Protein AF-A0A2A3HH52-F1 (afdb_monomer_lite)

Structure (mmCIF, N/CA/C/O backbone):
data_AF-A0A2A3HH52-F1
#
_entry.id   AF-A0A2A3HH52-F1
#
loop_
_atom_site.group_PDB
_atom_site.id
_atom_site.type_symbol
_atom_site.label_atom_id
_atom_site.label_alt_id
_atom_site.label_comp_id
_atom_site.label_asym_id
_atom_site.label_entity_id
_atom_site.label_seq_id
_atom_site.pdbx_PDB_ins_code
_atom_site.Cartn_x
_atom_site.Cartn_y
_atom_site.Cartn_z
_atom_site.occupancy
_atom_site.B_iso_or_equiv
_atom_site.auth_seq_id
_atom_site.auth_comp_id
_atom_site.auth_asym_id
_atom_site.auth_atom_id
_atom_site.pdbx_PDB_model_num
ATOM 1 N N . MET A 1 1 ? -28.843 37.548 10.536 1.00 34.56 1 MET A N 1
ATOM 2 C CA . MET A 1 1 ? -29.289 36.196 10.149 1.00 34.56 1 MET A CA 1
ATOM 3 C C . MET A 1 1 ? -28.108 35.267 10.344 1.00 34.56 1 MET A C 1
ATOM 5 O O . MET A 1 1 ? -27.200 35.274 9.528 1.00 34.56 1 MET A O 1
ATOM 9 N N . ALA A 1 2 ? -28.061 34.600 11.498 1.00 35.56 2 ALA A N 1
ATOM 10 C CA . ALA A 1 2 ? -27.079 33.569 11.806 1.00 35.56 2 ALA A CA 1
ATOM 11 C C . ALA A 1 2 ? -27.577 32.271 11.171 1.00 35.56 2 ALA A C 1
ATOM 13 O O . ALA A 1 2 ? -28.460 31.600 11.694 1.00 35.56 2 ALA A O 1
ATOM 14 N N . GLY A 1 3 ? -27.098 32.009 9.972 1.00 54.88 3 GLY A N 1
ATOM 15 C CA . GLY A 1 3 ? -27.440 30.837 9.200 1.00 54.88 3 GLY A CA 1
ATOM 16 C C . GLY A 1 3 ? -26.646 30.925 7.922 1.00 54.88 3 GLY A C 1
ATOM 17 O O . GLY A 1 3 ? -26.731 31.932 7.230 1.00 54.88 3 GLY A O 1
ATOM 18 N N . ASN A 1 4 ? -25.809 29.930 7.692 1.00 64.69 4 ASN A N 1
ATOM 19 C CA . ASN A 1 4 ? -25.524 29.349 6.393 1.00 64.69 4 ASN A CA 1
ATOM 20 C C . ASN A 1 4 ? -24.646 28.146 6.710 1.00 64.69 4 ASN A C 1
ATOM 22 O O . ASN A 1 4 ? -23.739 28.247 7.526 1.00 64.69 4 ASN A O 1
ATOM 26 N N . ALA A 1 5 ? -25.014 26.985 6.193 1.00 71.38 5 ALA A N 1
ATOM 27 C CA . ALA A 1 5 ? -24.293 25.738 6.382 1.00 71.38 5 ALA A CA 1
ATOM 28 C C . ALA A 1 5 ? -22.773 25.898 6.157 1.00 71.38 5 ALA A C 1
ATOM 30 O O . ALA A 1 5 ? -22.351 26.810 5.444 1.00 71.38 5 ALA A O 1
ATOM 31 N N . MET A 1 6 ? -21.959 24.997 6.718 1.00 78.44 6 MET A N 1
ATOM 32 C CA . MET A 1 6 ? -20.559 24.888 6.300 1.00 78.44 6 MET A CA 1
ATOM 33 C C . MET A 1 6 ? -20.513 24.759 4.775 1.00 78.44 6 MET A C 1
ATOM 35 O O . MET A 1 6 ? -21.213 23.924 4.198 1.00 78.44 6 MET A O 1
ATOM 39 N N . GLU A 1 7 ? -19.751 25.632 4.123 1.00 78.38 7 GLU A N 1
ATOM 40 C CA . GLU A 1 7 ? -19.800 25.790 2.674 1.00 78.38 7 GLU A CA 1
ATOM 41 C C . GLU A 1 7 ? -18.806 24.847 2.006 1.00 78.38 7 GLU A C 1
ATOM 43 O O . GLU A 1 7 ? -17.594 24.978 2.193 1.00 78.38 7 GLU A O 1
ATOM 48 N N . TRP A 1 8 ? -19.320 23.934 1.187 1.00 81.12 8 TRP A N 1
ATOM 49 C CA . TRP A 1 8 ? -18.519 23.126 0.283 1.00 81.12 8 TRP A CA 1
ATOM 50 C C . TRP A 1 8 ? -17.945 24.000 -0.829 1.00 81.12 8 TRP A C 1
ATOM 52 O O . TRP A 1 8 ? -18.684 24.702 -1.529 1.00 81.12 8 TRP A O 1
ATOM 62 N N . VAL A 1 9 ? -16.623 23.948 -0.985 1.00 78.31 9 VAL A N 1
ATOM 63 C CA . VAL A 1 9 ? -15.897 24.598 -2.079 1.00 78.31 9 VAL A CA 1
ATOM 64 C C . VAL A 1 9 ? -15.252 23.541 -2.970 1.00 78.31 9 VAL A C 1
ATOM 66 O O . VAL A 1 9 ? -14.892 22.464 -2.502 1.00 78.31 9 VAL A O 1
ATOM 69 N N . ASN A 1 10 ? -15.094 23.854 -4.259 1.00 77.50 10 ASN A N 1
ATOM 70 C CA . ASN A 1 10 ? -14.527 22.916 -5.236 1.00 77.50 10 ASN A CA 1
ATOM 71 C C . ASN A 1 10 ? -13.015 22.683 -5.062 1.00 77.50 10 ASN A C 1
ATOM 73 O O . ASN A 1 10 ? -12.432 21.853 -5.755 1.00 77.50 10 ASN A O 1
ATOM 77 N N . ASP A 1 11 ? -12.392 23.397 -4.128 1.00 80.94 11 ASP A N 1
ATOM 78 C CA . ASP A 1 11 ? -10.986 23.275 -3.774 1.00 80.94 11 ASP A CA 1
ATOM 79 C C . ASP A 1 11 ? -10.691 21.871 -3.200 1.00 80.94 11 ASP A C 1
ATOM 81 O O . ASP A 1 11 ? -11.422 21.357 -2.339 1.00 80.94 11 ASP A O 1
ATOM 85 N N . PHE A 1 12 ? -9.582 21.264 -3.621 1.00 81.62 12 PHE A N 1
ATOM 86 C CA . PHE A 1 12 ? -9.005 20.128 -2.904 1.00 81.62 12 PHE A CA 1
ATOM 87 C C . PHE A 1 12 ? -8.248 20.596 -1.655 1.00 81.62 12 PHE A C 1
ATOM 89 O O . PHE A 1 12 ? -7.583 21.641 -1.665 1.00 81.62 12 PHE A O 1
ATOM 96 N N . LEU A 1 13 ? -8.366 19.828 -0.567 1.00 80.69 13 LEU A N 1
ATOM 97 C CA . LEU A 1 13 ? -7.632 20.081 0.672 1.00 80.69 13 LEU A CA 1
ATOM 98 C C . LEU A 1 13 ? -6.143 19.772 0.473 1.00 80.69 13 LEU A C 1
ATOM 100 O O . LEU A 1 13 ? -5.805 18.680 0.042 1.00 80.69 13 LEU A O 1
ATOM 104 N N . GLY A 1 14 ? -5.275 20.709 0.852 1.00 75.56 14 GLY A N 1
ATOM 105 C CA . GLY A 1 14 ? -3.825 20.512 0.919 1.00 75.56 14 GLY A CA 1
ATOM 106 C C . GLY A 1 14 ? -3.180 21.459 1.922 1.00 75.56 14 GLY A C 1
ATOM 107 O O . GLY A 1 14 ? -3.849 22.353 2.467 1.00 75.56 14 GLY A O 1
ATOM 108 N N . ALA A 1 15 ? -1.892 21.242 2.181 1.00 73.62 15 ALA A N 1
ATOM 109 C CA . ALA A 1 15 ? -1.134 22.013 3.153 1.00 73.62 15 ALA A CA 1
ATOM 110 C C . ALA A 1 15 ? -0.730 23.385 2.592 1.00 73.62 15 ALA A C 1
ATOM 112 O O . ALA A 1 15 ? -0.470 23.550 1.399 1.00 73.62 15 ALA A O 1
ATOM 113 N N . PHE A 1 16 ? -0.651 24.386 3.471 1.00 71.88 16 PHE A N 1
ATOM 114 C CA . PHE A 1 16 ? -0.142 25.713 3.127 1.00 71.88 16 PHE A CA 1
ATOM 115 C C . PHE A 1 16 ? 1.299 25.899 3.599 1.00 71.88 16 PHE A C 1
ATOM 117 O O . PHE A 1 16 ? 1.683 25.396 4.652 1.00 71.88 16 PHE A O 1
ATOM 124 N N . GLN A 1 17 ? 2.065 26.681 2.839 1.00 67.19 17 GLN A N 1
ATOM 125 C CA . GLN A 1 17 ? 3.342 27.245 3.271 1.00 67.19 17 GLN A CA 1
ATOM 126 C C . GLN A 1 17 ? 3.166 28.749 3.485 1.00 67.19 17 GLN A C 1
ATOM 128 O O . GLN A 1 17 ? 2.231 29.344 2.943 1.00 67.19 17 GLN A O 1
ATOM 133 N N . ASP A 1 18 ? 4.071 29.367 4.238 1.00 74.31 18 ASP A N 1
ATOM 134 C CA . ASP A 1 18 ? 4.090 30.820 4.417 1.00 74.31 18 ASP A CA 1
ATOM 135 C C . ASP A 1 18 ? 4.560 31.511 3.122 1.00 74.31 18 ASP A C 1
ATOM 137 O O . ASP A 1 18 ? 5.737 31.815 2.932 1.00 74.31 18 ASP A O 1
ATOM 141 N N . THR A 1 19 ? 3.641 31.654 2.165 1.00 74.06 19 THR A N 1
ATOM 142 C CA . THR A 1 19 ? 3.866 32.284 0.861 1.00 74.06 19 THR A CA 1
ATOM 143 C C . THR A 1 19 ? 2.592 32.948 0.337 1.00 74.06 19 THR A C 1
ATOM 145 O O . THR A 1 19 ? 1.495 32.743 0.857 1.00 74.06 19 THR A O 1
ATOM 148 N N . SER A 1 20 ? 2.725 33.725 -0.738 1.00 79.25 20 SER A N 1
ATOM 149 C CA . SER A 1 20 ? 1.598 34.321 -1.461 1.00 79.25 20 SER A CA 1
ATOM 150 C C . SER A 1 20 ? 1.340 33.585 -2.777 1.00 79.25 20 SER A C 1
ATOM 152 O O . SER A 1 20 ? 2.242 33.454 -3.599 1.00 79.25 20 SER A O 1
ATOM 154 N N . VAL A 1 21 ? 0.095 33.149 -2.994 1.00 73.12 21 VAL A N 1
ATOM 155 C CA . VAL A 1 21 ? -0.373 32.525 -4.245 1.00 73.12 21 VAL A CA 1
ATOM 156 C C . VAL A 1 21 ? -1.587 33.301 -4.757 1.00 73.12 21 VAL A C 1
ATOM 158 O O . VAL A 1 21 ? -2.525 33.561 -4.003 1.00 73.12 21 VAL A O 1
ATOM 161 N N . SER A 1 22 ? -1.582 33.686 -6.034 1.00 78.19 22 SER A N 1
ATOM 162 C CA . SER A 1 22 ? -2.727 34.309 -6.711 1.00 78.19 22 SER A CA 1
ATOM 163 C C . SER A 1 22 ? -3.600 33.260 -7.399 1.00 78.19 22 SER A C 1
ATOM 165 O O . SER A 1 22 ? -3.080 32.274 -7.920 1.00 78.19 22 SER A O 1
ATOM 167 N N . ASN A 1 23 ? -4.917 33.494 -7.443 1.00 73.69 23 ASN A N 1
ATOM 168 C CA . ASN A 1 23 ? -5.892 32.615 -8.106 1.00 73.69 23 ASN A CA 1
ATOM 169 C C . ASN A 1 23 ? -5.817 31.156 -7.617 1.00 73.69 23 ASN A C 1
ATOM 171 O O . ASN A 1 23 ? -5.894 30.219 -8.403 1.00 73.69 23 ASN A O 1
ATOM 175 N N . PHE A 1 24 ? -5.627 30.964 -6.310 1.00 76.62 24 PHE A N 1
ATOM 176 C CA . PHE A 1 24 ? -5.478 29.641 -5.714 1.00 76.62 24 PHE A CA 1
ATOM 177 C C . PHE A 1 24 ? -6.765 28.812 -5.827 1.00 76.62 24 PHE A C 1
ATOM 179 O O . PHE A 1 24 ? -7.821 29.256 -5.372 1.00 76.62 24 PHE A O 1
ATOM 186 N N . ILE A 1 25 ? -6.660 27.603 -6.384 1.00 76.06 25 ILE A N 1
ATOM 187 C CA . ILE A 1 25 ? -7.796 26.687 -6.607 1.00 76.06 25 ILE A CA 1
ATOM 188 C C . ILE A 1 25 ? -7.751 25.414 -5.742 1.00 76.06 25 ILE A C 1
ATOM 190 O O . ILE A 1 25 ? -8.508 24.477 -5.984 1.00 76.06 25 ILE A O 1
ATOM 194 N N . GLY A 1 26 ? -6.896 25.376 -4.714 1.00 78.00 26 GLY A N 1
ATOM 195 C CA . GLY A 1 26 ? -6.685 24.191 -3.872 1.00 78.00 26 GLY A CA 1
ATOM 196 C C . GLY A 1 26 ? -5.395 23.437 -4.205 1.00 78.00 26 GLY A C 1
ATOM 197 O O . GLY A 1 26 ? -4.580 23.897 -5.003 1.00 78.00 26 GLY A O 1
ATOM 198 N N . SER A 1 27 ? -5.200 22.284 -3.570 1.00 75.69 27 SER A N 1
ATOM 199 C CA . SER A 1 27 ? -4.139 21.341 -3.958 1.00 75.69 27 SER A CA 1
ATOM 200 C C . SER A 1 27 ? -4.420 20.744 -5.354 1.00 75.69 27 SER A C 1
ATOM 202 O O . SER A 1 27 ? -5.580 20.773 -5.782 1.00 75.69 27 SER A O 1
ATOM 204 N N . PRO A 1 28 ? -3.411 20.245 -6.103 1.00 69.19 28 PRO A N 1
ATOM 205 C CA . PRO A 1 28 ? -3.643 19.569 -7.385 1.00 69.19 28 PRO A CA 1
ATOM 206 C C . PRO A 1 28 ? -4.615 18.380 -7.284 1.00 69.19 28 PRO A C 1
ATOM 208 O O . PRO A 1 28 ? -5.394 18.140 -8.207 1.00 69.19 28 PRO A O 1
ATOM 211 N N . ASP A 1 29 ? -4.617 17.684 -6.145 1.00 68.62 29 ASP A N 1
ATOM 212 C CA . ASP A 1 29 ? -5.535 16.594 -5.822 1.00 68.62 29 ASP A CA 1
ATOM 213 C C . ASP A 1 29 ? -5.932 16.623 -4.333 1.00 68.62 29 ASP A C 1
ATOM 215 O O . ASP A 1 29 ? -5.379 17.374 -3.536 1.00 68.62 29 ASP A O 1
ATOM 219 N N . GLY A 1 30 ? -6.956 15.854 -3.952 1.00 66.44 30 GLY A N 1
ATOM 220 C CA . GLY A 1 30 ? -7.423 15.763 -2.560 1.00 66.44 30 GLY A CA 1
ATOM 221 C C . GLY A 1 30 ? -6.776 14.627 -1.765 1.00 66.44 30 GLY A C 1
ATOM 222 O O . GLY A 1 30 ? -7.370 14.151 -0.794 1.00 66.44 30 GLY A O 1
ATOM 223 N N . GLY A 1 31 ? -5.635 14.113 -2.213 1.00 65.56 31 GLY A N 1
ATOM 224 C CA . GLY A 1 31 ? -5.052 12.868 -1.733 1.00 65.56 31 GLY A CA 1
ATOM 225 C C . GLY A 1 31 ? -5.968 11.662 -1.945 1.00 65.56 31 GLY A C 1
ATOM 226 O O . GLY A 1 31 ? -6.953 11.700 -2.693 1.00 65.56 31 GLY A O 1
ATOM 227 N N . ALA A 1 32 ? -5.680 10.587 -1.213 1.00 60.09 32 ALA A N 1
ATOM 228 C CA . ALA A 1 32 ? -6.260 9.275 -1.472 1.00 60.09 32 ALA A CA 1
ATOM 229 C C . ALA A 1 32 ? -7.772 9.091 -1.298 1.00 60.09 32 ALA A C 1
ATOM 231 O O . ALA A 1 32 ? -8.305 8.042 -1.656 1.00 60.09 32 ALA A O 1
ATOM 232 N N . ILE A 1 33 ? -8.467 10.076 -0.738 1.00 63.22 33 ILE A N 1
ATOM 233 C CA . ILE A 1 33 ? -9.929 10.067 -0.563 1.00 63.22 33 ILE A CA 1
ATOM 234 C C . ILE A 1 33 ? -10.597 11.286 -1.200 1.00 63.22 33 ILE A C 1
ATOM 236 O O . ILE A 1 33 ? -11.777 11.545 -0.957 1.00 63.22 33 ILE A O 1
ATOM 240 N N . GLY A 1 34 ? -9.850 12.057 -2.000 1.00 72.12 34 GLY A N 1
ATOM 241 C CA . GLY A 1 34 ? -10.359 13.264 -2.641 1.00 72.12 34 GLY A CA 1
ATOM 242 C C . GLY A 1 34 ? -10.887 14.264 -1.614 1.00 72.12 34 GLY A C 1
ATOM 243 O O . GLY A 1 34 ? -12.034 14.709 -1.723 1.00 72.12 34 GLY A O 1
ATOM 244 N N . MET A 1 35 ? -10.076 14.559 -0.593 1.00 77.19 35 MET A N 1
ATOM 245 C CA . MET A 1 35 ? -10.399 15.483 0.483 1.00 77.19 35 MET A CA 1
ATOM 246 C C . MET A 1 35 ? -10.779 16.854 -0.067 1.00 77.19 35 MET A C 1
ATOM 248 O O . MET A 1 35 ? -10.106 17.431 -0.924 1.00 77.19 35 MET A O 1
ATOM 252 N N . ARG A 1 36 ? -11.879 17.380 0.458 1.00 83.69 36 ARG A N 1
ATOM 253 C CA . ARG A 1 36 ? -12.460 18.664 0.072 1.00 83.69 36 ARG A CA 1
ATOM 254 C C . ARG A 1 36 ? -12.417 19.626 1.236 1.00 83.69 36 ARG A C 1
ATOM 256 O O . ARG A 1 36 ? -12.307 19.235 2.395 1.00 83.69 36 ARG A O 1
ATOM 263 N N . ILE A 1 37 ? -12.534 20.902 0.916 1.00 84.56 37 ILE A N 1
ATOM 264 C CA . ILE A 1 37 ? -12.557 21.956 1.919 1.00 84.56 37 ILE A CA 1
ATOM 265 C C . ILE A 1 37 ? -14.009 22.330 2.227 1.00 84.56 37 ILE A C 1
ATOM 267 O O . ILE A 1 37 ? -14.812 22.574 1.325 1.00 84.56 37 ILE A O 1
ATOM 271 N N . LEU A 1 38 ? -14.323 22.425 3.521 1.00 82.44 38 LEU A N 1
ATOM 272 C CA . LEU A 1 38 ? -15.484 23.163 4.017 1.00 82.44 38 LEU A CA 1
ATOM 273 C C . LEU A 1 38 ? -15.014 24.472 4.641 1.00 82.44 38 LEU A C 1
ATOM 275 O O . LEU A 1 38 ? -14.063 24.465 5.422 1.00 82.44 38 LEU A O 1
ATOM 279 N N . LYS A 1 39 ? -15.674 25.586 4.314 1.00 79.25 39 LYS A N 1
ATOM 280 C CA . LYS A 1 39 ? -15.386 26.904 4.901 1.00 79.25 39 LYS A CA 1
ATOM 281 C C . LYS A 1 39 ? -16.531 27.388 5.788 1.00 79.25 39 LYS A C 1
ATOM 283 O O . LYS A 1 39 ? -17.693 27.036 5.587 1.00 79.25 39 LYS A O 1
ATOM 288 N N . GLY A 1 40 ? -16.200 28.243 6.754 1.00 73.94 40 GLY A N 1
ATOM 289 C CA . GLY A 1 40 ? -17.175 28.893 7.630 1.00 73.94 40 GLY A CA 1
ATOM 290 C C . GLY A 1 40 ? -17.561 28.051 8.847 1.00 73.94 40 GLY A C 1
ATOM 291 O O . GLY A 1 40 ? -16.712 27.427 9.480 1.00 73.94 40 GLY A O 1
ATOM 292 N N . GLY A 1 41 ? -18.841 28.076 9.217 1.00 69.94 41 GLY A N 1
ATOM 293 C CA . GLY A 1 41 ? -19.352 27.370 10.390 1.00 69.94 41 GLY A CA 1
ATOM 294 C C . GLY A 1 41 ? -20.847 27.085 10.286 1.00 69.94 41 GLY A C 1
ATOM 295 O O . GLY A 1 41 ? -21.552 27.731 9.519 1.00 69.94 41 GLY A O 1
ATOM 296 N N . SER A 1 42 ? -21.323 26.109 11.055 1.00 73.12 42 SER A N 1
ATOM 297 C CA . SER A 1 42 ? -22.725 25.680 11.068 1.00 73.12 42 SER A CA 1
ATOM 298 C C . SER A 1 42 ? -23.545 26.457 12.101 1.00 73.12 42 SER A C 1
ATOM 300 O O . SER A 1 42 ? -23.021 26.876 13.129 1.00 73.12 42 SER A O 1
ATOM 302 N N . PHE A 1 43 ? -24.862 26.568 11.895 1.00 70.44 43 PHE A N 1
ATOM 303 C CA . PHE A 1 43 ? -25.792 27.071 12.920 1.00 70.44 43 PHE A CA 1
ATOM 304 C C . PHE A 1 43 ? -25.828 26.197 14.187 1.00 70.44 43 PHE A C 1
ATOM 306 O O . PHE A 1 43 ? -26.322 26.637 15.222 1.00 70.44 43 PHE A O 1
ATOM 313 N N . ARG A 1 44 ? -25.338 24.953 14.097 1.00 66.38 44 ARG A N 1
ATOM 314 C CA . ARG A 1 44 ? -25.176 24.041 15.238 1.00 66.38 44 ARG A CA 1
ATOM 315 C C . ARG A 1 44 ? -23.903 24.329 16.043 1.00 66.38 44 ARG A C 1
ATOM 317 O O . ARG A 1 44 ? -23.778 23.850 17.164 1.00 66.38 44 ARG A O 1
ATOM 324 N N . SER A 1 45 ? -22.965 25.098 15.491 1.00 66.12 45 SER A N 1
ATOM 325 C CA . SER A 1 45 ? -21.707 25.456 16.147 1.00 66.12 45 SER A CA 1
ATOM 326 C C . SER A 1 45 ? -21.886 26.684 17.043 1.00 66.12 45 SER A C 1
ATOM 328 O O . SER A 1 45 ? -22.661 27.590 16.734 1.00 66.12 45 SER A O 1
ATOM 330 N N . SER A 1 46 ? -21.133 26.762 18.145 1.00 64.94 46 SER A N 1
ATOM 331 C CA . SER A 1 46 ? -21.046 28.005 18.916 1.00 64.94 46 SER A CA 1
ATOM 332 C C . SER A 1 46 ? -20.407 29.109 18.068 1.00 64.94 46 SER A C 1
ATOM 334 O O . SER A 1 46 ? -19.494 28.855 17.282 1.00 64.94 46 SER A O 1
ATOM 336 N N . ALA A 1 47 ? -20.836 30.358 18.265 1.00 68.94 47 ALA A N 1
ATOM 337 C CA . ALA A 1 47 ? -20.299 31.502 17.522 1.00 68.94 47 ALA A CA 1
ATOM 338 C C . ALA A 1 47 ? -18.772 31.654 17.668 1.00 68.94 47 ALA A C 1
ATOM 340 O O . ALA A 1 47 ? -18.111 32.107 16.739 1.00 68.94 47 ALA A O 1
ATOM 341 N N . SER A 1 48 ? -18.207 31.233 18.806 1.00 66.75 48 SER A N 1
ATOM 342 C CA . SER A 1 48 ? -16.759 31.225 19.054 1.00 66.75 48 SER A CA 1
ATOM 343 C C . SER A 1 48 ? -15.981 30.288 18.131 1.00 66.75 48 SER A C 1
ATOM 345 O O . SER A 1 48 ? -14.794 30.509 17.933 1.00 66.75 48 SER A O 1
ATOM 347 N N . ASN A 1 49 ? -16.635 29.257 17.590 1.00 63.91 49 ASN A N 1
ATOM 348 C CA . ASN A 1 49 ? -16.016 28.210 16.778 1.00 63.91 49 ASN A CA 1
ATOM 349 C C . ASN A 1 49 ? -16.279 28.417 15.274 1.00 63.91 49 ASN A C 1
ATOM 351 O O . ASN A 1 49 ? -15.860 27.607 14.448 1.00 63.91 49 ASN A O 1
ATOM 355 N N . MET A 1 50 ? -16.995 29.485 14.901 1.00 71.38 50 MET A N 1
ATOM 356 C CA . MET A 1 50 ? -17.297 29.824 13.512 1.00 71.38 50 MET A CA 1
ATOM 357 C C . MET A 1 50 ? -16.226 30.773 12.966 1.00 71.38 50 MET A C 1
ATOM 359 O O . MET A 1 50 ? -16.228 31.967 13.270 1.00 71.38 50 MET A O 1
ATOM 363 N N . HIS A 1 51 ? -15.332 30.263 12.118 1.00 68.00 51 HIS A N 1
ATOM 364 C CA . HIS A 1 51 ? -14.275 31.065 11.503 1.00 68.00 51 HIS A CA 1
ATOM 365 C C . HIS A 1 51 ? -14.308 30.977 9.977 1.00 68.00 51 HIS A C 1
ATOM 367 O O . HIS A 1 51 ? -14.438 29.904 9.395 1.00 68.00 51 HIS A O 1
ATOM 373 N N . ILE A 1 52 ? -14.117 32.117 9.308 1.00 66.69 52 ILE A N 1
ATOM 374 C CA . ILE A 1 52 ? -14.038 32.188 7.836 1.00 66.69 52 ILE A CA 1
ATOM 375 C C . ILE A 1 52 ? -12.823 31.445 7.262 1.00 66.69 52 ILE A C 1
ATOM 377 O O . ILE A 1 52 ? -12.817 31.091 6.087 1.00 66.69 52 ILE A O 1
ATOM 381 N N . TYR A 1 53 ? -11.802 31.221 8.090 1.00 68.69 53 TYR A N 1
ATOM 382 C CA . TYR A 1 53 ? -10.568 30.530 7.727 1.00 68.69 53 TYR A CA 1
ATOM 383 C C . TYR A 1 53 ? -10.575 29.041 8.101 1.00 68.69 53 TYR A C 1
ATOM 385 O O . TYR A 1 53 ? -9.593 28.356 7.820 1.00 68.69 53 TYR A O 1
ATOM 393 N N . SER A 1 54 ? -11.645 28.525 8.720 1.00 73.81 54 SER A N 1
ATOM 394 C CA . SER A 1 54 ? -11.811 27.081 8.914 1.00 73.81 54 SER A CA 1
ATOM 395 C C . SER A 1 54 ? -11.841 26.386 7.552 1.00 73.81 54 SER A C 1
ATOM 397 O O . SER A 1 54 ? -12.448 26.901 6.612 1.00 73.81 54 SER A O 1
ATOM 399 N N . ARG A 1 55 ? -11.152 25.248 7.430 1.00 77.56 55 ARG A N 1
ATOM 400 C CA . ARG A 1 55 ? -10.963 24.518 6.161 1.00 77.56 55 ARG A CA 1
ATOM 401 C C . ARG A 1 55 ? -11.294 23.027 6.276 1.00 77.56 55 ARG A C 1
ATOM 403 O O . ARG A 1 55 ? -10.670 22.204 5.618 1.00 77.56 55 ARG A O 1
ATOM 410 N N . GLY A 1 56 ? -12.251 22.670 7.123 1.00 76.94 56 GLY A N 1
ATOM 411 C CA . GLY A 1 56 ? -12.612 21.278 7.368 1.00 76.94 56 GLY A CA 1
ATOM 412 C C . GLY A 1 56 ? -13.726 21.131 8.394 1.00 76.94 56 GLY A C 1
ATOM 413 O O . GLY A 1 56 ? -14.379 22.107 8.763 1.00 76.94 56 GLY A O 1
ATOM 414 N N . ASP A 1 57 ? -13.909 19.896 8.843 1.00 72.25 57 ASP A N 1
ATOM 415 C CA . ASP A 1 57 ? -14.892 19.484 9.843 1.00 72.25 57 ASP A CA 1
ATOM 416 C C . ASP A 1 57 ? -14.211 18.595 10.905 1.00 72.25 57 ASP A C 1
ATOM 418 O O . ASP A 1 57 ? -13.010 18.332 10.827 1.00 72.25 57 ASP A O 1
ATOM 422 N N . VAL A 1 58 ? -14.963 18.125 11.904 1.00 64.75 58 VAL A N 1
ATOM 423 C CA . VAL A 1 58 ? -14.498 17.161 12.920 1.00 64.75 58 VAL A CA 1
ATOM 424 C C . VAL A 1 58 ? -14.011 15.859 12.274 1.00 64.75 58 VAL A C 1
ATOM 426 O O . VAL A 1 58 ? -13.083 15.224 12.774 1.00 64.75 58 VAL A O 1
ATOM 429 N N . TYR A 1 59 ? -14.631 15.473 11.157 1.00 66.75 59 TYR A N 1
ATOM 430 C CA . TYR A 1 59 ? -14.236 14.333 10.338 1.00 66.75 59 TYR A CA 1
ATOM 431 C C . TYR A 1 59 ? -13.728 14.791 8.976 1.00 66.75 59 TYR A C 1
ATOM 433 O O . TYR A 1 59 ? -14.026 15.890 8.507 1.00 66.75 59 TYR A O 1
ATOM 441 N N . THR A 1 60 ? -12.987 13.910 8.311 1.00 72.25 60 THR A N 1
ATOM 442 C CA . THR A 1 60 ? -12.507 14.169 6.960 1.00 72.25 60 THR A CA 1
ATOM 443 C C . THR A 1 60 ? -13.665 14.403 5.990 1.00 72.25 60 THR A C 1
ATOM 445 O O . THR A 1 60 ? -14.622 13.628 5.935 1.00 72.25 60 THR A O 1
ATOM 448 N N . VAL A 1 61 ? -13.560 15.468 5.197 1.00 73.75 61 VAL A N 1
ATOM 449 C CA . VAL A 1 61 ? -14.562 15.855 4.201 1.00 73.75 61 VAL A CA 1
ATOM 450 C C . VAL A 1 61 ? -14.114 15.352 2.837 1.00 73.75 61 VAL A C 1
ATOM 452 O O . VAL A 1 61 ? -12.996 15.625 2.416 1.00 73.75 61 VAL A O 1
ATOM 455 N N . THR A 1 62 ? -14.994 14.661 2.121 1.00 75.75 62 THR A N 1
ATOM 456 C CA . THR A 1 62 ? -14.775 14.179 0.750 1.00 75.75 62 THR A CA 1
ATOM 457 C C . THR A 1 62 ? -15.875 14.701 -0.176 1.00 75.75 62 THR A C 1
ATOM 459 O O . THR A 1 62 ? -16.839 15.335 0.264 1.00 75.75 62 THR A O 1
ATOM 462 N N . SER A 1 63 ? -15.770 14.415 -1.475 1.00 73.75 63 SER A N 1
ATOM 463 C CA . SER A 1 63 ? -16.815 14.778 -2.451 1.00 73.75 63 SER A CA 1
ATOM 464 C C . SER A 1 63 ? -18.155 14.062 -2.205 1.00 73.75 63 SER A C 1
ATOM 466 O O . SER A 1 63 ? -19.183 14.509 -2.706 1.00 73.75 63 SER A O 1
ATOM 468 N N . SER A 1 64 ? -18.166 12.966 -1.436 1.00 71.62 64 SER A N 1
ATOM 469 C CA . SER A 1 64 ? -19.377 12.216 -1.081 1.00 71.62 64 SER A CA 1
ATOM 470 C C . SER A 1 64 ? -19.925 12.554 0.308 1.00 71.62 64 SER A C 1
ATOM 472 O O . SER A 1 64 ? -20.966 12.012 0.687 1.00 71.62 64 SER A O 1
ATOM 474 N N . THR A 1 65 ? -19.258 13.424 1.076 1.00 72.94 65 THR A N 1
ATOM 475 C CA . THR A 1 65 ? -19.717 13.825 2.411 1.00 72.94 65 THR A CA 1
ATOM 476 C C . THR A 1 65 ? -21.078 14.513 2.320 1.00 72.94 65 THR A C 1
ATOM 478 O O . THR A 1 65 ? -21.246 15.511 1.621 1.00 72.94 65 THR A O 1
ATOM 481 N N . LYS A 1 66 ? -22.054 13.987 3.065 1.00 73.31 66 LYS A N 1
ATOM 482 C CA . LYS A 1 66 ? -23.392 14.563 3.222 1.00 73.31 66 LYS A CA 1
ATOM 483 C C . LYS A 1 66 ? -23.644 14.799 4.701 1.00 73.31 66 LYS A C 1
ATOM 485 O O . LYS A 1 66 ? -23.519 13.869 5.492 1.00 73.31 66 LYS A O 1
ATOM 490 N N . ALA A 1 67 ? -24.030 16.014 5.063 1.00 72.44 67 ALA A N 1
ATOM 491 C CA . ALA A 1 67 ? -24.503 16.315 6.404 1.00 72.44 67 ALA A CA 1
ATOM 492 C C . ALA A 1 67 ? -25.543 17.435 6.353 1.00 72.44 67 ALA A C 1
ATOM 494 O O . ALA A 1 67 ? -25.445 18.332 5.518 1.00 72.44 67 ALA A O 1
ATOM 495 N N . ASP A 1 68 ? -26.502 17.416 7.280 1.00 70.94 68 ASP A N 1
ATOM 496 C CA . ASP A 1 68 ? -27.586 18.410 7.365 1.00 70.94 68 ASP A CA 1
ATOM 497 C C . ASP A 1 68 ? -27.083 19.855 7.525 1.00 70.94 68 ASP A C 1
ATOM 499 O O . ASP A 1 68 ? -27.834 20.814 7.350 1.00 70.94 68 ASP A O 1
ATOM 503 N N . TYR A 1 69 ? -25.823 20.009 7.935 1.00 74.75 69 TYR A N 1
ATOM 504 C CA . TYR A 1 69 ? -25.160 21.282 8.177 1.00 74.75 69 TYR A CA 1
ATOM 505 C C . TYR A 1 69 ? -24.118 21.648 7.115 1.00 74.75 69 TYR A C 1
ATOM 507 O O . TYR A 1 69 ? -23.425 22.651 7.292 1.00 74.75 69 TYR A O 1
ATOM 515 N N . VAL A 1 70 ? -24.006 20.869 6.034 1.00 79.12 70 VAL A N 1
ATOM 516 C CA . VAL A 1 70 ? -23.145 21.158 4.881 1.00 79.12 70 VAL A CA 1
ATOM 517 C C . VAL A 1 70 ? -24.010 21.638 3.720 1.00 79.12 70 VAL A C 1
ATOM 519 O O . VAL A 1 70 ? -24.979 20.991 3.334 1.00 79.12 70 VAL A O 1
ATOM 522 N N . GLY A 1 71 ? -23.660 22.794 3.166 1.00 74.94 71 GLY A N 1
ATOM 523 C CA . GLY A 1 71 ? -24.298 23.387 1.996 1.00 74.94 71 GLY A CA 1
ATOM 524 C C . GLY A 1 71 ? -23.278 23.606 0.887 1.00 74.94 71 GLY A C 1
ATOM 525 O O . GLY A 1 71 ? -22.084 23.401 1.080 1.00 74.94 71 GLY A O 1
ATOM 526 N N . PHE A 1 72 ? -23.729 24.043 -0.284 1.00 66.00 72 PHE A N 1
ATOM 527 C CA . PHE A 1 72 ? -22.855 24.350 -1.416 1.00 66.00 72 PHE A CA 1
ATOM 528 C C . PHE A 1 72 ? -23.060 25.794 -1.868 1.00 66.00 72 PHE A C 1
ATOM 530 O O . PHE A 1 72 ? -24.175 26.319 -1.839 1.00 66.00 72 PHE A O 1
ATOM 537 N N . ARG A 1 73 ? -21.982 26.431 -2.330 1.00 63.44 73 ARG A N 1
ATOM 538 C CA . ARG A 1 73 ? -22.055 27.695 -3.063 1.00 63.44 73 ARG A CA 1
ATOM 539 C C . ARG A 1 73 ? -21.860 27.396 -4.548 1.00 63.44 73 ARG A C 1
ATOM 541 O O . ARG A 1 73 ? -20.841 26.836 -4.936 1.00 63.44 73 ARG A O 1
ATOM 548 N N . LEU A 1 74 ? -22.825 27.772 -5.386 1.00 56.22 74 LEU A N 1
ATOM 549 C CA . LEU A 1 74 ? -22.646 27.742 -6.840 1.00 56.22 74 LEU A CA 1
ATOM 550 C C . LEU A 1 74 ? -21.661 28.853 -7.231 1.00 56.22 74 LEU A C 1
ATOM 552 O O . LEU A 1 74 ? -22.002 30.033 -7.158 1.00 56.22 74 LEU A O 1
ATOM 556 N N . ALA A 1 75 ? -20.440 28.491 -7.626 1.00 56.62 75 ALA A N 1
ATOM 557 C CA . ALA A 1 75 ? -19.517 29.419 -8.269 1.00 56.62 75 ALA A CA 1
ATOM 558 C C . ALA A 1 75 ? -19.790 29.439 -9.783 1.00 56.62 75 ALA A C 1
ATOM 560 O O . ALA A 1 75 ? -19.727 28.410 -10.454 1.00 56.62 75 ALA A O 1
ATOM 561 N N . LEU A 1 76 ? -20.134 30.615 -10.312 1.00 42.28 76 LEU A N 1
ATOM 562 C CA . LEU A 1 76 ? -20.381 30.864 -11.733 1.00 42.28 76 LEU A CA 1
ATOM 563 C C . LEU A 1 76 ? -19.048 31.131 -12.457 1.00 42.28 76 LEU A C 1
ATOM 565 O O . LEU A 1 76 ? -18.600 32.272 -12.512 1.00 42.28 76 LEU A O 1
ATOM 569 N N . GLY A 1 77 ? -18.446 30.089 -13.037 1.00 60.16 77 GLY A N 1
ATOM 570 C CA . GLY A 1 77 ? -17.418 30.215 -14.082 1.00 60.16 77 GLY A CA 1
ATOM 571 C C . GLY A 1 77 ? -15.981 29.817 -13.698 1.00 60.16 77 GLY A C 1
ATOM 572 O O . GLY A 1 77 ? -15.683 29.620 -12.520 1.00 60.16 77 GLY A O 1
ATOM 573 N N . PRO A 1 78 ? -15.093 29.656 -14.701 1.00 64.88 78 PRO A N 1
ATOM 574 C CA . PRO A 1 78 ? -13.681 29.325 -14.498 1.00 64.88 78 PRO A CA 1
ATOM 575 C C . PRO A 1 78 ? -12.933 30.466 -13.797 1.00 64.88 78 PRO A C 1
ATOM 577 O O . PRO A 1 78 ? -13.222 31.637 -14.039 1.00 64.88 78 PRO A O 1
ATOM 580 N N . ILE A 1 79 ? -11.947 30.125 -12.963 1.00 70.38 79 ILE A N 1
ATOM 581 C CA . ILE A 1 79 ? -10.992 31.084 -12.388 1.00 70.38 79 ILE A CA 1
ATOM 582 C C . ILE A 1 79 ? -9.858 31.259 -13.412 1.00 70.38 79 ILE A C 1
ATOM 584 O O . ILE A 1 79 ? -9.140 30.286 -13.657 1.00 70.38 79 ILE A O 1
ATOM 588 N N . PRO A 1 80 ? -9.697 32.439 -14.046 1.00 70.62 80 PRO A N 1
ATOM 589 C CA . PRO A 1 80 ? -8.592 32.682 -14.971 1.00 70.62 80 PRO A CA 1
ATOM 590 C C . PRO A 1 80 ? -7.248 32.509 -14.260 1.00 70.62 80 PRO A C 1
ATOM 592 O O . PRO A 1 80 ? -7.102 32.949 -13.119 1.00 70.62 80 PRO A O 1
ATOM 595 N N . ASP A 1 81 ? -6.286 31.867 -14.923 1.00 74.19 81 ASP A N 1
ATOM 596 C CA . ASP A 1 81 ? -4.938 31.614 -14.393 1.00 74.19 81 ASP A CA 1
ATOM 597 C C . ASP A 1 81 ? -4.947 30.939 -13.008 1.00 74.19 81 ASP A C 1
ATOM 599 O O . ASP A 1 81 ? -4.204 31.328 -12.105 1.00 74.19 81 ASP A O 1
ATOM 603 N N . GLY A 1 82 ? -5.854 29.974 -12.817 1.00 72.44 82 GLY A N 1
ATOM 604 C CA . GLY A 1 82 ? -5.979 29.214 -11.578 1.00 72.44 82 GLY A CA 1
ATOM 605 C C . GLY A 1 82 ? -4.707 28.426 -11.261 1.00 72.44 82 GLY A C 1
ATOM 606 O O . GLY A 1 82 ? -4.230 27.665 -12.097 1.00 72.44 82 GLY A O 1
ATOM 607 N N . ASN A 1 83 ? -4.186 28.581 -10.043 1.00 68.88 83 ASN A N 1
ATOM 608 C CA . ASN A 1 83 ? -2.975 27.901 -9.587 1.00 68.88 83 ASN A CA 1
ATOM 609 C C . ASN A 1 83 ? -3.309 26.905 -8.478 1.00 68.88 83 ASN A C 1
ATOM 611 O O . ASN A 1 83 ? -3.850 27.280 -7.433 1.00 68.88 83 ASN A O 1
ATOM 615 N N . SER A 1 84 ? -2.969 25.639 -8.695 1.00 72.38 84 SER A N 1
ATOM 616 C CA . SER A 1 84 ? -2.968 24.630 -7.641 1.00 72.38 84 SER A CA 1
ATOM 617 C C . SER A 1 84 ? -1.648 24.673 -6.876 1.00 72.38 84 SER A C 1
ATOM 619 O O . SER A 1 84 ? -0.586 24.856 -7.468 1.00 72.38 84 SER A O 1
ATOM 621 N N . PHE A 1 85 ? -1.705 24.519 -5.559 1.00 69.50 85 PHE A N 1
ATOM 622 C CA . PHE A 1 85 ? -0.523 24.580 -4.703 1.00 69.50 85 PHE A CA 1
ATOM 623 C C . PHE A 1 85 ? -0.687 23.653 -3.494 1.00 69.50 85 PHE A C 1
ATOM 625 O O . PHE A 1 85 ? -1.707 23.706 -2.808 1.00 69.50 85 PHE A O 1
ATOM 632 N N . ASP A 1 86 ? 0.333 22.843 -3.218 1.00 65.25 86 ASP A N 1
ATOM 633 C CA . ASP A 1 86 ? 0.435 22.043 -1.999 1.00 65.25 86 ASP A CA 1
ATOM 634 C C . ASP A 1 86 ? 1.837 22.197 -1.407 1.00 65.25 86 ASP A C 1
ATOM 636 O O . ASP A 1 86 ? 2.842 21.983 -2.088 1.00 65.25 86 ASP A O 1
ATOM 640 N N . ALA A 1 87 ? 1.901 22.591 -0.137 1.00 56.41 87 ALA A N 1
ATOM 641 C CA . ALA A 1 87 ? 3.153 22.764 0.586 1.00 56.41 87 ALA A CA 1
ATOM 642 C C . ALA A 1 87 ? 3.890 21.446 0.851 1.00 56.41 87 ALA A C 1
ATOM 644 O O . ALA A 1 87 ? 5.103 21.470 1.051 1.00 56.41 87 ALA A O 1
ATOM 645 N N . GLU A 1 88 ? 3.182 20.314 0.863 1.00 53.22 88 GLU A N 1
ATOM 646 C CA . GLU A 1 88 ? 3.793 19.003 1.103 1.00 53.22 88 GLU A CA 1
ATOM 647 C C . GLU A 1 88 ? 4.232 18.308 -0.193 1.00 53.22 88 GLU A C 1
ATOM 649 O O . GLU A 1 88 ? 5.161 17.499 -0.165 1.00 53.22 88 GLU A O 1
ATOM 654 N N . LYS A 1 89 ? 3.599 18.628 -1.331 1.00 54.03 89 LYS A N 1
ATOM 655 C CA . LYS A 1 89 ? 3.865 18.001 -2.636 1.00 54.03 89 LYS A CA 1
ATOM 656 C C . LYS A 1 89 ? 3.639 18.992 -3.785 1.00 54.03 89 LYS A C 1
ATOM 658 O O . LYS A 1 89 ? 2.570 18.977 -4.396 1.00 54.03 89 LYS A O 1
ATOM 663 N N . PRO A 1 90 ? 4.617 19.841 -4.140 1.00 54.47 90 PRO A N 1
ATOM 664 C CA . PRO A 1 90 ? 4.548 20.604 -5.379 1.00 54.47 90 PRO A CA 1
ATOM 665 C C . PRO A 1 90 ? 4.736 19.647 -6.570 1.00 54.47 90 PRO A C 1
ATOM 667 O O . PRO A 1 90 ? 5.808 19.594 -7.162 1.00 54.47 90 PRO A O 1
ATOM 670 N N . ASN A 1 91 ? 3.708 18.855 -6.887 1.00 60.69 91 ASN A N 1
ATOM 671 C CA . ASN A 1 91 ? 3.640 18.068 -8.111 1.00 60.69 91 ASN A CA 1
ATOM 672 C C . ASN A 1 91 ? 3.267 19.026 -9.253 1.00 60.69 91 ASN A C 1
ATOM 674 O O . ASN A 1 91 ? 2.149 19.533 -9.328 1.00 60.69 91 ASN A O 1
ATOM 678 N N . SER A 1 92 ? 4.246 19.310 -10.099 1.00 69.38 92 SER A N 1
ATOM 679 C CA . SER A 1 92 ? 4.147 20.042 -11.362 1.00 69.38 92 SER A CA 1
ATOM 680 C C . SER A 1 92 ? 3.790 19.155 -12.563 1.00 69.38 92 SER A C 1
ATOM 682 O O . SER A 1 92 ? 3.345 19.683 -13.579 1.00 69.38 92 SER A O 1
ATOM 684 N N . SER A 1 93 ? 3.973 17.835 -12.460 1.00 73.25 93 SER A N 1
ATOM 685 C CA . SER A 1 93 ? 3.624 16.877 -13.514 1.00 73.25 93 SER A CA 1
ATOM 686 C C . SER A 1 93 ? 2.114 16.821 -13.756 1.00 73.25 93 SER A C 1
ATOM 688 O O . SER A 1 93 ? 1.314 16.808 -12.818 1.00 73.25 93 SER A O 1
ATOM 690 N N . THR A 1 94 ? 1.721 16.752 -15.029 1.00 79.50 94 THR A N 1
ATOM 691 C CA . THR A 1 94 ? 0.318 16.602 -15.455 1.00 79.50 94 THR A CA 1
ATOM 692 C C . THR A 1 94 ? -0.089 15.145 -15.677 1.00 79.50 94 THR A C 1
ATOM 694 O O . THR A 1 94 ? -1.248 14.869 -16.008 1.00 79.50 94 THR A O 1
ATOM 697 N N . ALA A 1 95 ? 0.854 14.215 -15.507 1.00 84.75 95 ALA A N 1
ATOM 698 C CA . ALA A 1 95 ? 0.643 12.808 -15.777 1.00 84.75 95 ALA A CA 1
ATOM 699 C C . ALA A 1 95 ? -0.291 12.143 -14.753 1.00 84.75 95 ALA A C 1
ATOM 701 O O . ALA A 1 95 ? -0.414 12.568 -13.604 1.00 84.75 95 ALA A O 1
ATOM 702 N N . LYS A 1 96 ? -0.991 11.096 -15.196 1.00 85.25 96 LYS A N 1
ATOM 703 C CA . LYS A 1 96 ? -2.034 10.411 -14.421 1.00 85.25 96 LYS A CA 1
ATOM 704 C C . LYS A 1 96 ? -1.900 8.907 -14.541 1.00 85.25 96 LYS A C 1
ATOM 706 O O . LYS A 1 96 ? -1.707 8.385 -15.637 1.00 85.25 96 LYS A O 1
ATOM 711 N N . ALA A 1 97 ? -2.054 8.206 -13.422 1.00 87.19 97 ALA A N 1
ATOM 712 C CA . ALA A 1 97 ? -2.176 6.755 -13.428 1.00 87.19 97 ALA A CA 1
ATOM 713 C C . ALA A 1 97 ? -3.497 6.335 -14.098 1.00 87.19 97 ALA A C 1
ATOM 715 O O . ALA A 1 97 ? -4.556 6.880 -13.789 1.00 87.19 97 ALA A O 1
ATOM 716 N N . LEU A 1 98 ? -3.417 5.367 -15.010 1.00 88.88 98 LEU A N 1
ATOM 717 C CA . LEU A 1 98 ? -4.555 4.786 -15.726 1.00 88.88 98 LEU A CA 1
ATOM 718 C C . LEU A 1 98 ? -4.931 3.406 -15.188 1.00 88.88 98 LEU A C 1
ATOM 720 O O . LEU A 1 98 ? -6.115 3.101 -15.086 1.00 88.88 98 LEU A O 1
ATOM 724 N N . ALA A 1 99 ? -3.937 2.581 -14.851 1.00 89.19 99 ALA A N 1
ATOM 725 C CA . ALA A 1 99 ? -4.175 1.255 -14.297 1.00 89.19 99 ALA A CA 1
ATOM 726 C C . ALA A 1 99 ? -4.509 1.341 -12.807 1.00 89.19 99 ALA A C 1
ATOM 728 O O . ALA A 1 99 ? -3.771 1.947 -12.026 1.00 89.19 99 ALA A O 1
ATOM 729 N N . SER A 1 100 ? -5.568 0.653 -12.399 1.00 83.69 100 SER A N 1
ATOM 730 C CA . SER A 1 100 ? -5.816 0.374 -10.988 1.00 83.69 100 SER A CA 1
ATOM 731 C C . SER A 1 100 ? -4.802 -0.637 -10.433 1.00 83.69 100 SER A C 1
ATOM 733 O O . SER A 1 100 ? -4.272 -1.508 -11.132 1.00 83.69 100 SER A O 1
ATOM 735 N N . SER A 1 101 ? -4.575 -0.563 -9.128 1.00 83.50 101 SER A N 1
ATOM 736 C CA . SER A 1 101 ? -3.863 -1.547 -8.310 1.00 83.50 101 SER A CA 1
ATOM 737 C C . SER A 1 101 ? -4.354 -2.981 -8.547 1.00 83.50 101 SER A C 1
ATOM 739 O O . SER A 1 101 ? -3.548 -3.913 -8.601 1.00 83.50 101 SER A O 1
ATOM 741 N N . GLN A 1 102 ? -5.663 -3.166 -8.752 1.00 80.12 102 GLN A N 1
ATOM 742 C CA . GLN A 1 102 ? -6.271 -4.469 -9.013 1.00 80.12 102 GLN A CA 1
ATOM 743 C C . GLN A 1 102 ? -5.963 -4.983 -10.425 1.00 80.12 102 GLN A C 1
ATOM 745 O O . GLN A 1 102 ? -5.595 -6.148 -10.577 1.00 80.12 102 GLN A O 1
ATOM 750 N N . GLU A 1 103 ? -6.068 -4.140 -11.457 1.00 86.19 103 GLU A N 1
ATOM 751 C CA . GLU A 1 103 ? -5.681 -4.517 -12.826 1.00 86.19 103 GLU A CA 1
ATOM 752 C C . GLU A 1 103 ? -4.205 -4.908 -12.893 1.00 86.19 103 GLU A C 1
ATOM 754 O O . GLU A 1 103 ? -3.848 -5.915 -13.513 1.00 86.19 103 GLU A O 1
ATOM 759 N N . LEU A 1 104 ? -3.347 -4.163 -12.190 1.00 87.75 104 LEU A N 1
ATOM 760 C CA . LEU A 1 104 ? -1.933 -4.491 -12.106 1.00 87.75 104 LEU A CA 1
ATOM 761 C C . LEU A 1 104 ? -1.706 -5.803 -11.346 1.00 87.75 104 LEU A C 1
ATOM 763 O O . LEU A 1 104 ? -0.970 -6.660 -11.839 1.00 87.75 104 LEU A O 1
ATOM 767 N N . LYS A 1 105 ? -2.385 -6.023 -10.210 1.00 84.69 105 LYS A N 1
ATOM 768 C CA . LYS A 1 105 ? -2.327 -7.286 -9.451 1.00 84.69 105 LYS A CA 1
ATOM 769 C C . LYS A 1 105 ? -2.715 -8.486 -10.312 1.00 84.69 105 LYS A C 1
ATOM 771 O O . LYS A 1 105 ? -2.052 -9.515 -10.221 1.00 84.69 105 LYS A 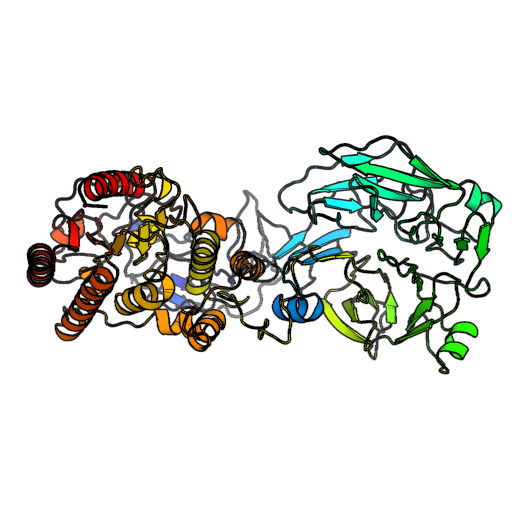O 1
ATOM 776 N N . LEU A 1 106 ? -3.723 -8.366 -11.176 1.00 83.38 106 LEU A N 1
ATOM 777 C CA . LEU A 1 106 ? -4.109 -9.439 -12.101 1.00 83.38 106 LEU A CA 1
ATOM 778 C C . LEU A 1 106 ? -2.999 -9.777 -13.109 1.00 83.38 106 LEU A C 1
ATOM 780 O O . LEU A 1 106 ? -2.859 -10.937 -13.496 1.00 83.38 106 LEU A O 1
ATOM 784 N N . LYS A 1 107 ? -2.187 -8.793 -13.514 1.00 86.00 107 LYS A N 1
ATOM 785 C CA . LYS A 1 107 ? -1.064 -8.993 -14.443 1.00 86.00 107 LYS A CA 1
ATOM 786 C C . LYS A 1 107 ? 0.208 -9.488 -13.757 1.00 86.00 107 LYS A C 1
ATOM 788 O O . LYS A 1 107 ? 0.861 -10.405 -14.258 1.00 86.00 107 LYS A O 1
ATOM 793 N N . VAL A 1 108 ? 0.573 -8.906 -12.615 1.00 87.00 108 VAL A N 1
ATOM 794 C CA . VAL A 1 108 ? 1.877 -9.159 -11.978 1.00 87.00 108 VAL A CA 1
ATOM 795 C C . VAL A 1 108 ? 1.790 -10.107 -10.779 1.00 87.00 108 VAL A C 1
ATOM 797 O O . VAL A 1 108 ? 2.745 -10.836 -10.512 1.00 87.00 108 VAL A O 1
ATOM 800 N N . GLY A 1 109 ? 0.626 -10.211 -10.136 1.00 80.19 109 GLY A N 1
ATOM 801 C CA . GLY A 1 109 ? 0.339 -11.096 -9.001 1.00 80.19 109 GLY A CA 1
ATOM 802 C C . GLY A 1 109 ? 0.295 -10.404 -7.633 1.00 80.19 109 GLY A C 1
ATOM 803 O O . GLY A 1 109 ? -0.027 -11.055 -6.645 1.00 80.19 109 GLY A O 1
ATOM 804 N N . THR A 1 110 ? 0.605 -9.108 -7.554 1.00 83.62 110 THR A N 1
ATOM 805 C CA . THR A 1 110 ? 0.631 -8.316 -6.309 1.00 83.62 110 THR A CA 1
ATOM 806 C C . THR A 1 110 ? 0.320 -6.844 -6.598 1.00 83.62 110 THR A C 1
ATOM 808 O O . THR A 1 110 ? 0.538 -6.390 -7.721 1.00 83.62 110 THR A O 1
ATOM 811 N N . THR A 1 111 ? -0.171 -6.095 -5.603 1.00 83.69 111 THR A N 1
ATOM 812 C CA . THR A 1 111 ? -0.287 -4.623 -5.695 1.00 83.69 111 THR A CA 1
ATOM 813 C C . THR A 1 111 ? 1.028 -3.909 -5.377 1.00 83.69 111 THR A C 1
ATOM 815 O O . THR A 1 111 ? 1.169 -2.723 -5.670 1.00 83.69 111 THR A O 1
ATOM 818 N N . LEU A 1 112 ? 2.014 -4.626 -4.813 1.00 87.44 112 LEU A N 1
ATOM 819 C CA . LEU A 1 112 ? 3.335 -4.103 -4.463 1.00 87.44 112 LEU A CA 1
ATOM 820 C C . LEU A 1 112 ? 4.190 -3.877 -5.714 1.00 87.44 112 LEU A C 1
ATOM 822 O O . LEU A 1 112 ? 5.158 -4.593 -5.976 1.00 87.44 112 LEU A O 1
ATOM 826 N N . ALA A 1 113 ? 3.814 -2.869 -6.484 1.00 90.94 113 ALA A N 1
ATOM 827 C CA . ALA A 1 113 ? 4.488 -2.450 -7.691 1.00 90.94 113 ALA A CA 1
ATOM 828 C C . ALA A 1 113 ? 4.722 -0.939 -7.677 1.00 90.94 113 ALA A C 1
ATOM 830 O O . ALA A 1 113 ? 3.941 -0.160 -7.123 1.00 90.94 113 ALA A O 1
ATOM 831 N N . ARG A 1 114 ? 5.835 -0.540 -8.285 1.00 93.31 114 ARG A N 1
ATOM 832 C CA . ARG A 1 114 ? 6.307 0.839 -8.355 1.00 93.31 114 ARG A CA 1
ATOM 833 C C . ARG A 1 114 ? 6.773 1.133 -9.764 1.00 93.31 114 ARG A C 1
ATOM 835 O O . ARG A 1 114 ? 7.572 0.380 -10.314 1.00 93.31 114 ARG A O 1
ATOM 842 N N . LEU A 1 115 ? 6.289 2.230 -10.324 1.00 96.06 115 LEU A N 1
ATOM 843 C CA . LEU A 1 115 ? 6.734 2.747 -11.610 1.00 96.06 115 LEU A CA 1
ATOM 844 C C . LEU A 1 115 ? 7.495 4.048 -11.368 1.00 96.06 115 LEU A C 1
ATOM 846 O O . LEU A 1 115 ? 6.999 4.915 -10.656 1.00 96.06 115 LEU A O 1
ATOM 850 N N . ALA A 1 116 ? 8.671 4.182 -11.969 1.00 96.81 116 ALA A N 1
ATOM 851 C CA . ALA A 1 116 ? 9.406 5.436 -12.054 1.00 96.81 116 ALA A CA 1
ATOM 852 C C . ALA A 1 116 ? 9.640 5.783 -13.523 1.00 96.81 116 ALA A C 1
ATOM 854 O O . ALA A 1 116 ? 9.941 4.900 -14.321 1.00 96.81 116 ALA A O 1
ATOM 855 N N . PHE A 1 117 ? 9.508 7.052 -13.881 1.00 97.31 117 PHE A N 1
ATOM 856 C CA . PHE A 1 117 ? 9.761 7.551 -15.231 1.00 97.31 117 PHE A CA 1
ATOM 857 C C . PHE A 1 117 ? 10.203 9.010 -15.165 1.00 97.31 117 PHE A C 1
ATOM 859 O O . PHE A 1 117 ? 10.064 9.659 -14.131 1.00 97.31 117 PHE A O 1
ATOM 866 N N . ARG A 1 118 ? 10.762 9.531 -16.252 1.00 95.88 118 ARG A N 1
ATOM 867 C CA . ARG A 1 118 ? 11.041 10.958 -16.407 1.00 95.88 118 ARG A CA 1
ATOM 868 C C . ARG A 1 118 ? 9.836 11.623 -17.070 1.00 95.88 118 ARG A C 1
ATOM 870 O O . ARG A 1 118 ? 9.430 11.193 -18.143 1.00 95.88 118 ARG A O 1
ATOM 877 N N . ASP A 1 119 ? 9.297 12.662 -16.450 1.00 94.44 119 ASP A N 1
ATOM 878 C CA . ASP A 1 119 ? 8.438 13.626 -17.139 1.00 94.44 119 ASP A CA 1
ATOM 879 C C . ASP A 1 119 ? 9.358 14.679 -17.765 1.00 94.44 119 ASP A C 1
ATOM 881 O O . ASP A 1 119 ? 10.032 15.432 -17.049 1.00 94.44 119 ASP A O 1
ATOM 885 N N . ASP A 1 120 ? 9.485 14.640 -19.092 1.00 93.12 120 ASP A N 1
ATOM 886 C CA . ASP A 1 120 ? 10.475 15.443 -19.812 1.00 93.12 120 ASP A CA 1
ATOM 887 C C . ASP A 1 120 ? 10.070 16.917 -19.919 1.00 93.12 120 ASP A C 1
ATOM 889 O O . ASP A 1 120 ? 10.948 17.778 -19.936 1.00 93.12 120 ASP A O 1
ATOM 893 N N . GLU A 1 121 ? 8.768 17.237 -19.869 1.00 88.50 121 GLU A N 1
ATOM 894 C CA . GLU A 1 121 ? 8.303 18.634 -19.886 1.00 88.50 121 GLU A CA 1
ATOM 895 C C . GLU A 1 121 ? 8.823 19.416 -18.675 1.00 88.50 121 GLU A C 1
ATOM 897 O O . GLU A 1 121 ? 9.159 20.598 -18.782 1.00 88.50 121 GLU A O 1
ATOM 902 N N . ILE A 1 122 ? 8.900 18.751 -17.519 1.00 86.69 122 ILE A N 1
ATOM 903 C CA . ILE A 1 122 ? 9.357 19.355 -16.260 1.00 86.69 122 ILE A CA 1
ATOM 904 C C . ILE A 1 122 ? 10.786 18.950 -15.873 1.00 86.69 122 ILE A C 1
ATOM 906 O O . ILE A 1 122 ? 11.335 19.503 -14.917 1.00 86.69 122 ILE A O 1
ATOM 910 N N . GLY A 1 123 ? 11.389 17.985 -16.574 1.00 90.12 123 GLY A N 1
ATOM 911 C CA . GLY A 1 123 ? 12.743 17.492 -16.314 1.00 90.12 123 GLY A CA 1
ATOM 912 C C . GLY A 1 123 ? 12.912 16.819 -14.948 1.00 90.12 123 GLY A C 1
ATOM 913 O O . GLY A 1 123 ? 13.931 17.019 -14.284 1.00 90.12 123 GLY A O 1
ATOM 914 N N . LYS A 1 124 ? 11.920 16.044 -14.486 1.00 91.12 124 LYS A N 1
ATOM 915 C CA . LYS A 1 124 ? 11.952 15.368 -13.171 1.00 91.12 124 LYS A CA 1
ATOM 916 C C . LYS A 1 124 ? 11.599 13.890 -13.260 1.00 91.12 124 LYS A C 1
ATOM 918 O O . LYS A 1 124 ? 10.909 13.458 -14.177 1.00 91.12 124 LYS A O 1
ATOM 923 N N . ILE A 1 125 ? 12.041 13.120 -12.261 1.00 93.75 125 ILE A N 1
ATOM 924 C CA . ILE A 1 125 ? 11.549 11.753 -12.055 1.00 93.75 125 ILE A CA 1
ATOM 925 C C . ILE A 1 125 ? 10.205 11.816 -11.336 1.00 93.75 125 ILE A C 1
ATOM 927 O O . ILE A 1 125 ? 10.081 12.421 -10.269 1.00 93.75 125 ILE A O 1
ATOM 931 N N . VAL A 1 126 ? 9.234 11.125 -11.911 1.00 92.44 126 VAL A N 1
ATOM 932 C CA . VAL A 1 126 ? 7.886 10.950 -11.398 1.00 92.44 126 VAL A CA 1
ATOM 933 C C . VAL A 1 126 ? 7.666 9.482 -11.060 1.00 92.44 126 VAL A C 1
ATOM 935 O O . VAL A 1 126 ? 8.194 8.580 -11.718 1.00 92.44 126 VAL A O 1
ATOM 938 N N . VAL A 1 127 ? 6.910 9.250 -9.994 1.00 91.50 127 VAL A N 1
ATOM 939 C CA . VAL A 1 127 ? 6.695 7.939 -9.398 1.00 91.50 127 VAL A CA 1
ATOM 940 C C . VAL A 1 127 ? 5.211 7.647 -9.219 1.00 91.50 127 VAL A C 1
ATOM 942 O O . VAL A 1 127 ? 4.450 8.515 -8.794 1.00 91.50 127 VAL A O 1
ATOM 945 N N . VAL A 1 128 ? 4.838 6.385 -9.457 1.00 90.50 128 VAL A N 1
ATOM 946 C CA . VAL A 1 128 ? 3.535 5.802 -9.103 1.00 90.50 128 VAL A CA 1
ATOM 947 C C . VAL A 1 128 ? 3.740 4.623 -8.151 1.00 90.50 128 VAL A C 1
ATOM 949 O O . VAL A 1 128 ? 4.441 3.667 -8.499 1.00 90.50 128 VAL A O 1
ATOM 952 N N . GLU A 1 129 ? 3.106 4.652 -6.974 1.00 88.19 129 GLU A N 1
ATOM 953 C CA . GLU A 1 129 ? 3.011 3.488 -6.078 1.00 88.19 129 GLU A CA 1
ATOM 954 C C . GLU A 1 129 ? 1.601 2.889 -6.099 1.00 88.19 129 GLU A C 1
ATOM 956 O O . GLU A 1 129 ? 0.653 3.476 -5.578 1.00 88.19 129 GLU A O 1
ATOM 961 N N . TYR A 1 130 ? 1.475 1.683 -6.656 1.00 87.44 130 TYR A N 1
ATOM 962 C CA . TYR A 1 130 ? 0.179 1.023 -6.867 1.00 87.44 130 TYR A CA 1
ATOM 963 C C . TYR A 1 130 ? -0.389 0.349 -5.611 1.00 87.44 130 TYR A C 1
ATOM 965 O O . TYR A 1 130 ? -1.553 -0.031 -5.577 1.00 87.44 130 TYR A O 1
ATOM 973 N N . ALA A 1 131 ? 0.413 0.184 -4.559 1.00 83.31 131 ALA A N 1
ATOM 974 C CA . ALA A 1 131 ? -0.044 -0.432 -3.313 1.00 83.31 131 ALA A CA 1
ATOM 975 C C . ALA A 1 131 ? -0.825 0.535 -2.408 1.00 83.31 131 ALA A C 1
ATOM 977 O O . ALA A 1 131 ? -1.446 0.105 -1.436 1.00 83.31 131 ALA A O 1
ATOM 978 N N . ILE A 1 132 ? -0.772 1.838 -2.693 1.00 79.12 132 ILE A N 1
ATOM 979 C CA . ILE A 1 132 ? -1.367 2.883 -1.861 1.00 79.12 132 ILE A CA 1
ATOM 980 C C . ILE A 1 132 ? -2.713 3.294 -2.464 1.00 79.12 132 ILE A C 1
ATOM 982 O O . ILE A 1 132 ? -2.818 3.504 -3.671 1.00 79.12 132 ILE A O 1
ATOM 986 N N . GLY A 1 133 ? -3.742 3.423 -1.619 1.00 63.38 133 GLY A N 1
ATOM 987 C CA . GLY A 1 133 ? -5.064 3.925 -1.994 1.00 63.38 133 GLY A CA 1
ATOM 988 C C . GLY A 1 133 ? -4.954 5.181 -2.850 1.00 63.38 133 GLY A C 1
ATOM 989 O O . GLY A 1 133 ? -4.290 6.112 -2.417 1.00 63.38 133 GLY A O 1
ATOM 990 N N . SER A 1 134 ? -5.600 5.173 -4.023 1.00 61.78 134 SER A N 1
ATOM 991 C CA . SER A 1 134 ? -5.533 6.180 -5.101 1.00 61.78 134 SER A CA 1
ATOM 992 C C . SER A 1 134 ? -4.264 6.227 -5.966 1.00 61.78 134 SER A C 1
ATOM 994 O O . SER A 1 134 ? -4.082 7.225 -6.660 1.00 61.78 134 SER A O 1
ATOM 996 N N . ASN A 1 135 ? -3.408 5.196 -5.952 1.00 64.56 135 ASN A N 1
ATOM 997 C CA . ASN A 1 135 ? -2.131 5.152 -6.681 1.00 64.56 135 ASN A CA 1
ATOM 998 C C . ASN A 1 135 ? -1.283 6.398 -6.405 1.00 64.56 135 ASN A C 1
ATOM 1000 O O . ASN A 1 135 ? -1.260 7.336 -7.205 1.00 64.56 135 ASN A O 1
ATOM 1004 N N . SER A 1 136 ? -0.603 6.440 -5.256 1.00 72.75 136 SER A N 1
ATOM 1005 C CA . SER A 1 136 ? 0.099 7.659 -4.849 1.00 72.75 136 SER A CA 1
ATOM 1006 C C . SER A 1 136 ? 1.100 8.093 -5.920 1.00 72.75 136 SER A C 1
ATOM 1008 O O . SER A 1 136 ? 1.985 7.319 -6.301 1.00 72.75 136 SER A O 1
ATOM 1010 N N . PHE A 1 137 ? 0.947 9.335 -6.366 1.00 77.38 137 PHE A N 1
ATOM 1011 C CA . PHE A 1 137 ? 1.716 9.942 -7.438 1.00 77.38 137 PHE A CA 1
ATOM 1012 C C . PHE A 1 137 ? 2.590 11.056 -6.860 1.00 77.38 137 PHE A C 1
ATOM 1014 O O . PHE A 1 137 ? 2.086 11.938 -6.156 1.00 77.38 137 PHE A O 1
ATOM 1021 N N . PHE A 1 138 ? 3.902 11.020 -7.089 1.00 79.88 138 PHE A N 1
ATOM 1022 C CA . PHE A 1 138 ? 4.794 12.057 -6.567 1.00 79.88 138 PHE A CA 1
ATOM 1023 C C . PHE A 1 138 ? 6.053 12.266 -7.401 1.00 79.88 138 PHE A C 1
ATOM 1025 O O . PHE A 1 138 ? 6.538 11.366 -8.085 1.00 79.88 138 PHE A O 1
ATOM 1032 N N . GLU A 1 139 ? 6.607 13.468 -7.291 1.00 85.81 139 GLU A N 1
ATOM 1033 C CA . GLU A 1 139 ? 7.895 13.833 -7.870 1.00 85.81 139 GLU A CA 1
ATOM 1034 C C . GLU A 1 139 ? 9.050 13.575 -6.903 1.00 85.81 139 GLU A C 1
ATOM 1036 O O . GLU A 1 139 ? 8.980 13.891 -5.712 1.00 85.81 139 GLU A O 1
ATOM 1041 N N . ILE A 1 140 ? 10.161 13.072 -7.436 1.00 84.75 140 ILE A N 1
ATOM 1042 C CA . ILE A 1 140 ? 11.421 13.009 -6.701 1.00 84.75 140 ILE A CA 1
ATOM 1043 C C . ILE A 1 140 ? 12.176 14.322 -6.876 1.00 84.75 140 ILE A C 1
ATOM 1045 O O . ILE A 1 140 ? 12.413 14.792 -7.990 1.00 84.75 140 ILE A O 1
ATOM 1049 N N . GLN A 1 141 ? 12.606 14.897 -5.755 1.00 83.44 141 GLN A N 1
ATOM 1050 C CA . GLN A 1 141 ? 13.415 16.112 -5.738 1.00 83.44 141 GLN A CA 1
ATOM 1051 C C . GLN A 1 141 ? 14.872 15.785 -6.098 1.00 83.44 141 GLN A C 1
ATOM 1053 O O . GLN A 1 141 ? 15.704 15.468 -5.242 1.00 83.44 141 GLN A O 1
ATOM 1058 N N . THR A 1 142 ? 15.198 15.858 -7.387 1.00 82.69 142 THR A N 1
ATOM 1059 C CA . THR A 1 142 ? 16.554 15.605 -7.884 1.00 82.69 142 THR A CA 1
ATOM 1060 C C . THR A 1 142 ? 17.444 16.847 -7.785 1.00 82.69 142 THR A C 1
ATOM 1062 O O . THR A 1 142 ? 16.992 17.987 -7.853 1.00 82.69 142 THR A O 1
ATOM 1065 N N . LYS A 1 143 ? 18.759 16.640 -7.619 1.00 79.62 143 LYS A N 1
ATOM 1066 C CA . LYS A 1 143 ? 19.766 17.730 -7.607 1.00 79.62 143 LYS A CA 1
ATOM 1067 C C . LYS A 1 143 ? 20.328 18.064 -8.996 1.00 79.62 143 LYS A C 1
ATOM 1069 O O . LYS A 1 143 ? 21.212 18.908 -9.118 1.00 79.62 143 LYS A O 1
ATOM 1074 N N . SER A 1 144 ? 19.869 17.360 -10.022 1.00 84.19 144 SER A N 1
ATOM 1075 C CA . SER A 1 144 ? 20.321 17.454 -11.409 1.00 84.19 144 SER A CA 1
ATOM 1076 C C . SER A 1 144 ? 19.189 17.030 -12.339 1.00 84.19 144 SER A C 1
ATOM 1078 O O . SER A 1 144 ? 18.215 16.440 -11.873 1.00 84.19 144 SER A O 1
ATOM 1080 N N . ASP A 1 145 ? 19.359 17.280 -13.636 1.00 90.69 145 ASP A N 1
ATOM 1081 C CA . ASP A 1 145 ? 18.445 16.835 -14.691 1.00 90.69 145 ASP A CA 1
ATOM 1082 C C . ASP A 1 145 ? 18.527 15.299 -14.843 1.00 90.69 145 ASP A C 1
ATOM 1084 O O . ASP A 1 145 ? 19.586 14.807 -15.238 1.00 90.69 145 ASP A O 1
ATOM 1088 N N . PRO A 1 146 ? 17.510 14.514 -14.432 1.00 94.50 146 PRO A N 1
ATOM 1089 C CA . PRO A 1 146 ? 17.644 13.072 -14.243 1.00 94.50 146 PRO A CA 1
ATOM 1090 C C . PRO A 1 146 ? 17.141 12.251 -15.443 1.00 94.50 146 PRO A C 1
ATOM 1092 O O . PRO A 1 146 ? 16.011 12.405 -15.893 1.00 94.50 146 PRO A O 1
ATOM 1095 N N . TYR A 1 147 ? 17.940 11.299 -15.909 1.00 95.38 147 TYR A N 1
ATOM 1096 C CA . TYR A 1 147 ? 17.622 10.357 -16.984 1.00 95.38 147 TYR A CA 1
ATOM 1097 C C . TYR A 1 147 ? 17.875 8.914 -16.544 1.00 95.38 147 TYR A C 1
ATOM 1099 O O . TYR A 1 147 ? 18.671 8.655 -15.636 1.00 95.38 147 TYR A O 1
ATOM 1107 N N . HIS A 1 148 ? 17.225 7.972 -17.231 1.00 94.94 148 HIS A N 1
ATOM 1108 C CA . HIS A 1 148 ? 17.376 6.530 -17.013 1.00 94.94 148 HIS A CA 1
ATOM 1109 C C . HIS A 1 148 ? 17.148 6.102 -15.550 1.00 94.94 148 HIS A C 1
ATOM 1111 O O . HIS A 1 148 ? 18.047 5.509 -14.947 1.00 94.94 148 HIS A O 1
ATOM 1117 N N . PRO A 1 149 ? 15.986 6.424 -14.943 1.00 96.75 149 PRO A N 1
ATOM 1118 C CA . PRO A 1 149 ? 15.672 5.929 -13.612 1.00 96.75 149 PRO A CA 1
ATOM 1119 C C . PRO A 1 149 ? 15.624 4.396 -13.620 1.00 96.75 149 PRO A C 1
ATOM 1121 O O . PRO A 1 149 ? 15.023 3.782 -14.498 1.00 96.75 149 PRO A O 1
ATOM 1124 N N . ASN A 1 150 ? 16.237 3.770 -12.619 1.00 96.00 150 ASN A N 1
ATOM 1125 C CA . ASN A 1 150 ? 16.168 2.331 -12.405 1.00 96.00 150 ASN A CA 1
ATOM 1126 C C . ASN A 1 150 ? 15.962 2.028 -10.919 1.00 96.00 150 ASN A C 1
ATOM 1128 O O . ASN A 1 150 ? 16.691 2.534 -10.059 1.00 96.00 150 ASN A O 1
ATOM 1132 N N . ILE A 1 151 ? 14.954 1.215 -10.615 1.00 95.56 151 ILE A N 1
ATOM 1133 C CA . ILE A 1 151 ? 14.526 0.926 -9.243 1.00 95.56 151 ILE A CA 1
ATOM 1134 C C . ILE A 1 151 ? 15.317 -0.260 -8.680 1.00 95.56 151 ILE A C 1
ATOM 1136 O O . ILE A 1 151 ? 15.521 -1.265 -9.360 1.00 95.56 151 ILE A O 1
ATOM 1140 N N . SER A 1 152 ? 15.760 -0.156 -7.426 1.00 92.31 152 SER A N 1
ATOM 1141 C CA . SER A 1 152 ? 16.523 -1.213 -6.760 1.00 92.31 152 SER A CA 1
ATOM 1142 C C . SER A 1 152 ? 15.709 -2.488 -6.535 1.00 92.31 152 SER A C 1
ATOM 1144 O O . SER A 1 152 ? 14.484 -2.435 -6.436 1.00 92.31 152 SER A O 1
ATOM 1146 N N . PRO A 1 153 ? 16.353 -3.656 -6.348 1.00 87.12 153 PRO A N 1
ATOM 1147 C CA . PRO A 1 153 ? 15.641 -4.932 -6.258 1.00 87.12 153 PRO A CA 1
ATOM 1148 C C . PRO A 1 153 ? 14.719 -5.038 -5.036 1.00 87.12 153 PRO A C 1
ATOM 1150 O O . PRO A 1 153 ? 13.743 -5.784 -5.055 1.00 87.12 153 PRO A O 1
ATOM 1153 N N . ASN A 1 154 ? 15.002 -4.267 -3.984 1.00 82.62 154 ASN A N 1
ATOM 1154 C CA . ASN A 1 154 ? 14.160 -4.142 -2.795 1.00 82.62 154 ASN A CA 1
ATOM 1155 C C . ASN A 1 154 ? 13.123 -3.000 -2.883 1.00 82.62 154 ASN A C 1
ATOM 1157 O O . ASN A 1 154 ? 12.427 -2.749 -1.903 1.00 82.62 154 ASN A O 1
ATOM 1161 N N . GLY A 1 155 ? 13.059 -2.279 -4.005 1.00 87.69 155 GLY A N 1
ATOM 1162 C CA . GLY A 1 155 ? 12.121 -1.185 -4.253 1.00 87.69 155 GLY A CA 1
ATOM 1163 C C . GLY A 1 155 ? 12.420 0.122 -3.516 1.00 87.69 155 GLY A C 1
ATOM 1164 O O . GLY A 1 155 ? 11.642 1.060 -3.641 1.00 87.69 155 GLY A O 1
ATOM 1165 N N . GLN A 1 156 ? 13.497 0.211 -2.729 1.00 87.31 156 GLN A N 1
ATOM 1166 C CA . GLN A 1 156 ? 13.746 1.338 -1.813 1.00 87.31 156 GLN A CA 1
ATOM 1167 C C . GLN A 1 156 ? 14.601 2.471 -2.390 1.00 87.31 156 GLN A C 1
ATOM 1169 O O . GLN A 1 156 ? 14.680 3.532 -1.773 1.00 87.31 156 GLN A O 1
ATOM 1174 N N . TRP A 1 157 ? 15.254 2.261 -3.531 1.00 91.88 157 TRP A N 1
ATOM 1175 C CA . TRP A 1 157 ? 16.203 3.206 -4.113 1.00 91.88 157 TRP A CA 1
ATOM 1176 C C . TRP A 1 157 ? 15.950 3.389 -5.606 1.00 91.88 157 TRP A C 1
ATOM 1178 O O . TRP A 1 157 ? 15.543 2.451 -6.289 1.00 91.88 157 TRP A O 1
ATOM 1188 N N . ILE A 1 158 ? 16.258 4.578 -6.117 1.00 94.94 158 ILE A N 1
ATOM 1189 C CA . ILE A 1 158 ? 16.339 4.862 -7.550 1.00 94.94 158 ILE A CA 1
ATOM 1190 C C . ILE A 1 158 ? 17.769 5.242 -7.890 1.00 94.94 158 ILE A C 1
ATOM 1192 O O . ILE A 1 158 ? 18.340 6.135 -7.264 1.00 94.94 158 ILE A O 1
ATOM 1196 N N . ALA A 1 159 ? 18.330 4.566 -8.888 1.00 96.06 159 ALA A N 1
ATOM 1197 C CA . ALA A 1 159 ? 19.554 4.975 -9.556 1.00 96.06 159 ALA A CA 1
ATOM 1198 C C . ALA A 1 159 ? 19.205 5.777 -10.816 1.00 96.06 159 ALA A C 1
ATOM 1200 O O . ALA A 1 159 ? 18.250 5.427 -11.503 1.00 96.06 159 ALA A O 1
ATOM 1201 N N . TYR A 1 160 ? 19.956 6.834 -11.125 1.00 96.38 160 TYR A N 1
ATOM 1202 C CA . TYR A 1 160 ? 19.761 7.624 -12.345 1.00 96.38 160 TYR A CA 1
ATOM 1203 C C . TYR A 1 160 ? 21.061 8.308 -12.802 1.00 96.38 160 TYR A C 1
ATOM 1205 O O . TYR A 1 160 ? 22.047 8.390 -12.062 1.00 96.38 160 TYR A O 1
ATOM 1213 N N . THR A 1 161 ? 21.061 8.808 -14.038 1.00 95.19 161 THR A N 1
ATOM 1214 C CA . THR A 1 161 ? 22.158 9.578 -14.664 1.00 95.19 161 THR A CA 1
ATOM 1215 C C . THR A 1 161 ? 21.629 10.900 -15.219 1.00 95.19 161 THR A C 1
ATOM 1217 O O . THR A 1 161 ? 20.503 11.267 -14.914 1.00 95.19 161 THR A O 1
ATOM 1220 N N . THR A 1 162 ? 22.424 11.678 -15.959 1.00 91.44 162 THR A N 1
ATOM 1221 C CA . THR A 1 162 ? 22.064 13.072 -16.295 1.00 91.44 162 THR A CA 1
ATOM 1222 C C . THR A 1 162 ? 22.103 13.414 -17.777 1.00 91.44 162 THR A C 1
ATOM 1224 O O . THR A 1 162 ? 22.202 14.586 -18.126 1.00 91.44 162 THR A O 1
ATOM 1227 N N . LEU A 1 163 ? 22.103 12.409 -18.646 1.00 91.19 163 LEU A N 1
ATOM 1228 C CA . LEU A 1 163 ? 22.119 12.582 -20.095 1.00 91.19 163 LEU A CA 1
ATOM 1229 C C . LEU A 1 163 ? 21.140 11.588 -20.734 1.00 91.19 163 LEU A C 1
ATOM 1231 O O . LEU A 1 163 ? 20.985 10.506 -20.170 1.00 91.19 163 LEU A O 1
ATOM 1235 N N . PRO A 1 164 ? 20.501 11.942 -21.865 1.00 88.62 164 PRO A N 1
ATOM 1236 C CA . PRO A 1 164 ? 19.621 11.042 -22.612 1.00 88.62 164 PRO A CA 1
ATOM 1237 C C . PRO A 1 164 ? 20.361 9.867 -23.276 1.00 88.62 164 PRO A C 1
ATOM 1239 O O . PRO A 1 164 ? 21.592 9.835 -23.343 1.00 88.62 164 PRO A O 1
ATOM 1242 N N . GLU A 1 165 ? 19.584 8.922 -23.815 1.00 85.38 165 GLU A N 1
ATOM 1243 C CA . GLU A 1 165 ? 20.080 7.767 -24.577 1.00 85.38 165 GLU A CA 1
ATOM 1244 C C . GLU A 1 165 ? 20.884 8.213 -25.812 1.00 85.38 165 GLU A C 1
ATOM 1246 O O . GLU A 1 165 ? 20.542 9.192 -26.481 1.00 85.38 165 GLU A O 1
ATOM 1251 N N . GLY A 1 166 ? 21.939 7.471 -26.155 1.00 84.38 166 GLY A N 1
ATOM 1252 C CA . GLY A 1 166 ? 22.643 7.632 -27.430 1.00 84.38 166 GLY A CA 1
ATOM 1253 C C . GLY A 1 166 ? 23.649 8.786 -27.503 1.00 84.38 166 GLY A C 1
ATOM 1254 O O . GLY A 1 166 ? 24.152 9.072 -28.594 1.00 84.38 166 GLY A O 1
ATOM 1255 N N . ILE A 1 167 ? 23.979 9.447 -26.386 1.00 87.50 167 ILE A N 1
ATOM 1256 C CA . ILE A 1 167 ? 24.988 10.520 -26.353 1.00 87.50 167 ILE A CA 1
ATOM 1257 C C . ILE A 1 167 ? 26.198 10.180 -25.478 1.00 87.50 167 ILE A C 1
ATOM 1259 O O . ILE A 1 167 ? 26.110 9.416 -24.525 1.00 87.50 167 ILE A O 1
ATOM 1263 N N . SER A 1 168 ? 27.356 10.763 -25.791 1.00 88.94 168 SER A N 1
ATOM 1264 C CA . SER A 1 168 ? 28.562 10.621 -24.966 1.00 88.94 168 SER A CA 1
ATOM 1265 C C . SER A 1 168 ? 28.673 11.721 -23.905 1.00 88.94 168 SER A C 1
ATOM 1267 O O . SER A 1 168 ? 28.033 12.768 -23.996 1.00 88.94 168 SER A O 1
ATOM 1269 N N . GLY A 1 169 ? 29.567 11.526 -22.929 1.00 88.75 169 GLY A N 1
ATOM 1270 C CA . GLY A 1 169 ? 29.938 12.571 -21.960 1.00 88.75 169 GLY A CA 1
ATOM 1271 C C . GLY A 1 169 ? 29.291 12.447 -20.580 1.00 88.75 169 GLY A C 1
ATOM 1272 O O . GLY A 1 169 ? 29.275 13.419 -19.819 1.00 88.75 169 GLY A O 1
ATOM 1273 N N . PHE A 1 170 ? 28.787 11.259 -20.242 1.00 90.69 170 PHE A N 1
ATOM 1274 C CA . PHE A 1 170 ? 28.315 10.929 -18.900 1.00 90.69 170 PHE A CA 1
ATOM 1275 C C . PHE A 1 170 ? 29.408 11.171 -17.851 1.00 90.69 170 PHE A C 1
ATOM 1277 O O . PHE A 1 170 ? 30.595 10.977 -18.110 1.00 90.69 170 PHE A O 1
ATOM 1284 N N . LYS A 1 171 ? 29.012 11.593 -16.646 1.00 89.69 171 LYS A N 1
ATOM 1285 C CA . LYS A 1 171 ? 29.960 11.931 -15.567 1.00 89.69 171 LYS A CA 1
ATOM 1286 C C . LYS A 1 171 ? 29.725 11.159 -14.284 1.00 89.69 171 LYS A C 1
ATOM 1288 O O . LYS A 1 171 ? 30.688 10.754 -13.647 1.00 89.69 171 LYS A O 1
ATOM 1293 N N . SER A 1 172 ? 28.463 11.002 -13.911 1.00 92.56 172 SER A N 1
ATOM 1294 C CA . SER A 1 172 ? 28.091 10.658 -12.549 1.00 92.56 172 SER A CA 1
ATOM 1295 C C . SER A 1 172 ? 26.872 9.754 -12.519 1.00 92.56 172 SER A C 1
ATOM 1297 O O . SER A 1 172 ? 25.938 9.938 -13.299 1.00 92.56 172 SER A O 1
ATOM 1299 N N . LEU A 1 173 ? 26.874 8.845 -11.551 1.00 95.25 173 LEU A N 1
ATOM 1300 C CA . LEU A 1 173 ? 25.741 8.021 -11.157 1.00 95.25 173 LEU A CA 1
ATOM 1301 C C . LEU A 1 173 ? 25.186 8.546 -9.834 1.00 95.25 173 LEU A C 1
ATOM 1303 O O . LEU A 1 173 ? 25.932 8.790 -8.884 1.00 95.25 173 LEU A O 1
ATOM 1307 N N . TYR A 1 174 ? 23.870 8.688 -9.766 1.00 96.19 174 TYR A N 1
ATOM 1308 C CA . TYR A 1 174 ? 23.164 9.127 -8.573 1.00 96.19 174 TYR A CA 1
ATOM 1309 C C . TYR A 1 174 ? 22.307 7.992 -8.035 1.00 96.19 174 TYR A C 1
ATOM 1311 O O . TYR A 1 174 ? 21.700 7.258 -8.808 1.00 96.19 174 TYR A O 1
ATOM 1319 N N . VAL A 1 175 ? 22.235 7.876 -6.711 1.00 95.25 175 VAL A N 1
ATOM 1320 C CA . VAL A 1 175 ? 21.261 7.035 -6.012 1.00 95.25 175 VAL A CA 1
ATOM 1321 C C . VAL A 1 175 ? 20.500 7.892 -5.011 1.00 95.25 175 VAL A C 1
ATOM 1323 O O . VAL A 1 175 ? 21.100 8.664 -4.259 1.00 95.25 175 VAL A O 1
ATOM 1326 N N . GLN A 1 176 ? 19.179 7.751 -4.993 1.00 92.81 176 GLN A N 1
ATOM 1327 C CA . GLN A 1 176 ? 18.286 8.431 -4.060 1.00 92.81 176 GLN A CA 1
ATOM 1328 C C . GLN A 1 176 ? 17.263 7.455 -3.467 1.00 92.81 176 GLN A C 1
ATOM 1330 O O . GLN A 1 176 ? 16.949 6.441 -4.096 1.00 92.81 176 GLN A O 1
ATOM 1335 N N . PRO A 1 177 ? 16.750 7.720 -2.256 1.00 88.44 177 PRO A N 1
ATOM 1336 C CA . PRO A 1 177 ? 15.614 6.994 -1.703 1.00 88.44 177 PRO A CA 1
ATOM 1337 C C . PRO A 1 177 ? 14.378 7.096 -2.603 1.00 88.44 177 PRO A C 1
ATOM 1339 O O . PRO A 1 177 ? 14.072 8.149 -3.155 1.00 88.44 177 PRO A O 1
ATOM 1342 N N . PHE A 1 178 ? 13.622 6.006 -2.689 1.00 83.19 178 PHE A N 1
ATOM 1343 C CA . PHE A 1 178 ? 12.301 5.966 -3.313 1.00 83.19 178 PHE A CA 1
ATOM 1344 C C . PHE A 1 178 ? 11.255 6.533 -2.333 1.00 83.19 178 PHE A C 1
ATOM 1346 O O . PHE A 1 178 ? 10.467 5.789 -1.750 1.00 83.19 178 PHE A O 1
ATOM 1353 N N . ASN A 1 179 ? 11.342 7.832 -2.032 1.00 78.00 179 ASN A N 1
ATOM 1354 C CA . ASN A 1 179 ? 10.478 8.522 -1.070 1.00 78.00 179 ASN A CA 1
ATOM 1355 C C . ASN A 1 179 ? 10.465 10.034 -1.351 1.00 78.00 179 ASN A C 1
ATOM 1357 O O . ASN A 1 179 ? 11.518 10.664 -1.307 1.00 78.00 179 ASN A O 1
ATOM 1361 N N . ALA A 1 180 ? 9.282 10.623 -1.560 1.00 72.06 180 ALA A N 1
ATOM 1362 C CA . ALA A 1 180 ? 9.117 12.060 -1.810 1.00 72.06 180 ALA A CA 1
ATOM 1363 C C . ALA A 1 180 ? 9.723 12.964 -0.716 1.00 72.06 180 ALA A C 1
ATOM 1365 O O . ALA A 1 180 ? 10.201 14.058 -1.007 1.00 72.06 180 ALA A O 1
ATOM 1366 N N . ALA A 1 181 ? 9.699 12.518 0.544 1.00 70.81 181 ALA A N 1
ATOM 1367 C CA . ALA A 1 181 ? 10.137 13.310 1.690 1.00 70.81 181 ALA A CA 1
ATOM 1368 C C . ALA A 1 181 ? 11.652 13.232 1.954 1.00 70.81 181 ALA A C 1
ATOM 1370 O O . ALA A 1 181 ? 12.203 14.118 2.610 1.00 70.81 181 ALA A O 1
ATOM 1371 N N . ASP A 1 182 ? 12.340 12.186 1.479 1.00 77.94 182 ASP A N 1
ATOM 1372 C CA . ASP A 1 182 ? 13.778 12.016 1.710 1.00 77.94 182 ASP A CA 1
ATOM 1373 C C . ASP A 1 182 ? 14.586 12.549 0.521 1.00 77.94 182 ASP A C 1
ATOM 1375 O O . ASP A 1 182 ? 14.713 11.914 -0.521 1.00 77.94 182 ASP A O 1
ATOM 1379 N N . THR A 1 183 ? 15.179 13.726 0.711 1.00 82.12 183 THR A N 1
ATOM 1380 C CA . THR A 1 183 ? 15.977 14.434 -0.305 1.00 82.12 183 THR A CA 1
ATOM 1381 C C . THR A 1 183 ? 17.459 14.034 -0.306 1.00 82.12 183 THR A C 1
ATOM 1383 O O . THR A 1 183 ? 18.302 14.707 -0.915 1.00 82.12 183 THR A O 1
ATOM 1386 N N . SER A 1 184 ? 17.819 12.955 0.399 1.00 88.56 184 SER A N 1
ATOM 1387 C CA . SER A 1 184 ? 19.188 12.438 0.437 1.00 88.56 184 SER A CA 1
ATOM 1388 C C . SER A 1 184 ? 19.655 12.001 -0.950 1.00 88.56 184 SER A C 1
ATOM 1390 O O . SER A 1 184 ? 18.953 11.290 -1.661 1.00 88.56 184 SER A O 1
ATOM 1392 N N . VAL A 1 185 ? 20.885 12.370 -1.319 1.00 91.88 185 VAL A N 1
ATOM 1393 C CA . VAL A 1 185 ? 21.474 12.026 -2.621 1.00 91.88 185 VAL A CA 1
ATOM 1394 C C . VAL A 1 185 ? 22.863 11.452 -2.430 1.00 91.88 185 VAL A C 1
ATOM 1396 O O . VAL A 1 185 ? 23.712 12.089 -1.805 1.00 91.88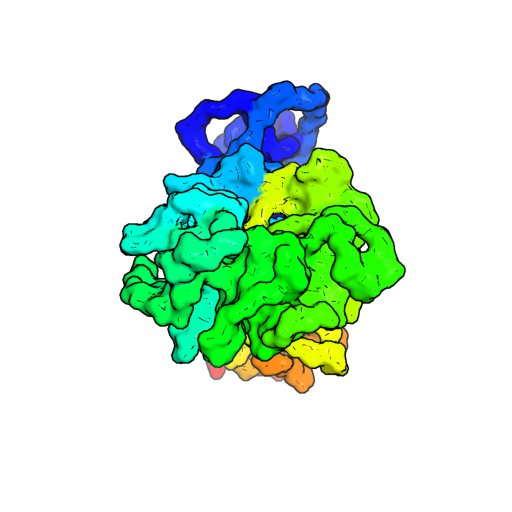 185 VAL A O 1
ATOM 1399 N N . PHE A 1 186 ? 23.099 10.283 -3.015 1.00 94.06 186 PHE A N 1
ATOM 1400 C CA . PHE A 1 186 ? 24.386 9.601 -3.020 1.00 94.06 186 PHE A CA 1
ATOM 1401 C C . PHE A 1 186 ? 24.975 9.673 -4.423 1.00 94.06 186 PHE A C 1
ATOM 1403 O O . PHE A 1 186 ? 24.320 9.308 -5.395 1.00 94.06 186 PHE A O 1
ATOM 1410 N N . LEU A 1 187 ? 26.207 10.164 -4.524 1.00 95.00 187 LEU A N 1
ATOM 1411 C CA . LEU A 1 187 ? 26.891 10.414 -5.788 1.00 95.00 187 LEU A CA 1
ATOM 1412 C C . LEU A 1 187 ? 28.071 9.457 -5.952 1.00 95.00 187 LEU A C 1
ATOM 1414 O O . LEU A 1 187 ? 28.955 9.410 -5.098 1.00 95.00 187 LEU A O 1
ATOM 1418 N N . TYR A 1 188 ? 28.110 8.760 -7.081 1.00 95.06 188 TYR A N 1
ATOM 1419 C CA . TYR A 1 188 ? 29.292 8.082 -7.586 1.00 95.06 188 TYR A CA 1
ATOM 1420 C C . TYR A 1 188 ? 29.855 8.873 -8.769 1.00 95.06 188 TYR A C 1
ATOM 1422 O O . TYR A 1 188 ? 29.173 9.080 -9.771 1.00 95.06 188 TYR A O 1
ATOM 1430 N N . SER A 1 189 ? 31.100 9.331 -8.639 1.00 93.19 189 SER A N 1
ATOM 1431 C CA . SER A 1 189 ? 31.776 10.173 -9.637 1.00 93.19 189 SER A CA 1
ATOM 1432 C C . SER A 1 189 ? 33.248 9.792 -9.834 1.00 93.19 189 SER A C 1
ATOM 1434 O O . SER A 1 189 ? 34.062 10.642 -10.191 1.00 93.19 189 SER A O 1
ATOM 1436 N N . GLN A 1 190 ? 33.624 8.546 -9.517 1.00 91.62 190 GLN A N 1
ATOM 1437 C CA . GLN A 1 190 ? 35.003 8.077 -9.712 1.00 91.62 190 GLN A CA 1
ATOM 1438 C C . GLN A 1 190 ? 35.309 7.852 -11.198 1.00 91.62 190 GLN A C 1
ATOM 1440 O O . GLN A 1 190 ? 36.421 8.115 -11.651 1.00 91.62 190 GLN A O 1
ATOM 1445 N N . THR A 1 191 ? 34.310 7.402 -11.956 1.00 91.50 191 THR A N 1
ATOM 1446 C CA . THR A 1 191 ? 34.356 7.203 -13.405 1.00 91.50 191 THR A CA 1
ATOM 1447 C C . THR A 1 191 ? 33.024 7.614 -14.025 1.00 91.50 191 THR A C 1
ATOM 1449 O O . THR A 1 191 ? 32.029 7.799 -13.319 1.00 91.50 191 THR A O 1
ATOM 1452 N N . SER A 1 192 ? 33.010 7.800 -15.346 1.00 93.38 192 SER A N 1
ATOM 1453 C CA . SER A 1 192 ? 31.770 8.055 -16.073 1.00 93.38 192 SER A CA 1
ATOM 1454 C C . SER A 1 192 ? 30.823 6.861 -15.954 1.00 93.38 192 SER A C 1
ATOM 1456 O O . SER A 1 192 ? 31.253 5.709 -15.986 1.00 93.38 192 SER A O 1
ATOM 1458 N N . ALA A 1 193 ? 29.529 7.145 -15.829 1.00 94.31 193 ALA A N 1
ATOM 1459 C CA . ALA A 1 193 ? 28.498 6.131 -15.670 1.00 94.31 193 ALA A CA 1
ATOM 1460 C C . ALA A 1 193 ? 27.266 6.487 -16.503 1.00 94.31 193 ALA A C 1
ATOM 1462 O O . ALA A 1 193 ? 26.662 7.540 -16.304 1.00 94.31 193 ALA A O 1
ATOM 1463 N N . ALA A 1 194 ? 26.925 5.604 -17.433 1.00 93.94 194 ALA A N 1
ATOM 1464 C CA . ALA A 1 194 ? 25.790 5.680 -18.337 1.00 93.94 194 ALA A CA 1
ATOM 1465 C C . ALA A 1 194 ? 24.810 4.541 -18.036 1.00 93.94 194 ALA A C 1
ATOM 1467 O O . ALA A 1 194 ? 25.234 3.404 -17.811 1.00 93.94 194 ALA A O 1
ATOM 1468 N N . GLU A 1 195 ? 23.517 4.877 -18.055 1.00 92.94 195 GLU A N 1
ATOM 1469 C CA . GLU A 1 195 ? 22.377 3.947 -18.019 1.00 92.94 195 GLU A CA 1
ATOM 1470 C C . GLU A 1 195 ? 22.471 2.844 -16.942 1.00 92.94 195 GLU A C 1
ATOM 1472 O O . GLU A 1 195 ? 22.679 1.662 -17.247 1.00 92.94 195 GLU A O 1
ATOM 1477 N N . PRO A 1 196 ? 22.331 3.215 -15.659 1.00 95.62 196 PRO A N 1
ATOM 1478 C CA . PRO A 1 196 ? 22.541 2.303 -14.550 1.00 95.62 196 PRO A CA 1
ATOM 1479 C C . PRO A 1 196 ? 21.448 1.239 -14.473 1.00 95.62 196 PRO A C 1
ATOM 1481 O O . PRO A 1 196 ? 20.269 1.521 -14.681 1.00 95.62 196 PRO A O 1
ATOM 1484 N N . ARG A 1 197 ? 21.835 0.017 -14.100 1.00 94.00 197 ARG A N 1
ATOM 1485 C CA . ARG A 1 197 ? 20.909 -1.095 -13.854 1.00 94.00 197 ARG A CA 1
ATOM 1486 C C . ARG A 1 197 ? 21.240 -1.810 -12.562 1.00 94.00 197 ARG A C 1
ATOM 1488 O O . ARG A 1 197 ? 22.373 -2.237 -12.351 1.00 94.00 197 ARG A O 1
ATOM 1495 N N . TRP A 1 198 ? 20.241 -1.970 -11.711 1.00 92.25 198 TRP A N 1
ATOM 1496 C CA . TRP A 1 198 ? 20.373 -2.758 -10.502 1.00 92.25 198 TRP A CA 1
ATOM 1497 C C . TRP A 1 198 ? 20.423 -4.252 -10.808 1.00 92.25 198 TRP A C 1
ATOM 1499 O O . TRP A 1 198 ? 19.660 -4.768 -11.625 1.00 92.25 198 TRP A O 1
ATOM 1509 N N . LYS A 1 199 ? 21.299 -4.961 -10.098 1.00 85.81 199 LYS A N 1
ATOM 1510 C CA . LYS A 1 199 ? 21.443 -6.414 -10.164 1.00 85.81 199 LYS A CA 1
ATOM 1511 C C . LYS A 1 199 ? 21.683 -6.999 -8.777 1.00 85.81 199 LYS A C 1
ATOM 1513 O O . LYS A 1 199 ? 22.281 -6.357 -7.914 1.00 85.81 199 LYS A O 1
ATOM 1518 N N . ILE A 1 200 ? 21.219 -8.231 -8.580 1.00 81.00 200 ILE A N 1
ATOM 1519 C CA . ILE A 1 200 ? 21.597 -9.053 -7.429 1.00 81.00 200 ILE A CA 1
ATOM 1520 C C . ILE A 1 200 ? 22.628 -10.065 -7.916 1.00 81.00 200 ILE A C 1
ATOM 1522 O O . ILE A 1 200 ? 22.345 -10.828 -8.835 1.00 81.00 200 ILE A O 1
ATOM 1526 N N . GLN A 1 201 ? 23.798 -10.103 -7.286 1.00 71.00 201 GLN A N 1
ATOM 1527 C CA . GLN A 1 201 ? 24.833 -11.091 -7.587 1.00 71.00 201 GLN A CA 1
ATOM 1528 C C . GLN A 1 201 ? 25.378 -11.666 -6.283 1.00 71.00 201 GLN A C 1
ATOM 1530 O O . GLN A 1 201 ? 25.858 -10.930 -5.430 1.00 71.00 201 GLN A O 1
ATOM 1535 N N . GLY A 1 202 ? 25.263 -12.984 -6.091 1.00 62.53 202 GLY A N 1
ATOM 1536 C CA . GLY A 1 202 ? 25.755 -13.649 -4.875 1.00 62.53 202 GLY A CA 1
ATOM 1537 C C . GLY A 1 202 ? 25.088 -13.194 -3.565 1.00 62.53 202 GLY A C 1
ATOM 1538 O O . GLY A 1 202 ? 25.630 -13.449 -2.497 1.00 62.53 202 GLY A O 1
ATOM 1539 N N . GLY A 1 203 ? 23.928 -12.529 -3.637 1.00 63.56 203 GLY A N 1
ATOM 1540 C CA . GLY A 1 203 ? 23.245 -11.913 -2.491 1.00 63.56 203 GLY A CA 1
ATOM 1541 C C . GLY A 1 203 ? 23.568 -10.428 -2.287 1.00 63.56 203 GLY A C 1
ATOM 1542 O O . GLY A 1 203 ? 22.845 -9.755 -1.553 1.00 63.56 203 GLY A O 1
ATOM 1543 N N . ASP A 1 204 ? 24.576 -9.895 -2.981 1.00 68.06 204 ASP A N 1
ATOM 1544 C CA . ASP A 1 204 ? 24.919 -8.475 -2.954 1.00 68.06 204 ASP A CA 1
ATOM 1545 C C . ASP A 1 204 ? 24.108 -7.677 -3.977 1.00 68.06 204 ASP A C 1
ATOM 1547 O O . ASP A 1 204 ? 23.754 -8.164 -5.052 1.00 68.06 204 ASP A O 1
ATOM 1551 N N . THR A 1 205 ? 23.821 -6.419 -3.637 1.00 83.44 205 THR A N 1
ATOM 1552 C CA . THR A 1 205 ? 23.141 -5.473 -4.527 1.00 83.44 205 THR A CA 1
ATOM 1553 C C . THR A 1 205 ? 24.173 -4.608 -5.250 1.00 83.44 205 THR A C 1
ATOM 1555 O O . THR A 1 205 ? 24.893 -3.821 -4.627 1.00 83.44 205 THR A O 1
ATOM 1558 N N . LEU A 1 206 ? 24.228 -4.749 -6.572 1.00 90.25 206 LEU A N 1
ATOM 1559 C CA . LEU A 1 206 ? 25.161 -4.061 -7.458 1.00 90.25 206 LEU A CA 1
ATOM 1560 C C . LEU A 1 206 ? 24.416 -3.129 -8.418 1.00 90.25 206 LEU A C 1
ATOM 1562 O O . LEU A 1 206 ? 23.257 -3.367 -8.759 1.00 90.25 206 LEU A O 1
ATOM 1566 N N . ILE A 1 207 ? 25.106 -2.092 -8.883 1.00 95.12 207 ILE A N 1
ATOM 1567 C CA . ILE A 1 207 ? 24.662 -1.218 -9.969 1.00 95.12 207 ILE A CA 1
ATOM 1568 C C . ILE A 1 207 ? 25.646 -1.376 -11.114 1.00 95.12 207 ILE A C 1
ATOM 1570 O O . ILE A 1 207 ? 26.827 -1.061 -10.965 1.00 95.12 207 ILE A O 1
ATOM 1574 N N . TYR A 1 208 ? 25.159 -1.881 -12.239 1.00 95.50 208 TYR A N 1
ATOM 1575 C CA . TYR A 1 208 ? 25.926 -2.062 -13.461 1.00 95.50 208 TYR A CA 1
ATOM 1576 C C . TYR A 1 208 ? 25.759 -0.818 -14.329 1.00 95.50 208 TYR A C 1
ATOM 1578 O O . TYR A 1 208 ? 24.657 -0.279 -14.424 1.00 95.50 208 TYR A O 1
ATOM 1586 N N . PHE A 1 209 ? 26.837 -0.360 -14.955 1.00 96.38 209 PHE A N 1
ATOM 1587 C CA . PHE A 1 209 ? 26.838 0.810 -15.830 1.00 96.38 209 PHE A CA 1
ATOM 1588 C C . PHE A 1 209 ? 27.946 0.701 -16.880 1.00 96.38 209 PHE A C 1
ATOM 1590 O O . PHE A 1 209 ? 28.940 -0.007 -16.694 1.00 96.38 209 PHE A O 1
ATOM 1597 N N . ALA A 1 210 ? 27.795 1.428 -17.985 1.00 96.00 210 ALA A N 1
ATOM 1598 C CA . ALA A 1 210 ? 28.874 1.622 -18.949 1.00 96.00 210 ALA A CA 1
ATOM 1599 C C . ALA A 1 210 ? 29.540 2.986 -18.756 1.00 96.00 210 ALA A C 1
ATOM 1601 O O . ALA A 1 210 ? 28.929 3.911 -18.233 1.00 96.00 210 ALA A O 1
ATOM 1602 N N . THR A 1 211 ? 30.773 3.157 -19.225 1.00 94.50 211 THR A N 1
ATOM 1603 C CA . THR A 1 211 ? 31.438 4.473 -19.182 1.00 94.50 211 THR A CA 1
ATOM 1604 C C . THR A 1 211 ? 30.988 5.443 -20.268 1.00 94.50 211 THR A C 1
ATOM 1606 O O . THR A 1 211 ? 31.327 6.623 -20.195 1.00 94.50 211 THR A O 1
ATOM 1609 N N . ASP A 1 212 ? 30.273 4.966 -21.287 1.00 92.81 212 ASP A N 1
ATOM 1610 C CA . ASP A 1 212 ? 29.754 5.797 -22.373 1.00 92.81 212 ASP A CA 1
ATOM 1611 C C . ASP A 1 212 ? 28.440 5.222 -22.920 1.00 92.81 212 ASP A C 1
ATOM 1613 O O . ASP A 1 212 ? 28.305 4.002 -23.003 1.00 92.81 212 ASP A O 1
ATOM 1617 N N . GLY A 1 213 ? 27.502 6.091 -23.300 1.00 88.81 213 GLY A N 1
ATOM 1618 C CA . GLY A 1 213 ? 26.220 5.725 -23.924 1.00 88.81 213 GLY A CA 1
ATOM 1619 C C . GLY A 1 213 ? 26.088 6.212 -25.373 1.00 88.81 213 GLY A C 1
ATOM 1620 O O . GLY A 1 213 ? 24.992 6.228 -25.918 1.00 88.81 213 GLY A O 1
ATOM 1621 N N . GLY A 1 214 ? 27.185 6.670 -25.986 1.00 87.81 214 GLY A N 1
ATOM 1622 C CA . GLY A 1 214 ? 27.176 7.295 -27.307 1.00 87.81 214 GLY A CA 1
ATOM 1623 C C . GLY A 1 214 ? 27.290 6.329 -28.488 1.00 87.81 214 GLY A C 1
ATOM 1624 O O . GLY A 1 214 ? 26.989 5.137 -28.410 1.00 87.81 214 GLY A O 1
ATOM 1625 N N . ASP A 1 215 ? 27.751 6.867 -29.621 1.00 88.81 215 ASP A N 1
ATOM 1626 C CA . ASP A 1 215 ? 27.910 6.118 -30.871 1.00 88.81 215 ASP A CA 1
ATOM 1627 C C . ASP A 1 215 ? 28.939 4.979 -30.735 1.00 88.81 215 ASP A C 1
ATOM 1629 O O . ASP A 1 215 ? 30.104 5.187 -30.394 1.00 88.81 215 ASP A O 1
ATOM 1633 N N . ASN A 1 216 ? 28.514 3.763 -31.074 1.00 93.44 216 ASN A N 1
ATOM 1634 C CA . ASN A 1 216 ? 29.317 2.545 -31.027 1.00 93.44 216 ASN A CA 1
ATOM 1635 C C . ASN A 1 216 ? 29.646 1.969 -32.421 1.00 93.44 216 ASN A C 1
ATOM 1637 O O . ASN A 1 216 ? 30.050 0.805 -32.532 1.00 93.44 216 ASN A O 1
ATOM 1641 N N . THR A 1 217 ? 29.478 2.743 -33.498 1.00 92.12 217 THR A N 1
ATOM 1642 C CA . THR A 1 217 ? 29.793 2.293 -34.864 1.00 92.12 217 THR A CA 1
ATOM 1643 C C . THR A 1 217 ? 31.271 1.963 -35.052 1.00 92.12 217 THR A C 1
ATOM 1645 O O . THR A 1 217 ? 31.597 0.960 -35.686 1.00 92.12 217 THR A O 1
ATOM 1648 N N . ASN A 1 218 ? 32.175 2.755 -34.472 1.00 91.56 218 ASN A N 1
ATOM 1649 C CA . ASN A 1 218 ? 33.613 2.512 -34.547 1.00 91.56 218 ASN A CA 1
ATOM 1650 C C . ASN A 1 218 ? 34.089 1.633 -33.378 1.00 91.56 218 ASN A C 1
ATOM 1652 O O . ASN A 1 218 ? 33.861 1.955 -32.213 1.00 91.56 218 ASN A O 1
ATOM 1656 N N . GLU A 1 219 ? 34.786 0.540 -33.691 1.00 91.62 219 GLU A N 1
ATOM 1657 C CA . GLU A 1 219 ? 35.288 -0.416 -32.696 1.00 91.62 219 GLU A CA 1
ATOM 1658 C C . GLU A 1 219 ? 36.318 0.198 -31.745 1.00 91.62 219 GLU A C 1
ATOM 1660 O O . GLU A 1 219 ? 36.262 -0.034 -30.540 1.00 91.62 219 GLU A O 1
ATOM 1665 N N . ASN A 1 220 ? 37.234 1.024 -32.255 1.00 90.69 220 ASN A N 1
ATOM 1666 C CA . ASN A 1 220 ? 38.336 1.545 -31.447 1.00 90.69 220 ASN A CA 1
ATOM 1667 C C . ASN A 1 220 ? 37.855 2.461 -30.302 1.00 90.69 220 ASN A C 1
ATOM 1669 O O . ASN A 1 220 ? 38.310 2.275 -29.176 1.00 90.69 220 ASN A O 1
ATOM 1673 N N . PRO A 1 221 ? 36.963 3.450 -30.525 1.00 89.19 221 PRO A N 1
ATOM 1674 C CA . PRO A 1 221 ? 36.340 4.208 -29.441 1.00 89.19 221 PRO A CA 1
ATOM 1675 C C . PRO A 1 221 ? 35.478 3.341 -28.523 1.00 89.19 221 PRO A C 1
ATOM 1677 O O . PRO A 1 221 ? 35.552 3.513 -27.311 1.00 89.19 221 PRO A O 1
ATOM 1680 N N . PHE A 1 222 ? 34.723 2.386 -29.077 1.00 93.94 222 PHE A N 1
ATOM 1681 C CA . PHE A 1 222 ? 33.857 1.509 -28.289 1.00 93.94 222 PHE A CA 1
ATOM 1682 C C . PHE A 1 222 ? 34.648 0.710 -27.243 1.00 93.94 222 PHE A C 1
ATOM 1684 O O . PHE A 1 222 ? 34.325 0.765 -26.058 1.00 93.94 222 PHE A O 1
ATOM 1691 N N . PHE A 1 223 ? 35.732 0.042 -27.650 1.00 94.31 223 PHE A N 1
ATOM 1692 C CA . PHE A 1 223 ? 36.561 -0.777 -26.756 1.00 94.31 223 PHE A CA 1
ATOM 1693 C C . PHE A 1 223 ? 37.486 0.024 -25.826 1.00 94.31 223 PHE A C 1
ATOM 1695 O O . PHE A 1 223 ? 38.120 -0.563 -24.952 1.00 94.31 223 PHE A O 1
ATOM 1702 N N . LYS A 1 224 ? 37.566 1.356 -25.973 1.00 92.25 224 LYS A N 1
ATOM 1703 C CA . LYS A 1 224 ? 38.165 2.230 -24.946 1.00 92.25 224 LYS A CA 1
ATOM 1704 C C . LYS A 1 224 ? 37.231 2.455 -23.760 1.00 92.25 224 LYS A C 1
ATOM 1706 O O . LYS A 1 224 ? 37.708 2.809 -22.683 1.00 92.25 224 LYS A O 1
ATOM 1711 N N . GLY A 1 225 ? 35.925 2.297 -23.967 1.00 94.12 225 GLY A N 1
ATOM 1712 C CA . GLY A 1 225 ? 34.954 2.249 -22.887 1.00 94.12 225 GLY A CA 1
ATOM 1713 C C . GLY A 1 225 ? 35.031 0.931 -22.119 1.00 94.12 225 GLY A C 1
ATOM 1714 O O . GLY A 1 225 ? 35.720 -0.011 -22.514 1.00 94.12 225 GLY A O 1
ATOM 1715 N N . LYS A 1 226 ? 34.296 0.858 -21.017 1.00 95.69 226 LYS A N 1
ATOM 1716 C CA . LYS A 1 226 ? 34.156 -0.339 -20.191 1.00 95.69 226 LYS A CA 1
ATOM 1717 C C . LYS A 1 226 ? 32.738 -0.466 -19.656 1.00 95.69 226 LYS A C 1
ATOM 1719 O O . LYS A 1 226 ? 32.000 0.515 -19.553 1.00 95.69 226 LYS A O 1
ATOM 1724 N N . THR A 1 227 ? 32.408 -1.685 -19.265 1.00 96.75 227 THR A N 1
ATOM 1725 C CA . THR A 1 227 ? 31.225 -2.022 -18.480 1.00 96.75 227 THR A CA 1
ATOM 1726 C C . THR A 1 227 ? 31.697 -2.406 -17.091 1.00 96.75 227 THR A C 1
ATOM 1728 O O . THR A 1 227 ? 32.582 -3.253 -16.950 1.00 96.75 227 THR A O 1
ATOM 1731 N N . ALA A 1 228 ? 31.140 -1.763 -16.074 1.00 96.31 228 ALA A N 1
ATOM 1732 C CA . ALA A 1 228 ? 31.566 -1.907 -14.693 1.00 96.31 228 ALA A CA 1
ATOM 1733 C C . ALA A 1 228 ? 30.368 -2.061 -13.753 1.00 96.31 228 ALA A C 1
ATOM 1735 O O . ALA A 1 228 ? 29.223 -1.794 -14.121 1.00 96.31 228 ALA A O 1
ATOM 1736 N N . ALA A 1 229 ? 30.652 -2.497 -12.532 1.00 95.31 229 ALA A N 1
ATOM 1737 C CA . ALA A 1 229 ? 29.694 -2.586 -11.447 1.00 95.31 229 ALA A CA 1
ATOM 1738 C C . ALA A 1 229 ? 30.237 -1.920 -10.183 1.00 95.31 229 ALA A C 1
ATOM 1740 O O . ALA A 1 229 ? 31.436 -1.944 -9.919 1.00 95.31 229 ALA A O 1
ATOM 1741 N N . VAL A 1 230 ? 29.341 -1.369 -9.370 1.00 95.44 230 VAL A N 1
ATOM 1742 C CA . VAL A 1 230 ? 29.639 -0.909 -8.007 1.00 95.44 230 VAL A CA 1
ATOM 1743 C C . VAL A 1 230 ? 28.593 -1.460 -7.053 1.00 95.44 230 VAL A C 1
ATOM 1745 O O . VAL A 1 230 ? 27.405 -1.478 -7.373 1.00 95.44 230 VAL A O 1
ATOM 1748 N N . SER A 1 231 ? 29.002 -1.898 -5.864 1.00 91.31 231 SER A N 1
ATOM 1749 C CA . SER A 1 231 ? 28.034 -2.234 -4.818 1.00 91.31 231 SER A CA 1
ATOM 1750 C C . SER A 1 231 ? 27.430 -0.967 -4.231 1.00 91.31 231 SER A C 1
ATOM 1752 O O . SER A 1 231 ? 28.150 0.013 -4.033 1.00 91.31 231 SER A O 1
ATOM 1754 N N . PHE A 1 232 ? 26.155 -1.009 -3.855 1.00 88.56 232 PHE A N 1
ATOM 1755 C CA . PHE A 1 232 ? 25.547 0.048 -3.052 1.00 88.56 232 PHE A CA 1
ATOM 1756 C C . PHE A 1 232 ? 24.894 -0.555 -1.815 1.00 88.56 232 PHE A C 1
ATOM 1758 O O . PHE A 1 232 ? 23.913 -1.292 -1.896 1.00 88.56 232 PHE A O 1
ATOM 1765 N N . SER A 1 233 ? 25.450 -0.252 -0.646 1.00 83.56 233 SER A N 1
ATOM 1766 C CA . SER A 1 233 ? 24.928 -0.739 0.628 1.00 83.56 233 SER A CA 1
ATOM 1767 C C . SER A 1 233 ? 25.191 0.277 1.728 1.00 83.56 233 SER A C 1
ATOM 1769 O O . SER A 1 233 ? 26.121 1.076 1.644 1.00 83.56 233 SER A O 1
ATOM 1771 N N . LYS A 1 234 ? 24.340 0.288 2.763 1.00 82.00 234 LYS A N 1
ATOM 1772 C CA . LYS A 1 234 ? 24.468 1.217 3.903 1.00 82.00 234 LYS A CA 1
ATOM 1773 C C . LYS A 1 234 ? 24.690 2.671 3.455 1.00 82.00 234 LYS A C 1
ATOM 1775 O O . LYS A 1 234 ? 25.495 3.385 4.050 1.00 82.00 234 LYS A O 1
ATOM 1780 N N . LYS A 1 235 ? 23.979 3.088 2.398 1.00 87.25 235 LYS A N 1
ATOM 1781 C CA . LYS A 1 235 ? 24.040 4.441 1.827 1.00 87.25 235 LYS A CA 1
ATOM 1782 C C . LYS A 1 235 ? 25.424 4.843 1.275 1.00 87.25 235 LYS A C 1
ATOM 1784 O O . LYS A 1 235 ? 25.745 6.024 1.252 1.00 87.25 235 LYS A O 1
ATOM 1789 N N . ASN A 1 236 ? 26.251 3.884 0.853 1.00 89.88 236 ASN A N 1
ATOM 1790 C CA . ASN A 1 236 ? 27.582 4.132 0.295 1.00 89.88 236 ASN A CA 1
ATOM 1791 C C . ASN A 1 236 ? 27.857 3.252 -0.931 1.00 89.88 236 ASN A C 1
ATOM 1793 O O . ASN A 1 236 ? 27.389 2.113 -1.006 1.00 89.88 236 ASN A O 1
ATOM 1797 N N . PHE A 1 237 ? 28.653 3.784 -1.862 1.00 93.94 237 PHE A N 1
ATOM 1798 C CA . PHE A 1 237 ? 29.204 3.024 -2.984 1.00 93.94 237 PHE A CA 1
ATOM 1799 C C . PHE A 1 237 ? 30.457 2.258 -2.551 1.00 93.94 237 PHE A C 1
ATOM 1801 O O . PHE A 1 237 ? 31.259 2.767 -1.768 1.00 93.94 237 PHE A O 1
ATOM 1808 N N . GLY A 1 238 ? 30.610 1.041 -3.067 1.00 91.94 238 GLY A N 1
ATOM 1809 C CA . GLY A 1 238 ? 31.825 0.244 -2.918 1.00 91.94 238 GLY A CA 1
ATOM 1810 C C . GLY A 1 238 ? 32.869 0.550 -3.989 1.00 91.94 238 GLY A C 1
ATOM 1811 O O . GLY A 1 238 ? 32.797 1.560 -4.692 1.00 91.94 238 GLY A O 1
ATOM 1812 N N . GLU A 1 239 ? 33.838 -0.352 -4.108 1.00 94.38 239 GLU A N 1
ATOM 1813 C CA . GLU A 1 239 ? 34.851 -0.295 -5.161 1.00 94.38 239 GLU A CA 1
ATOM 1814 C C . GLU A 1 239 ? 34.265 -0.682 -6.523 1.00 94.38 239 GLU A C 1
ATOM 1816 O O . GLU A 1 239 ? 33.301 -1.446 -6.621 1.00 94.38 239 GLU A O 1
ATOM 1821 N N . GLU A 1 240 ? 34.848 -0.118 -7.578 1.00 95.94 240 GLU A N 1
ATOM 1822 C CA . GLU A 1 240 ? 34.466 -0.421 -8.951 1.00 95.94 240 GLU A CA 1
ATOM 1823 C C . GLU A 1 240 ? 35.023 -1.784 -9.379 1.00 95.94 240 GLU A C 1
ATOM 1825 O O . GLU A 1 240 ? 36.207 -2.074 -9.208 1.00 95.94 240 GLU A O 1
ATOM 1830 N N . ILE A 1 241 ? 34.164 -2.601 -9.984 1.00 94.62 241 ILE A N 1
ATOM 1831 C CA . ILE A 1 241 ? 34.489 -3.916 -10.525 1.00 94.62 241 ILE A CA 1
ATOM 1832 C C . ILE A 1 241 ? 34.354 -3.844 -12.044 1.00 94.62 241 ILE A C 1
ATOM 1834 O O . ILE A 1 241 ? 33.262 -3.622 -12.567 1.00 94.62 241 ILE A O 1
ATOM 1838 N N . LEU A 1 242 ? 35.455 -4.047 -12.766 1.00 95.62 242 LEU A N 1
ATOM 1839 C CA . LEU A 1 242 ? 35.429 -4.175 -14.222 1.00 95.62 242 LEU A CA 1
ATOM 1840 C C . LEU A 1 242 ? 34.761 -5.500 -14.616 1.00 95.62 242 LEU A C 1
ATOM 1842 O O . LEU A 1 242 ? 35.198 -6.559 -14.170 1.00 95.62 242 LEU A O 1
ATOM 1846 N N . LEU A 1 243 ? 33.750 -5.437 -15.485 1.00 94.00 243 LEU A N 1
ATOM 1847 C CA . LEU A 1 243 ? 33.089 -6.618 -16.047 1.00 94.00 243 LEU A CA 1
ATOM 1848 C C . LEU A 1 243 ? 33.621 -6.932 -17.449 1.00 94.00 243 LEU A C 1
ATOM 1850 O O . LEU A 1 243 ? 34.066 -8.048 -17.704 1.00 94.00 243 LEU A O 1
ATOM 1854 N N . PHE A 1 244 ? 33.626 -5.936 -18.342 1.00 91.50 244 PHE A N 1
ATOM 1855 C CA . PHE A 1 244 ? 34.053 -6.093 -19.738 1.00 91.50 244 PHE A CA 1
ATOM 1856 C C . PHE A 1 244 ? 34.726 -4.823 -20.263 1.00 91.50 244 PHE A C 1
ATOM 1858 O O . PHE A 1 244 ? 34.384 -3.711 -19.851 1.00 91.50 244 PHE A O 1
ATOM 1865 N N . ASN A 1 245 ? 35.623 -4.981 -21.237 1.00 94.38 245 ASN A N 1
ATOM 1866 C CA . ASN A 1 245 ? 35.992 -3.878 -22.126 1.00 94.38 245 ASN A CA 1
ATOM 1867 C C . ASN A 1 245 ? 34.859 -3.658 -23.135 1.00 94.38 245 ASN A C 1
ATOM 1869 O O . ASN A 1 245 ? 34.267 -4.622 -23.611 1.00 94.38 245 ASN A O 1
ATOM 1873 N N . GLY A 1 246 ? 34.573 -2.405 -23.478 1.00 95.00 246 GLY A N 1
ATOM 1874 C CA . GLY A 1 246 ? 33.393 -2.032 -24.256 1.00 95.00 246 GLY A CA 1
ATOM 1875 C C . GLY A 1 246 ? 32.238 -1.543 -23.381 1.00 95.00 246 GLY A C 1
ATOM 1876 O O . GLY A 1 246 ? 32.042 -2.000 -22.254 1.00 95.00 246 GLY A O 1
ATOM 1877 N N . SER A 1 247 ? 31.472 -0.588 -23.905 1.00 95.06 247 SER A N 1
ATOM 1878 C CA . SER A 1 247 ? 30.350 0.051 -23.209 1.00 95.06 247 SER A CA 1
ATOM 1879 C C . SER A 1 247 ? 29.023 -0.691 -23.439 1.00 95.06 247 SER A C 1
ATOM 1881 O O . SER A 1 247 ? 28.190 -0.241 -24.224 1.00 95.06 247 SER A O 1
ATOM 1883 N N . TYR A 1 248 ? 28.802 -1.821 -22.765 1.00 96.19 248 TYR A N 1
ATOM 1884 C CA . TYR A 1 248 ? 27.593 -2.654 -22.858 1.00 96.19 248 TYR A CA 1
ATOM 1885 C C . TYR A 1 248 ? 26.467 -2.161 -21.934 1.00 96.19 248 TYR A C 1
ATOM 1887 O O . TYR A 1 248 ? 26.137 -2.771 -20.920 1.00 96.19 248 TYR A O 1
ATOM 1895 N N . HIS A 1 249 ? 25.860 -1.032 -22.299 1.00 92.69 249 HIS A N 1
ATOM 1896 C CA . HIS A 1 249 ? 24.775 -0.382 -21.552 1.00 92.69 249 HIS A CA 1
ATOM 1897 C C . HIS A 1 249 ? 23.368 -0.899 -21.900 1.00 92.69 249 HIS A C 1
ATOM 1899 O O . HIS A 1 249 ? 22.396 -0.310 -21.463 1.00 92.69 249 HIS A O 1
ATOM 1905 N N . GLY A 1 250 ? 23.213 -1.982 -22.667 1.00 93.56 250 GLY A N 1
ATOM 1906 C CA . GLY A 1 250 ? 21.917 -2.653 -22.877 1.00 93.56 250 GLY A CA 1
ATOM 1907 C C . GLY A 1 250 ? 21.628 -3.761 -21.853 1.00 93.56 250 GLY A C 1
ATOM 1908 O O . GLY A 1 250 ? 20.528 -4.307 -21.819 1.00 93.56 250 GLY A O 1
ATOM 1909 N N . GLY A 1 251 ? 22.605 -4.085 -21.000 1.00 94.31 251 GLY A N 1
ATOM 1910 C CA . GLY A 1 251 ? 22.480 -5.041 -19.900 1.00 94.31 251 GLY A CA 1
ATOM 1911 C C . GLY A 1 251 ? 23.494 -6.184 -19.961 1.00 94.31 251 GLY A C 1
ATOM 1912 O O . GLY A 1 251 ? 24.117 -6.435 -20.993 1.00 94.31 251 GLY A O 1
ATOM 1913 N N . VAL A 1 252 ? 23.642 -6.872 -18.826 1.00 94.94 252 VAL A N 1
ATOM 1914 C CA . VAL A 1 252 ? 24.533 -8.026 -18.612 1.00 94.94 252 VAL A CA 1
ATOM 1915 C C . VAL A 1 252 ? 23.731 -9.164 -17.968 1.00 94.94 252 VAL A C 1
ATOM 1917 O O . VAL A 1 252 ? 22.912 -8.911 -17.076 1.00 94.94 252 VAL A O 1
ATOM 1920 N N . SER A 1 253 ? 23.935 -10.402 -18.424 1.00 93.06 253 SER A N 1
ATOM 1921 C CA . SER A 1 253 ? 23.281 -11.593 -17.875 1.00 93.06 253 SER A CA 1
ATOM 1922 C C . SER A 1 253 ? 23.827 -11.938 -16.492 1.00 93.06 253 SER A C 1
ATOM 1924 O O . SER A 1 253 ? 24.965 -11.613 -16.165 1.00 93.06 253 SER A O 1
ATOM 1926 N N . ASP A 1 254 ? 23.040 -12.646 -15.684 1.00 85.94 254 ASP A N 1
ATOM 1927 C CA . ASP A 1 254 ? 23.400 -12.932 -14.284 1.00 85.94 254 ASP A CA 1
ATOM 1928 C C . ASP A 1 254 ? 24.686 -13.762 -14.133 1.00 85.94 254 ASP A C 1
ATOM 1930 O O . ASP A 1 254 ? 25.401 -13.649 -13.139 1.00 85.94 254 ASP A O 1
ATOM 1934 N N . ASP A 1 255 ? 25.004 -14.580 -15.136 1.00 88.19 255 ASP A N 1
ATOM 1935 C CA . ASP A 1 255 ? 26.240 -15.363 -15.208 1.00 88.19 255 ASP A CA 1
ATOM 1936 C C . ASP A 1 255 ? 27.391 -14.643 -15.932 1.00 88.19 255 ASP A C 1
ATOM 1938 O O . ASP A 1 255 ? 28.442 -15.240 -16.160 1.00 88.19 255 ASP A O 1
ATOM 1942 N N . GLY A 1 256 ? 27.193 -13.386 -16.342 1.00 89.69 256 GLY A N 1
ATOM 1943 C CA . GLY A 1 256 ? 28.174 -12.581 -17.072 1.00 89.69 256 GLY A CA 1
ATOM 1944 C C . GLY A 1 256 ? 28.525 -13.103 -18.470 1.00 89.69 256 GLY A C 1
ATOM 1945 O O . GLY A 1 256 ? 29.454 -12.603 -19.093 1.00 89.69 256 GLY A O 1
ATOM 1946 N N . SER A 1 257 ? 27.819 -14.115 -18.978 1.00 92.88 257 SER A N 1
ATOM 1947 C CA . SER A 1 257 ? 28.143 -14.731 -20.271 1.00 92.88 257 SER A CA 1
ATOM 1948 C C . SER A 1 257 ? 27.600 -13.970 -21.481 1.00 92.88 257 SER A C 1
ATOM 1950 O O . SER A 1 257 ? 28.061 -14.233 -22.592 1.00 92.88 257 SER A O 1
ATOM 1952 N N . LEU A 1 258 ? 26.634 -13.066 -21.278 1.00 96.38 258 LEU A N 1
ATOM 1953 C CA . LEU A 1 258 ? 26.051 -12.211 -22.306 1.00 96.38 258 LEU A CA 1
ATOM 1954 C C . LEU A 1 258 ? 26.010 -10.754 -21.832 1.00 96.38 258 LEU A C 1
ATOM 1956 O O . LEU A 1 258 ? 25.489 -10.472 -20.756 1.00 96.38 258 LEU A O 1
ATOM 1960 N N . ALA A 1 259 ? 26.482 -9.827 -22.660 1.00 96.94 259 ALA A N 1
ATOM 1961 C CA . ALA A 1 259 ? 26.240 -8.394 -22.501 1.00 96.94 259 ALA A CA 1
ATOM 1962 C C . ALA A 1 259 ? 25.873 -7.766 -23.849 1.00 96.94 259 ALA A C 1
ATOM 1964 O O . ALA A 1 259 ? 26.366 -8.221 -24.877 1.00 96.94 259 ALA A O 1
ATOM 1965 N N . VAL A 1 260 ? 25.018 -6.741 -23.869 1.00 97.38 260 VAL A N 1
ATOM 1966 C CA . VAL A 1 260 ? 24.570 -6.086 -25.115 1.00 97.38 260 VAL A CA 1
ATOM 1967 C C . VAL A 1 260 ? 24.622 -4.564 -25.024 1.00 97.38 260 VAL A C 1
ATOM 1969 O O . VAL A 1 260 ? 24.649 -3.996 -23.934 1.00 97.38 260 VAL A O 1
ATOM 1972 N N . THR A 1 261 ? 24.681 -3.882 -26.166 1.00 95.56 261 THR A N 1
ATOM 1973 C CA . THR A 1 261 ? 24.696 -2.410 -26.242 1.00 95.56 261 THR A CA 1
ATOM 1974 C C . THR A 1 261 ? 23.334 -1.838 -26.611 1.00 95.56 261 THR A C 1
ATOM 1976 O O . THR A 1 261 ? 22.649 -2.408 -27.456 1.00 95.56 261 THR A O 1
ATOM 1979 N N . ARG A 1 262 ? 23.007 -0.661 -26.070 1.00 89.62 262 ARG A N 1
ATOM 1980 C CA . ARG A 1 262 ? 21.804 0.133 -26.366 1.00 89.62 262 ARG A CA 1
ATOM 1981 C C . ARG A 1 262 ? 22.175 1.412 -27.141 1.00 89.62 262 ARG A C 1
ATOM 1983 O O . ARG A 1 262 ? 21.858 2.534 -26.791 1.00 89.62 262 ARG A O 1
ATOM 1990 N N . ALA A 1 263 ? 22.898 1.213 -28.235 1.00 86.56 263 ALA A N 1
ATOM 1991 C CA . ALA A 1 263 ? 23.352 2.282 -29.117 1.00 86.56 263 ALA A CA 1
ATOM 1992 C C . ALA A 1 263 ? 23.117 1.877 -30.574 1.00 86.56 263 ALA A C 1
ATOM 1994 O O . ALA A 1 263 ? 22.451 0.887 -30.860 1.00 86.56 263 ALA A O 1
ATOM 1995 N N . LYS A 1 264 ? 23.689 2.624 -31.519 1.00 89.62 264 LYS A N 1
ATOM 1996 C CA . LYS A 1 264 ? 23.411 2.463 -32.948 1.00 89.62 264 LYS A CA 1
ATOM 1997 C C . LYS A 1 264 ? 23.610 1.041 -33.484 1.00 89.62 264 LYS A C 1
ATOM 1999 O O . LYS A 1 264 ? 22.835 0.626 -34.329 1.00 89.62 264 LYS A O 1
ATOM 2004 N N . LEU A 1 265 ? 24.623 0.297 -33.054 1.00 94.81 265 LEU A N 1
ATOM 2005 C CA . LEU A 1 265 ? 24.786 -1.123 -33.387 1.00 94.81 265 LEU A CA 1
ATOM 2006 C C . LEU A 1 265 ? 24.375 -1.995 -32.202 1.00 94.81 265 LEU A C 1
ATOM 2008 O O . LEU A 1 265 ? 24.764 -1.703 -31.075 1.00 94.81 265 LEU A O 1
ATOM 2012 N N . LEU A 1 266 ? 23.701 -3.119 -32.457 1.00 96.50 266 LEU A N 1
ATOM 2013 C CA . LEU A 1 266 ? 23.481 -4.162 -31.450 1.00 96.50 266 LEU A CA 1
ATOM 2014 C C . LEU A 1 266 ? 24.745 -5.020 -31.306 1.00 96.50 266 LEU A C 1
ATOM 2016 O O . LEU A 1 266 ? 24.853 -6.093 -31.901 1.00 96.50 266 LEU A O 1
ATOM 2020 N N . ARG A 1 267 ? 25.739 -4.526 -30.565 1.00 97.12 267 ARG A N 1
ATOM 2021 C CA . ARG A 1 267 ? 26.917 -5.318 -30.195 1.00 97.12 267 ARG A CA 1
ATOM 2022 C C . ARG A 1 267 ? 26.553 -6.259 -29.055 1.00 97.12 267 ARG A C 1
ATOM 2024 O O . ARG A 1 267 ? 25.817 -5.870 -28.149 1.00 97.12 267 ARG A O 1
ATOM 2031 N N . ALA A 1 268 ? 27.098 -7.467 -29.096 1.00 97.25 268 ALA A N 1
ATOM 2032 C CA . ALA A 1 268 ? 26.934 -8.471 -28.059 1.00 97.25 268 ALA A CA 1
ATOM 2033 C C . ALA A 1 268 ? 28.292 -9.057 -27.666 1.00 97.25 268 ALA A C 1
ATOM 2035 O O . ALA A 1 268 ? 29.083 -9.420 -28.535 1.00 97.25 268 ALA A O 1
ATOM 2036 N N . HIS A 1 269 ? 28.537 -9.173 -26.367 1.00 96.69 269 HIS A N 1
ATOM 2037 C CA . HIS A 1 269 ? 29.629 -9.946 -25.793 1.00 96.69 269 HIS A CA 1
ATOM 2038 C C . HIS A 1 269 ? 29.084 -11.314 -25.392 1.00 96.69 269 HIS A C 1
ATOM 2040 O O . HIS A 1 269 ? 28.199 -11.371 -24.546 1.00 96.69 269 HIS A O 1
ATOM 2046 N N . ILE A 1 270 ? 29.571 -12.403 -25.989 1.00 94.94 270 ILE A N 1
ATOM 2047 C CA . ILE A 1 270 ? 29.057 -13.762 -25.773 1.00 94.94 270 ILE A CA 1
ATOM 2048 C C . ILE A 1 270 ? 30.215 -14.701 -25.467 1.00 94.94 270 ILE A C 1
ATOM 2050 O O . ILE A 1 270 ? 31.049 -14.976 -26.334 1.00 94.94 270 ILE A O 1
ATOM 2054 N N . GLY A 1 271 ? 30.258 -15.227 -24.242 1.00 85.44 271 GLY A N 1
ATOM 2055 C CA . GLY A 1 271 ? 31.247 -16.232 -23.843 1.00 85.44 271 GLY A CA 1
ATOM 2056 C C . GLY A 1 271 ? 32.696 -15.814 -24.128 1.00 85.44 271 GLY A C 1
ATOM 2057 O O . GLY A 1 271 ? 33.491 -16.643 -24.565 1.00 85.44 271 GLY A O 1
ATOM 2058 N N . GLY A 1 272 ? 33.020 -14.529 -23.941 1.00 87.19 272 GLY A N 1
ATOM 2059 C CA . GLY A 1 272 ? 34.350 -13.968 -24.186 1.00 87.19 272 GLY A CA 1
ATOM 2060 C C . GLY A 1 272 ? 34.588 -13.398 -25.588 1.00 87.19 272 GLY A C 1
ATOM 2061 O O . GLY A 1 272 ? 35.667 -12.861 -25.820 1.00 87.19 272 GLY A O 1
ATOM 2062 N N . ASN A 1 273 ? 33.625 -13.488 -26.513 1.00 92.44 273 ASN A N 1
ATOM 2063 C CA . ASN A 1 273 ? 33.762 -12.973 -27.881 1.00 92.44 273 ASN A CA 1
ATOM 2064 C C . ASN A 1 273 ? 32.784 -11.832 -28.161 1.00 92.44 273 ASN A C 1
ATOM 2066 O O . ASN A 1 273 ? 31.597 -11.944 -27.862 1.00 92.44 273 ASN A O 1
ATOM 2070 N N . ASP A 1 274 ? 33.260 -10.776 -28.815 1.00 95.06 274 ASP A N 1
ATOM 2071 C CA . ASP A 1 274 ? 32.426 -9.653 -29.238 1.00 95.06 274 ASP A CA 1
ATOM 2072 C C . ASP A 1 274 ? 31.903 -9.861 -30.669 1.00 95.06 274 ASP A C 1
ATOM 2074 O O . ASP A 1 274 ? 32.628 -10.288 -31.570 1.00 95.06 274 ASP A O 1
ATOM 2078 N N . THR A 1 275 ? 30.627 -9.558 -30.897 1.00 95.94 275 THR A N 1
ATOM 2079 C CA . THR A 1 275 ? 29.962 -9.679 -32.200 1.00 95.94 275 THR A CA 1
ATOM 2080 C C . THR A 1 275 ? 28.941 -8.563 -32.412 1.00 95.94 275 THR A C 1
ATOM 2082 O O . THR A 1 275 ? 28.627 -7.805 -31.494 1.00 95.94 275 THR A O 1
ATOM 2085 N N . VAL A 1 276 ? 28.413 -8.448 -33.631 1.00 96.88 276 VAL A N 1
ATOM 2086 C CA . VAL A 1 276 ? 27.336 -7.516 -33.983 1.00 96.88 276 VAL A CA 1
ATOM 2087 C C . VAL A 1 276 ? 26.136 -8.314 -34.477 1.00 96.88 276 VAL A C 1
ATOM 2089 O O . VAL A 1 276 ? 26.200 -8.998 -35.500 1.00 96.88 276 VAL A O 1
ATOM 2092 N N . TRP A 1 277 ? 25.030 -8.226 -33.748 1.00 96.94 277 TRP A N 1
ATOM 2093 C CA . TRP A 1 277 ? 23.771 -8.879 -34.086 1.00 96.94 277 TRP A CA 1
ATOM 2094 C C . TRP A 1 277 ? 22.949 -8.063 -35.088 1.00 96.94 277 TRP A C 1
ATOM 2096 O O . TRP A 1 277 ? 23.336 -6.983 -35.539 1.00 96.94 277 TRP A O 1
ATOM 2106 N N . TYR A 1 278 ? 21.808 -8.627 -35.490 1.00 96.31 278 TYR A N 1
ATOM 2107 C CA . TYR A 1 278 ? 20.825 -7.985 -36.368 1.00 96.31 278 TYR A CA 1
ATOM 2108 C C . TYR A 1 278 ? 21.404 -7.470 -37.705 1.00 96.31 278 TYR A C 1
ATOM 2110 O O . TYR A 1 278 ? 20.950 -6.480 -38.282 1.00 96.31 278 TYR A O 1
ATOM 2118 N N . HIS A 1 279 ? 22.420 -8.172 -38.222 1.00 93.75 279 HIS A N 1
ATOM 2119 C CA . HIS A 1 279 ? 23.134 -7.843 -39.463 1.00 93.75 279 HIS A CA 1
ATOM 2120 C C . HIS A 1 279 ? 23.759 -6.434 -39.475 1.00 93.75 279 HIS A C 1
ATOM 2122 O O . HIS A 1 279 ? 23.864 -5.822 -40.538 1.00 93.75 279 HIS A O 1
ATOM 2128 N N . GLY A 1 280 ? 24.131 -5.894 -38.307 1.00 92.19 280 GLY A N 1
ATOM 2129 C CA . GLY A 1 280 ? 24.713 -4.552 -38.194 1.00 92.19 280 GLY A CA 1
ATOM 2130 C C . GLY A 1 280 ? 23.745 -3.416 -38.531 1.00 92.19 280 GLY A C 1
ATOM 2131 O O . GLY A 1 280 ? 24.179 -2.296 -38.799 1.00 92.19 280 GLY A O 1
ATOM 2132 N N . LYS A 1 281 ? 22.436 -3.694 -38.552 1.00 92.81 281 LYS A N 1
ATOM 2133 C CA . LYS A 1 281 ? 21.404 -2.662 -38.668 1.00 92.81 281 LYS A CA 1
ATOM 2134 C C . LYS A 1 281 ? 21.201 -1.967 -37.332 1.00 92.81 281 LYS A C 1
ATOM 2136 O O . LYS A 1 281 ? 21.537 -2.509 -36.281 1.00 92.81 281 LYS A O 1
ATOM 2141 N N . GLN A 1 282 ? 20.612 -0.778 -37.403 1.00 91.94 282 GLN A N 1
ATOM 2142 C CA . GLN A 1 282 ? 20.307 -0.017 -36.208 1.00 91.94 282 GLN A CA 1
ATOM 2143 C C . GLN A 1 282 ? 19.243 -0.709 -35.356 1.00 91.94 282 GLN A C 1
ATOM 2145 O O . GLN A 1 282 ? 18.213 -1.131 -35.886 1.00 91.94 282 GLN A O 1
ATOM 2150 N N . ALA A 1 283 ? 19.527 -0.805 -34.058 1.00 93.44 283 ALA A N 1
ATOM 2151 C CA . ALA A 1 283 ? 18.627 -1.295 -33.025 1.00 93.44 283 ALA A CA 1
ATOM 2152 C C . ALA A 1 283 ? 18.604 -0.270 -31.883 1.00 93.44 283 ALA A C 1
ATOM 2154 O O . ALA A 1 283 ? 19.661 0.099 -31.378 1.00 93.44 283 ALA A O 1
ATOM 2155 N N . CYS A 1 284 ? 17.423 0.209 -31.511 1.00 93.56 284 CYS A N 1
ATOM 2156 C CA . CYS A 1 284 ? 17.225 1.212 -30.462 1.00 93.56 284 CYS A CA 1
ATOM 2157 C C . CYS A 1 284 ? 16.652 0.570 -29.193 1.00 93.56 284 CYS A C 1
ATOM 2159 O O . CYS A 1 284 ? 16.087 -0.526 -29.261 1.00 93.56 284 CYS A O 1
ATOM 2161 N N . ASN A 1 285 ? 16.800 1.253 -28.050 1.00 94.31 285 ASN A N 1
ATOM 2162 C CA . ASN A 1 285 ? 16.183 0.896 -26.766 1.00 94.31 285 ASN A CA 1
ATOM 2163 C C . ASN A 1 285 ? 16.388 -0.580 -26.374 1.00 94.31 285 ASN A C 1
ATOM 2165 O O . ASN A 1 285 ? 15.477 -1.268 -25.913 1.00 94.31 285 ASN A O 1
ATOM 2169 N N . VAL A 1 286 ? 17.600 -1.083 -26.615 1.00 97.00 286 VAL A N 1
ATOM 2170 C CA . VAL A 1 286 ? 17.959 -2.483 -26.388 1.00 97.00 286 VAL A CA 1
ATOM 2171 C C . VAL A 1 286 ? 17.947 -2.791 -24.892 1.00 97.00 286 VAL A C 1
ATOM 2173 O O . VAL A 1 286 ? 18.613 -2.113 -24.111 1.00 97.00 286 VAL A O 1
ATOM 2176 N N . SER A 1 287 ? 17.270 -3.864 -24.494 1.00 97.06 287 SER A N 1
ATOM 2177 C CA . SER A 1 287 ? 17.254 -4.320 -23.104 1.00 97.06 287 SER A CA 1
ATOM 2178 C C . SER A 1 287 ? 17.420 -5.838 -23.025 1.00 97.06 287 SER A C 1
ATOM 2180 O O . SER A 1 287 ? 16.725 -6.609 -23.695 1.00 97.06 287 SER A O 1
ATOM 2182 N N . LEU A 1 288 ? 18.375 -6.278 -22.206 1.00 97.31 288 LEU A N 1
ATOM 2183 C CA . LEU A 1 288 ? 18.581 -7.682 -21.865 1.00 97.31 288 LEU A CA 1
ATOM 2184 C C . LEU A 1 288 ? 17.695 -8.075 -20.680 1.00 97.31 288 LEU A C 1
ATOM 2186 O O . LEU A 1 288 ? 17.711 -7.415 -19.641 1.00 97.31 288 LEU A O 1
ATOM 2190 N N . ALA A 1 289 ? 16.971 -9.185 -20.824 1.00 95.06 289 ALA A N 1
ATOM 2191 C CA . ALA A 1 289 ? 16.085 -9.700 -19.792 1.00 95.06 289 ALA A CA 1
ATOM 2192 C C . ALA A 1 289 ? 16.854 -9.934 -18.481 1.00 95.06 289 ALA A C 1
ATOM 2194 O O . ALA A 1 289 ? 17.941 -10.523 -18.499 1.00 95.06 289 ALA A O 1
ATOM 2195 N N . PRO A 1 290 ? 16.305 -9.504 -17.331 1.00 88.62 290 PRO A N 1
ATOM 2196 C CA . PRO A 1 290 ? 16.942 -9.703 -16.038 1.00 88.62 290 PRO A CA 1
ATOM 2197 C C . PRO A 1 290 ? 16.762 -11.130 -15.501 1.00 88.62 290 PRO A C 1
ATOM 2199 O O . PRO A 1 290 ? 17.203 -11.395 -14.389 1.00 88.62 290 PRO A O 1
ATOM 2202 N N . ASP A 1 291 ? 16.105 -12.015 -16.256 1.00 85.00 291 ASP A N 1
ATOM 2203 C CA . ASP A 1 291 ? 15.900 -13.423 -15.933 1.00 85.00 291 ASP A CA 1
ATOM 2204 C C . ASP A 1 291 ? 16.982 -14.326 -16.568 1.00 85.00 291 ASP A C 1
ATOM 2206 O O . ASP A 1 291 ? 17.864 -13.893 -17.317 1.00 85.00 291 ASP A O 1
ATOM 2210 N N . SER A 1 292 ? 16.907 -15.631 -16.303 1.00 86.44 292 SER A N 1
ATOM 2211 C CA . SER A 1 292 ? 17.862 -16.606 -16.840 1.00 86.44 292 SER A CA 1
ATOM 2212 C C . SER A 1 292 ? 17.690 -16.905 -18.336 1.00 86.44 292 SER A C 1
ATOM 2214 O O . SER A 1 292 ? 18.499 -17.645 -18.901 1.00 86.44 292 SER A O 1
ATOM 2216 N N . THR A 1 293 ? 16.669 -16.348 -19.004 1.00 91.62 293 THR A N 1
ATOM 2217 C CA . THR A 1 293 ? 16.374 -16.642 -20.417 1.00 91.62 293 THR A CA 1
ATOM 2218 C C . THR A 1 293 ? 17.338 -15.954 -21.376 1.00 91.62 293 THR A C 1
ATOM 2220 O O . THR A 1 293 ? 17.500 -16.420 -22.505 1.00 91.62 293 THR A O 1
ATOM 2223 N N . LYS A 1 294 ? 17.988 -14.862 -20.936 1.00 95.19 294 LYS A N 1
ATOM 2224 C CA . LYS A 1 294 ? 18.927 -14.061 -21.741 1.00 95.19 294 LYS A CA 1
ATOM 2225 C C . LYS A 1 294 ? 18.319 -13.540 -23.054 1.00 95.19 294 LYS A C 1
ATOM 2227 O O . LYS A 1 294 ? 19.033 -13.350 -24.038 1.00 95.19 294 LYS A O 1
ATOM 2232 N N . ARG A 1 295 ? 16.999 -13.333 -23.082 1.00 97.38 295 ARG A N 1
ATOM 2233 C CA . ARG A 1 295 ? 16.300 -12.708 -24.212 1.00 97.38 295 ARG A CA 1
ATOM 2234 C C . ARG A 1 295 ? 16.659 -11.232 -24.301 1.00 97.38 295 ARG A C 1
ATOM 2236 O O . ARG A 1 295 ? 16.754 -10.556 -23.281 1.00 97.38 295 ARG A O 1
ATOM 2243 N N . VAL A 1 296 ? 16.807 -10.721 -25.515 1.00 98.38 296 VAL A N 1
ATOM 2244 C CA . VAL A 1 296 ? 17.129 -9.313 -25.769 1.00 98.38 296 VAL A CA 1
ATOM 2245 C C . VAL A 1 296 ? 16.002 -8.691 -26.570 1.00 98.38 296 VAL A C 1
ATOM 2247 O O . VAL A 1 296 ? 15.737 -9.137 -27.684 1.00 98.38 296 VAL A O 1
ATOM 2250 N N . LEU A 1 297 ? 15.343 -7.679 -26.007 1.00 98.19 297 LEU A N 1
ATOM 2251 C CA . LEU A 1 297 ? 14.362 -6.871 -26.728 1.00 98.19 297 LEU A CA 1
ATOM 2252 C C . LEU A 1 297 ? 15.046 -5.658 -27.358 1.00 98.19 297 LEU A C 1
ATOM 2254 O O . LEU A 1 297 ? 16.058 -5.186 -26.837 1.00 98.19 297 LEU A O 1
ATOM 2258 N N . PHE A 1 298 ? 14.508 -5.173 -28.473 1.00 98.31 298 PHE A N 1
ATOM 2259 C CA . PHE A 1 298 ? 14.934 -3.934 -29.122 1.00 98.31 298 PHE A CA 1
ATOM 2260 C C . PHE A 1 298 ? 13.884 -3.429 -30.119 1.00 98.31 298 PHE A C 1
ATOM 2262 O O . PHE A 1 298 ? 12.998 -4.174 -30.549 1.00 98.31 298 PHE A O 1
ATOM 2269 N N . LEU A 1 299 ? 14.025 -2.166 -30.517 1.00 97.88 299 LEU A N 1
ATOM 2270 C CA . LEU A 1 299 ? 13.236 -1.522 -31.566 1.00 97.88 299 LEU A CA 1
ATOM 2271 C C . LEU A 1 299 ? 14.069 -1.348 -32.838 1.00 97.88 299 LEU A C 1
ATOM 2273 O O . LEU A 1 299 ? 15.292 -1.202 -32.783 1.00 97.88 299 LEU A O 1
ATOM 2277 N N . ASP A 1 300 ? 13.421 -1.360 -34.002 1.00 96.75 300 ASP A N 1
ATOM 2278 C CA . ASP A 1 300 ? 14.088 -1.161 -35.290 1.00 96.75 300 ASP A CA 1
ATOM 2279 C C . ASP A 1 300 ? 13.338 -0.186 -36.212 1.00 96.75 300 ASP A C 1
ATOM 2281 O O . ASP A 1 300 ? 12.219 0.239 -35.945 1.00 96.75 300 ASP A O 1
ATOM 2285 N N . PHE A 1 301 ? 13.950 0.164 -37.343 1.00 95.81 301 PHE A N 1
ATOM 2286 C CA . PHE A 1 301 ? 13.411 1.152 -38.289 1.00 95.81 301 PHE A CA 1
ATOM 2287 C C . PHE A 1 301 ? 12.519 0.539 -39.384 1.00 95.81 301 PHE A C 1
ATOM 2289 O O . PHE A 1 301 ? 12.422 1.090 -40.484 1.00 95.81 301 PHE A O 1
ATOM 2296 N N . GLY A 1 302 ? 11.919 -0.633 -39.147 1.00 93.38 302 GLY A N 1
ATOM 2297 C CA . GLY A 1 302 ? 11.204 -1.364 -40.195 1.00 93.38 302 GLY A CA 1
ATOM 2298 C C . GLY A 1 302 ? 12.142 -1.813 -41.312 1.00 93.38 302 GLY A C 1
ATOM 2299 O O . GLY A 1 302 ? 11.853 -1.659 -42.498 1.00 93.38 302 GLY A O 1
ATOM 2300 N N . GLY A 1 303 ? 13.319 -2.327 -40.956 1.00 93.19 303 GLY A N 1
ATOM 2301 C CA . GLY A 1 303 ? 14.298 -2.773 -41.941 1.00 93.19 303 GLY A CA 1
ATOM 2302 C C . GLY A 1 303 ? 13.891 -4.087 -42.614 1.00 93.19 303 GLY A C 1
ATOM 2303 O O . GLY A 1 303 ? 13.039 -4.825 -42.129 1.00 93.19 303 GLY A O 1
ATOM 2304 N N . LYS A 1 304 ? 14.582 -4.453 -43.705 1.00 95.75 304 LYS A N 1
ATOM 2305 C CA . LYS A 1 304 ? 14.363 -5.743 -44.398 1.00 95.75 304 LYS A CA 1
ATOM 2306 C C . LYS A 1 304 ? 14.348 -6.958 -43.447 1.00 95.75 304 LYS A C 1
ATOM 2308 O O . LYS A 1 304 ? 13.507 -7.821 -43.618 1.00 95.75 304 LYS A O 1
ATOM 2313 N N . THR A 1 305 ? 15.233 -6.994 -42.440 1.00 95.38 305 THR A N 1
ATOM 2314 C CA . THR A 1 305 ? 15.362 -8.149 -41.529 1.00 95.38 305 THR A CA 1
ATOM 2315 C C . THR A 1 305 ? 14.089 -8.332 -40.701 1.00 95.38 305 THR A C 1
ATOM 2317 O O . THR A 1 305 ? 13.520 -9.416 -40.692 1.00 95.38 305 THR A O 1
ATOM 2320 N N . GLY A 1 306 ? 13.623 -7.271 -40.038 1.00 96.19 306 GLY A N 1
ATOM 2321 C CA . GLY A 1 306 ? 12.421 -7.322 -39.217 1.00 96.19 306 GLY A CA 1
ATOM 2322 C C . GLY A 1 306 ? 11.152 -7.502 -40.048 1.00 96.19 306 GLY A C 1
ATOM 2323 O O . GLY A 1 306 ? 10.314 -8.326 -39.702 1.00 96.19 306 GLY A O 1
ATOM 2324 N N . ARG A 1 307 ? 11.035 -6.843 -41.211 1.00 97.38 307 ARG A N 1
ATOM 2325 C CA . ARG A 1 307 ? 9.888 -7.034 -42.124 1.00 97.38 307 ARG A CA 1
ATOM 2326 C C . ARG A 1 307 ? 9.777 -8.459 -42.661 1.00 97.38 307 ARG A C 1
ATOM 2328 O O . ARG A 1 307 ? 8.670 -8.976 -42.776 1.00 97.38 307 ARG A O 1
ATOM 2335 N N . GLU A 1 308 ? 10.904 -9.098 -42.975 1.00 97.12 308 GLU A N 1
ATOM 2336 C CA . GLU A 1 308 ? 10.937 -10.516 -43.355 1.00 97.12 308 GLU A CA 1
ATOM 2337 C C . GLU A 1 308 ? 10.532 -11.414 -42.181 1.00 97.12 308 GLU A C 1
ATOM 2339 O O . GLU A 1 308 ? 9.740 -12.332 -42.369 1.00 97.12 308 GLU A O 1
ATOM 2344 N N . PHE A 1 309 ? 11.013 -11.120 -40.970 1.00 97.81 309 PHE A N 1
ATOM 2345 C CA . PHE A 1 309 ? 10.667 -11.884 -39.771 1.00 97.81 309 PHE A CA 1
ATOM 2346 C C . PHE A 1 309 ? 9.172 -11.797 -39.420 1.00 97.81 309 PHE A C 1
ATOM 2348 O O . PHE A 1 309 ? 8.536 -12.818 -39.176 1.00 97.81 309 PHE A O 1
ATOM 2355 N N . VAL A 1 310 ? 8.593 -10.594 -39.462 1.00 97.12 310 VAL A N 1
ATOM 2356 C CA . VAL A 1 310 ? 7.166 -10.340 -39.183 1.00 97.12 310 VAL A CA 1
ATOM 2357 C C . VAL A 1 310 ? 6.270 -10.705 -40.377 1.00 97.12 310 VAL A C 1
ATOM 2359 O O . VAL A 1 310 ? 5.057 -10.831 -40.237 1.00 97.12 310 VAL A O 1
ATOM 2362 N N . SER A 1 311 ? 6.847 -10.891 -41.570 1.00 97.00 311 SER A N 1
ATOM 2363 C CA . SER A 1 311 ? 6.111 -11.083 -42.829 1.00 97.00 311 SER A CA 1
ATOM 2364 C C . SER A 1 311 ? 5.125 -9.944 -43.146 1.00 97.00 311 SER A C 1
ATOM 2366 O O . SER A 1 311 ? 4.085 -10.156 -43.770 1.00 97.00 311 SER A O 1
ATOM 2368 N N . LYS A 1 312 ? 5.454 -8.713 -42.731 1.00 96.12 312 LYS A N 1
ATOM 2369 C CA . LYS A 1 312 ? 4.640 -7.505 -42.938 1.00 96.12 312 LYS A CA 1
ATOM 2370 C C . LYS A 1 312 ? 5.542 -6.278 -43.089 1.00 96.12 312 LYS A C 1
ATOM 2372 O O . LYS A 1 312 ? 6.606 -6.197 -42.482 1.00 96.12 312 LYS A O 1
ATOM 2377 N N . ASN A 1 313 ? 5.104 -5.302 -43.884 1.00 96.56 313 ASN A N 1
ATOM 2378 C CA . ASN A 1 313 ? 5.699 -3.967 -43.865 1.00 96.56 313 ASN A CA 1
ATOM 2379 C C . ASN A 1 313 ? 5.188 -3.186 -42.653 1.00 96.56 313 ASN A C 1
ATOM 2381 O O . ASN A 1 313 ? 3.990 -3.196 -42.382 1.00 96.56 313 ASN A O 1
ATOM 2385 N N . TYR A 1 314 ? 6.097 -2.491 -41.981 1.00 97.00 314 TYR A N 1
ATOM 2386 C CA . TYR A 1 314 ? 5.801 -1.675 -40.810 1.00 97.00 314 TYR A CA 1
ATOM 2387 C C . TYR A 1 314 ? 6.753 -0.467 -40.732 1.00 97.00 314 TYR A C 1
ATOM 2389 O O . TYR A 1 314 ? 7.795 -0.440 -41.418 1.00 97.00 314 TYR A O 1
ATOM 2397 N N . THR A 1 315 ? 6.353 0.554 -39.975 1.00 95.12 315 THR A N 1
ATOM 2398 C CA . THR A 1 315 ? 7.080 1.819 -39.778 1.00 95.12 315 THR A CA 1
ATOM 2399 C C . THR A 1 315 ? 8.121 1.703 -38.662 1.00 95.12 315 THR A C 1
ATOM 2401 O O . THR A 1 315 ? 8.110 0.726 -37.916 1.00 95.12 315 THR A O 1
ATOM 2404 N N . PRO A 1 316 ? 9.059 2.657 -38.519 1.00 96.44 316 PRO A N 1
ATOM 2405 C CA . PRO A 1 316 ? 9.995 2.634 -37.400 1.00 96.44 316 PRO A CA 1
ATOM 2406 C C . PRO A 1 316 ? 9.287 2.445 -36.056 1.00 96.44 3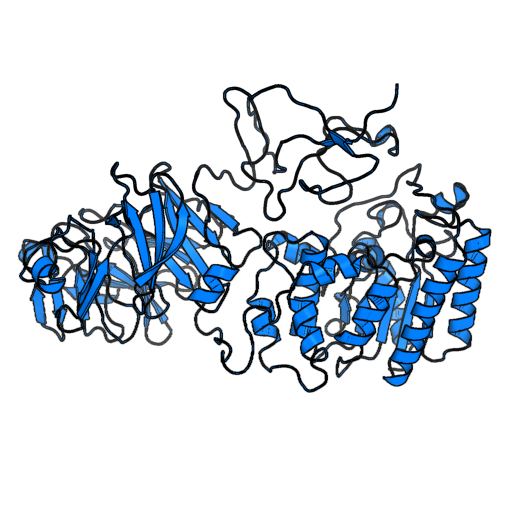16 PRO A C 1
ATOM 2408 O O . PRO A 1 316 ? 8.242 3.044 -35.824 1.00 96.44 316 PRO A O 1
ATOM 2411 N N . HIS A 1 317 ? 9.850 1.576 -35.218 1.00 97.50 317 HIS A N 1
ATOM 2412 C CA . HIS A 1 317 ? 9.407 1.275 -33.857 1.00 97.50 317 HIS A CA 1
ATOM 2413 C C . HIS A 1 317 ? 7.967 0.724 -33.719 1.00 97.50 317 HIS A C 1
ATOM 2415 O O . HIS A 1 317 ? 7.438 0.637 -32.613 1.00 97.50 317 HIS A O 1
ATOM 2421 N N . GLU A 1 318 ? 7.321 0.294 -34.810 1.00 98.00 318 GLU A N 1
ATOM 2422 C CA . GLU A 1 318 ? 5.970 -0.303 -34.756 1.00 98.00 318 GLU A CA 1
ATOM 2423 C C . GLU A 1 318 ? 5.971 -1.701 -34.099 1.00 98.00 318 GLU A C 1
ATOM 2425 O O . GLU A 1 318 ? 4.920 -2.202 -33.712 1.00 98.00 318 GLU A O 1
ATOM 2430 N N . TYR A 1 319 ? 7.140 -2.341 -33.955 1.00 98.44 319 TYR A N 1
ATOM 2431 C CA . TYR A 1 319 ? 7.290 -3.652 -33.318 1.00 98.44 319 TYR A CA 1
ATOM 2432 C C . TYR A 1 319 ? 8.417 -3.655 -32.287 1.00 98.44 319 TYR A C 1
ATOM 2434 O O . TYR A 1 319 ? 9.523 -3.191 -32.566 1.00 98.44 319 TYR A O 1
ATOM 2442 N N . ILE A 1 320 ? 8.160 -4.294 -31.146 1.00 98.69 320 ILE A N 1
ATOM 2443 C CA . ILE A 1 320 ? 9.213 -4.824 -30.278 1.00 98.69 320 ILE A CA 1
ATOM 2444 C C . ILE A 1 320 ? 9.702 -6.129 -30.896 1.00 98.69 320 ILE A C 1
ATOM 2446 O O . ILE A 1 320 ? 8.913 -7.055 -31.089 1.00 98.69 320 ILE A O 1
ATOM 2450 N N . LEU A 1 321 ? 10.997 -6.220 -31.188 1.00 98.62 321 LEU A N 1
ATOM 2451 C CA . LEU A 1 321 ? 11.648 -7.445 -31.643 1.00 98.62 321 LEU A CA 1
ATOM 2452 C C . LEU A 1 321 ? 12.405 -8.082 -30.480 1.00 98.62 321 LEU A C 1
ATOM 2454 O O . LEU A 1 321 ? 13.082 -7.389 -29.725 1.00 98.62 321 LEU A O 1
ATOM 2458 N N . ILE A 1 322 ? 12.309 -9.403 -30.344 1.00 98.62 322 ILE A N 1
ATOM 2459 C CA . ILE A 1 322 ? 12.995 -10.163 -29.297 1.00 98.62 322 ILE A CA 1
ATOM 2460 C C . ILE A 1 322 ? 13.909 -11.192 -29.950 1.00 98.62 322 ILE A C 1
ATOM 2462 O O . ILE A 1 322 ? 13.463 -12.023 -30.748 1.00 98.62 322 ILE A O 1
ATOM 2466 N N . ALA A 1 323 ? 15.185 -11.147 -29.582 1.00 98.31 323 ALA A N 1
ATOM 2467 C CA . ALA A 1 323 ? 16.183 -12.148 -29.915 1.00 98.31 323 ALA A CA 1
ATOM 2468 C C . ALA A 1 323 ? 16.446 -13.096 -28.735 1.00 98.31 323 ALA A C 1
ATOM 2470 O O . ALA A 1 323 ? 16.340 -12.707 -27.570 1.00 98.31 323 ALA A O 1
ATOM 2471 N N . ASP A 1 324 ? 16.798 -14.344 -29.039 1.00 97.44 324 ASP A N 1
ATOM 2472 C CA . ASP A 1 324 ? 17.322 -15.287 -28.052 1.00 97.44 324 ASP A CA 1
ATOM 2473 C C . ASP A 1 324 ? 18.779 -14.971 -27.664 1.00 97.44 324 ASP A C 1
ATOM 2475 O O . ASP A 1 324 ? 19.401 -14.033 -28.167 1.00 97.44 324 ASP A O 1
ATOM 2479 N N . SER A 1 325 ? 19.346 -15.797 -26.784 1.00 96.00 325 SER A N 1
ATOM 2480 C CA . SER A 1 325 ? 20.717 -15.660 -26.277 1.00 96.00 325 SER A CA 1
ATOM 2481 C C . SER A 1 325 ? 21.815 -15.783 -27.344 1.00 96.00 325 SER A C 1
ATOM 2483 O O . SER A 1 325 ? 22.982 -15.522 -27.050 1.00 96.00 325 SER A O 1
ATOM 2485 N N . THR A 1 326 ? 21.464 -16.171 -28.574 1.00 95.62 326 THR A N 1
ATOM 2486 C CA . THR A 1 326 ? 22.378 -16.288 -29.720 1.00 95.62 326 THR A CA 1
ATOM 2487 C C . THR A 1 326 ? 22.224 -15.145 -30.726 1.00 95.62 326 THR A C 1
ATOM 2489 O O . THR A 1 326 ? 22.979 -15.078 -31.697 1.00 95.62 326 THR A O 1
ATOM 2492 N N . GLY A 1 327 ? 21.263 -14.241 -30.507 1.00 95.88 327 GLY A N 1
ATOM 2493 C CA . GLY A 1 327 ? 20.961 -13.124 -31.400 1.00 95.88 327 GLY A CA 1
ATOM 2494 C C . GLY A 1 327 ? 19.966 -13.457 -32.509 1.00 95.88 327 GLY A C 1
ATOM 2495 O O . GLY A 1 327 ? 19.760 -12.644 -33.415 1.00 95.88 327 GLY A O 1
ATOM 2496 N N . LYS A 1 328 ? 19.336 -14.636 -32.469 1.00 97.50 328 LYS A N 1
ATOM 2497 C CA . LYS A 1 328 ? 18.304 -15.020 -33.433 1.00 97.50 328 LYS A CA 1
ATOM 2498 C C . LYS A 1 328 ? 16.960 -14.440 -33.005 1.00 97.50 328 LYS A C 1
ATOM 2500 O O . LYS A 1 328 ? 16.547 -14.628 -31.868 1.00 97.50 328 LYS A O 1
ATOM 2505 N N . LEU A 1 329 ? 16.250 -13.791 -33.930 1.00 98.25 329 LEU A N 1
ATOM 2506 C CA . LEU A 1 329 ? 14.880 -13.332 -33.687 1.00 98.25 329 LEU A CA 1
ATOM 2507 C C . LEU A 1 329 ? 13.949 -14.511 -33.379 1.00 98.25 329 LEU A C 1
ATOM 2509 O O . LEU A 1 329 ? 13.890 -15.481 -34.141 1.00 98.25 329 LEU A O 1
ATOM 2513 N N . VAL A 1 330 ? 13.215 -14.402 -32.273 1.00 98.06 330 VAL A N 1
ATOM 2514 C CA . VAL A 1 330 ? 12.270 -15.419 -31.788 1.00 98.06 330 VAL A CA 1
ATOM 2515 C C . VAL A 1 330 ? 10.854 -14.890 -31.619 1.00 98.06 330 VAL A C 1
ATOM 2517 O O . VAL A 1 330 ? 9.917 -15.682 -31.661 1.00 98.06 330 VAL A O 1
ATOM 2520 N N . GLN A 1 331 ? 10.672 -13.574 -31.481 1.00 98.06 331 GLN A N 1
ATOM 2521 C CA . GLN A 1 331 ? 9.349 -12.987 -31.307 1.00 98.06 331 GLN A CA 1
ATOM 2522 C C . GLN A 1 331 ? 9.288 -11.533 -31.793 1.00 98.06 331 GLN A C 1
ATOM 2524 O O . GLN A 1 331 ? 10.294 -10.825 -31.798 1.00 98.06 331 GLN A O 1
ATOM 2529 N N . ALA A 1 332 ? 8.098 -11.110 -32.220 1.00 98.19 332 ALA A N 1
ATOM 2530 C CA . ALA A 1 332 ? 7.770 -9.733 -32.561 1.00 98.19 332 ALA A CA 1
ATOM 2531 C C . ALA A 1 332 ? 6.404 -9.376 -31.964 1.00 98.19 332 ALA A C 1
ATOM 2533 O O . ALA A 1 332 ? 5.472 -10.174 -32.071 1.00 98.19 332 ALA A O 1
ATOM 2534 N N . ILE A 1 333 ? 6.289 -8.202 -31.346 1.00 98.56 333 ILE A N 1
ATOM 2535 C CA . ILE A 1 333 ? 5.060 -7.730 -30.694 1.00 98.56 333 ILE A CA 1
ATOM 2536 C C . ILE A 1 333 ? 4.680 -6.375 -31.303 1.00 98.56 333 ILE A C 1
ATOM 2538 O O . ILE A 1 333 ? 5.502 -5.459 -31.232 1.00 98.56 333 ILE A O 1
ATOM 2542 N N . PRO A 1 334 ? 3.492 -6.235 -31.920 1.00 98.06 334 PRO A N 1
ATOM 2543 C CA . PRO A 1 334 ? 3.064 -4.979 -32.528 1.00 98.06 334 PRO A CA 1
ATOM 2544 C C . PRO A 1 334 ? 2.684 -3.934 -31.474 1.00 98.06 334 PRO A C 1
ATOM 2546 O O . PRO A 1 334 ? 2.179 -4.271 -30.401 1.00 98.06 334 PRO A O 1
ATOM 2549 N N . ALA A 1 335 ? 2.884 -2.661 -31.806 1.00 97.81 335 ALA A N 1
ATOM 2550 C CA . ALA A 1 335 ? 2.335 -1.546 -31.048 1.00 97.81 335 ALA A CA 1
ATOM 2551 C C . ALA A 1 335 ? 0.802 -1.483 -31.188 1.00 97.81 335 ALA A C 1
ATOM 2553 O O . ALA A 1 335 ? 0.261 -1.935 -32.202 1.00 97.81 335 ALA A O 1
ATOM 2554 N N . PRO A 1 336 ? 0.083 -0.922 -30.196 1.00 96.75 336 PRO A N 1
ATOM 2555 C CA . PRO A 1 336 ? -1.333 -0.604 -30.349 1.00 96.75 336 PRO A CA 1
ATOM 2556 C C . PRO A 1 336 ? -1.588 0.317 -31.549 1.00 96.75 336 PRO A C 1
ATOM 2558 O O . PRO A 1 336 ? -0.756 1.164 -31.877 1.00 96.75 336 PRO A O 1
ATOM 2561 N N . ASP A 1 337 ? -2.764 0.191 -32.164 1.00 94.44 337 ASP A N 1
ATOM 2562 C CA . ASP A 1 337 ? -3.144 0.998 -33.326 1.00 94.44 337 ASP A CA 1
ATOM 2563 C C . ASP A 1 337 ? -2.974 2.504 -33.061 1.00 94.44 337 ASP A C 1
ATOM 2565 O O . ASP A 1 337 ? -3.460 3.039 -32.062 1.00 94.44 337 ASP A O 1
ATOM 2569 N N . GLY A 1 338 ? -2.300 3.195 -33.984 1.00 93.00 338 GLY A N 1
ATOM 2570 C CA . GLY A 1 338 ? -2.034 4.635 -33.890 1.00 93.00 338 GLY A CA 1
ATOM 2571 C C . GLY A 1 338 ? -0.804 5.018 -33.060 1.00 93.00 338 GLY A C 1
ATOM 2572 O O . GLY A 1 338 ? -0.555 6.212 -32.897 1.00 93.00 338 GLY A O 1
ATOM 2573 N N . TYR A 1 339 ? -0.036 4.038 -32.575 1.00 97.44 339 TYR A N 1
ATOM 2574 C CA . TYR A 1 339 ? 1.169 4.260 -31.782 1.00 97.44 339 TYR A CA 1
ATOM 2575 C C . TYR A 1 339 ? 2.389 3.513 -32.331 1.00 97.44 339 TYR A C 1
ATOM 2577 O O . TYR A 1 339 ? 2.273 2.518 -33.046 1.00 97.44 339 TYR A O 1
ATOM 2585 N N . THR A 1 340 ? 3.571 3.971 -31.930 1.00 98.25 340 THR A N 1
ATOM 2586 C CA . THR A 1 340 ? 4.828 3.210 -31.983 1.00 98.25 340 THR A CA 1
ATOM 2587 C C . THR A 1 340 ? 5.420 3.101 -30.579 1.00 98.25 340 THR A C 1
ATOM 2589 O O . THR A 1 340 ? 5.026 3.845 -29.680 1.00 98.25 340 THR A O 1
ATOM 2592 N N . PHE A 1 341 ? 6.351 2.177 -30.361 1.00 98.44 341 PHE A N 1
ATOM 2593 C CA . PHE A 1 341 ? 7.039 2.056 -29.075 1.00 98.44 341 PHE A CA 1
ATOM 2594 C C . PHE A 1 341 ? 8.240 3.008 -28.970 1.00 98.44 341 PHE A C 1
ATOM 2596 O O . PHE A 1 341 ? 8.858 3.361 -29.971 1.00 98.44 341 PHE A O 1
ATOM 2603 N N . ASP A 1 342 ? 8.604 3.373 -27.746 1.00 97.44 342 ASP A N 1
ATOM 2604 C CA . ASP A 1 342 ? 9.918 3.913 -27.386 1.00 97.44 342 ASP A CA 1
ATOM 2605 C C . ASP A 1 342 ? 10.254 3.519 -25.937 1.00 97.44 342 ASP A C 1
ATOM 2607 O O . ASP A 1 342 ? 9.403 3.008 -25.200 1.00 97.44 342 ASP A O 1
ATOM 2611 N N . HIS A 1 343 ? 11.503 3.730 -25.530 1.00 96.69 343 HIS A N 1
ATOM 2612 C CA . HIS A 1 343 ? 12.009 3.537 -24.172 1.00 96.69 343 HIS A CA 1
ATOM 2613 C C . HIS A 1 343 ? 11.635 2.183 -23.547 1.00 96.69 343 HIS A C 1
ATOM 2615 O O . HIS A 1 343 ? 11.291 2.097 -22.369 1.00 96.69 343 HIS A O 1
ATOM 2621 N N . THR A 1 344 ? 11.701 1.117 -24.342 1.00 97.38 344 THR A N 1
ATOM 2622 C CA . THR A 1 344 ? 11.364 -0.243 -23.912 1.00 97.38 344 THR A CA 1
ATOM 2623 C C . THR A 1 344 ? 12.381 -0.798 -22.920 1.00 97.38 344 THR A C 1
ATOM 2625 O O . THR A 1 344 ? 13.587 -0.724 -23.154 1.00 97.38 344 THR A O 1
ATOM 2628 N N . GLU A 1 345 ? 11.905 -1.421 -21.845 1.00 97.56 345 GLU A N 1
ATOM 2629 C CA . GLU A 1 345 ? 12.742 -2.074 -20.836 1.00 97.56 345 GLU A CA 1
ATOM 2630 C C . GLU A 1 345 ? 12.040 -3.326 -20.290 1.00 97.56 345 GLU A C 1
ATOM 2632 O O . GLU A 1 345 ? 10.816 -3.359 -20.124 1.00 97.56 345 GLU A O 1
ATOM 2637 N N . TRP A 1 346 ? 12.803 -4.377 -19.989 1.00 97.12 346 TRP A N 1
ATOM 2638 C CA . TRP A 1 346 ? 12.257 -5.517 -19.255 1.00 97.12 346 TRP A CA 1
ATOM 2639 C C . TRP A 1 346 ? 11.899 -5.124 -17.821 1.00 97.12 346 TRP A C 1
ATOM 2641 O O . TRP A 1 346 ? 12.634 -4.404 -17.145 1.00 97.12 346 TRP A O 1
ATOM 2651 N N . THR A 1 347 ? 10.789 -5.660 -17.321 1.00 95.56 347 THR A N 1
ATOM 2652 C CA . THR A 1 347 ? 10.485 -5.593 -15.888 1.00 95.56 347 THR A CA 1
ATOM 2653 C C . THR A 1 347 ? 11.234 -6.698 -15.141 1.00 95.56 347 THR A C 1
ATOM 2655 O O . THR A 1 347 ? 11.804 -7.608 -15.744 1.00 95.56 347 THR A O 1
ATOM 2658 N N . ASN A 1 348 ? 11.201 -6.676 -13.809 1.00 91.12 348 ASN A N 1
ATOM 2659 C CA . ASN A 1 348 ? 11.708 -7.792 -13.011 1.00 91.12 348 ASN A CA 1
ATOM 2660 C C . ASN A 1 348 ? 10.722 -8.978 -12.907 1.00 91.12 348 ASN A C 1
ATOM 2662 O O . ASN A 1 348 ? 11.002 -9.943 -12.195 1.00 91.12 348 ASN A O 1
ATOM 2666 N N . VAL A 1 349 ? 9.579 -8.915 -13.600 1.00 91.56 349 VAL A N 1
ATOM 2667 C CA . VAL A 1 349 ? 8.631 -10.023 -13.758 1.00 91.56 349 VAL A CA 1
ATOM 2668 C C . VAL A 1 349 ? 8.868 -10.682 -15.122 1.00 91.56 349 VAL A C 1
ATOM 2670 O O . VAL A 1 349 ? 8.907 -9.975 -16.133 1.00 91.56 349 VAL A O 1
ATOM 2673 N N . PRO A 1 350 ? 8.995 -12.022 -15.189 1.00 90.31 350 PRO A N 1
ATOM 2674 C CA . PRO A 1 350 ? 9.160 -12.721 -16.458 1.00 90.31 350 PRO A CA 1
ATOM 2675 C C . PRO A 1 350 ? 8.047 -12.387 -17.453 1.00 90.31 350 PRO A C 1
ATOM 2677 O O . PRO A 1 350 ? 6.883 -12.257 -17.071 1.00 90.31 350 PRO A O 1
ATOM 2680 N N . ASP A 1 351 ? 8.418 -12.298 -18.730 1.00 94.19 351 ASP A N 1
ATOM 2681 C CA . ASP A 1 351 ? 7.503 -12.089 -19.861 1.00 94.19 351 ASP A CA 1
ATOM 2682 C C . ASP A 1 351 ? 6.771 -10.741 -19.881 1.00 94.19 351 ASP A C 1
ATOM 2684 O O . ASP A 1 351 ? 5.835 -10.564 -20.658 1.00 94.19 351 ASP A O 1
ATOM 2688 N N . LEU A 1 352 ? 7.200 -9.773 -19.069 1.00 97.12 352 LEU A N 1
ATOM 2689 C CA . LEU A 1 352 ? 6.608 -8.439 -19.036 1.00 97.12 352 LEU A CA 1
ATOM 2690 C C . LEU A 1 352 ? 7.630 -7.360 -19.404 1.00 97.12 352 LEU A C 1
ATOM 2692 O O . LEU A 1 352 ? 8.734 -7.306 -18.853 1.00 97.12 352 LEU A O 1
ATOM 2696 N N . ILE A 1 353 ? 7.216 -6.475 -20.308 1.00 98.50 353 ILE A N 1
ATOM 2697 C CA . ILE A 1 353 ? 7.988 -5.335 -20.814 1.00 98.50 353 ILE A CA 1
ATOM 2698 C C . ILE A 1 353 ? 7.250 -4.054 -20.435 1.00 98.50 353 ILE A C 1
ATOM 2700 O O . ILE A 1 353 ? 6.035 -3.973 -20.600 1.00 98.50 353 ILE A O 1
ATOM 2704 N N . VAL A 1 354 ? 7.971 -3.045 -19.953 1.00 98.62 354 VAL A N 1
ATOM 2705 C CA . VAL A 1 354 ? 7.442 -1.685 -19.824 1.00 98.62 354 VAL A CA 1
ATOM 2706 C C . VAL A 1 354 ? 7.929 -0.846 -21.004 1.00 98.62 354 VAL A C 1
ATOM 2708 O O . VAL A 1 354 ? 9.073 -0.983 -21.436 1.00 98.62 354 VAL A O 1
ATOM 2711 N N . ALA A 1 355 ? 7.057 -0.015 -21.564 1.00 98.50 355 ALA A N 1
ATOM 2712 C CA . ALA A 1 355 ? 7.374 0.801 -22.731 1.00 98.50 355 ALA A CA 1
ATOM 2713 C C . ALA A 1 355 ? 6.622 2.129 -22.706 1.00 98.50 355 ALA A C 1
ATOM 2715 O O . ALA A 1 355 ? 5.551 2.233 -22.105 1.00 98.50 355 ALA A O 1
ATOM 2716 N N . THR A 1 356 ? 7.151 3.115 -23.418 1.00 98.44 356 THR A N 1
ATOM 2717 C CA . THR A 1 356 ? 6.428 4.333 -23.770 1.00 98.44 356 THR A CA 1
ATOM 2718 C C . THR A 1 356 ? 5.762 4.153 -25.137 1.00 98.44 356 THR A C 1
ATOM 2720 O O . THR A 1 356 ? 6.306 3.492 -26.021 1.00 98.44 356 THR A O 1
ATOM 2723 N N . LEU A 1 357 ? 4.574 4.732 -25.320 1.00 98.44 357 LEU A N 1
ATOM 2724 C CA . LEU A 1 357 ? 3.903 4.836 -26.612 1.00 98.44 357 LEU A CA 1
ATOM 2725 C C . LEU A 1 357 ? 4.023 6.252 -27.174 1.00 98.44 357 LEU A C 1
ATOM 2727 O O . LEU A 1 357 ? 3.606 7.223 -26.537 1.00 98.44 357 LEU A O 1
ATOM 2731 N N . VAL A 1 358 ? 4.520 6.330 -28.403 1.00 97.38 358 VAL A N 1
ATOM 2732 C CA . VAL A 1 358 ? 4.628 7.552 -29.197 1.00 97.38 358 VAL A CA 1
ATOM 2733 C C . VAL A 1 358 ? 3.407 7.653 -30.099 1.00 97.38 358 VAL A C 1
ATOM 2735 O O . VAL A 1 358 ? 3.085 6.707 -30.819 1.00 97.38 358 VAL A O 1
ATOM 2738 N N . ASN A 1 359 ? 2.689 8.770 -30.020 1.00 92.56 359 ASN A N 1
ATOM 2739 C CA . ASN A 1 359 ? 1.504 9.014 -30.841 1.00 92.56 359 ASN A CA 1
ATOM 2740 C C . ASN A 1 359 ? 1.879 9.529 -32.247 1.00 92.56 359 ASN A C 1
ATOM 2742 O O . ASN A 1 359 ? 3.046 9.759 -32.561 1.00 92.56 359 ASN A O 1
ATOM 2746 N N . ALA A 1 360 ? 0.876 9.741 -33.102 1.00 90.12 360 ALA A N 1
ATOM 2747 C CA . ALA A 1 360 ? 1.081 10.226 -34.470 1.00 90.12 360 ALA A CA 1
ATOM 2748 C C . ALA A 1 360 ? 1.751 11.615 -34.565 1.00 90.12 360 ALA A C 1
ATOM 2750 O O . ALA A 1 360 ? 2.358 11.917 -35.593 1.00 90.12 360 ALA A O 1
ATOM 2751 N N . ASP A 1 361 ? 1.667 12.431 -33.510 1.00 88.88 361 ASP A N 1
ATOM 2752 C CA . ASP A 1 361 ? 2.292 13.756 -33.429 1.00 88.88 361 ASP A CA 1
ATOM 2753 C C . ASP A 1 361 ? 3.744 13.691 -32.914 1.00 88.88 361 ASP A C 1
ATOM 2755 O O . ASP A 1 361 ? 4.425 14.714 -32.843 1.00 88.88 361 ASP A O 1
ATOM 2759 N N . GLY A 1 362 ? 4.237 12.493 -32.578 1.00 88.06 362 GLY A N 1
ATOM 2760 C CA . GLY A 1 362 ? 5.576 12.268 -32.035 1.00 88.06 362 GLY A CA 1
ATOM 2761 C C . GLY A 1 362 ? 5.677 12.422 -30.516 1.00 88.06 362 GLY A C 1
ATOM 2762 O O . GLY A 1 362 ? 6.783 12.350 -29.992 1.00 88.06 362 GLY A O 1
ATOM 2763 N N . GLY A 1 363 ? 4.555 12.615 -29.816 1.00 91.00 363 GLY A N 1
ATOM 2764 C CA . GLY A 1 363 ? 4.538 12.804 -28.366 1.00 91.00 363 GLY A CA 1
ATOM 2765 C C . GLY A 1 363 ? 4.543 11.493 -27.579 1.00 91.00 363 GLY A C 1
ATOM 2766 O O . GLY A 1 363 ? 3.802 10.554 -27.907 1.00 91.00 363 GLY A O 1
ATOM 2767 N N . HIS A 1 364 ? 5.331 11.445 -26.504 1.00 96.88 364 HIS A N 1
ATOM 2768 C CA . HIS A 1 364 ? 5.497 10.288 -25.610 1.00 96.88 364 HIS A CA 1
ATOM 2769 C C . HIS A 1 364 ? 4.342 10.175 -24.601 1.00 96.88 364 HIS A C 1
ATOM 2771 O O . HIS A 1 364 ? 4.512 10.282 -23.389 1.00 96.88 364 HIS A O 1
ATOM 2777 N N . SER A 1 365 ? 3.132 9.973 -25.116 1.00 93.56 365 SER A N 1
ATOM 2778 C CA . SER A 1 365 ? 1.897 10.253 -24.373 1.00 93.56 365 SER A CA 1
ATOM 2779 C C . SER A 1 365 ? 1.456 9.204 -23.342 1.00 93.56 365 SER A C 1
ATOM 2781 O O . SER A 1 365 ? 0.565 9.473 -22.531 1.00 93.56 365 SER A O 1
ATOM 2783 N N . ARG A 1 366 ? 2.000 7.977 -23.378 1.00 97.69 366 ARG A N 1
ATOM 2784 C CA . ARG A 1 366 ? 1.575 6.890 -22.472 1.00 97.69 366 ARG A CA 1
ATOM 2785 C C . ARG A 1 366 ? 2.718 5.972 -22.077 1.00 97.69 366 ARG A C 1
ATOM 2787 O O . ARG A 1 366 ? 3.563 5.666 -22.906 1.00 97.69 366 ARG A O 1
ATOM 2794 N N . ILE A 1 367 ? 2.660 5.436 -20.861 1.00 98.62 367 ILE A N 1
ATOM 2795 C CA . ILE A 1 367 ? 3.465 4.284 -20.432 1.00 98.62 367 ILE A CA 1
ATOM 2796 C C . ILE A 1 367 ? 2.562 3.054 -20.373 1.00 98.62 367 ILE A C 1
ATOM 2798 O O . ILE A 1 367 ? 1.431 3.124 -19.882 1.00 98.62 367 ILE A O 1
ATOM 2802 N N . VAL A 1 368 ? 3.054 1.918 -20.863 1.00 98.50 368 VAL A N 1
ATOM 2803 C CA . VAL A 1 368 ? 2.313 0.658 -20.944 1.00 98.50 368 VAL A CA 1
ATOM 2804 C C . VAL A 1 368 ? 3.111 -0.536 -20.436 1.00 98.50 368 VAL A C 1
ATOM 2806 O O . VAL A 1 368 ? 4.339 -0.546 -20.477 1.00 98.50 368 VAL A O 1
ATOM 2809 N N . LEU A 1 369 ? 2.384 -1.557 -19.988 1.00 98.44 369 LEU A N 1
ATOM 2810 C CA . LEU A 1 369 ? 2.887 -2.888 -19.675 1.00 98.44 369 LEU A CA 1
ATOM 2811 C C . LEU A 1 369 ? 2.458 -3.852 -20.784 1.00 98.44 369 LEU A C 1
ATOM 2813 O O . LEU A 1 369 ? 1.264 -4.011 -21.036 1.00 98.44 369 LEU A O 1
ATOM 2817 N N . VAL A 1 370 ? 3.425 -4.493 -21.429 1.00 98.44 370 VAL A N 1
ATOM 2818 C CA . VAL A 1 370 ? 3.229 -5.428 -22.539 1.00 98.44 370 VAL A CA 1
ATOM 2819 C C . VAL A 1 370 ? 3.522 -6.845 -22.061 1.00 98.44 370 VAL A C 1
ATOM 2821 O O . VAL A 1 370 ? 4.594 -7.109 -21.514 1.00 98.44 370 VAL A O 1
ATOM 2824 N N . ASP A 1 371 ? 2.578 -7.757 -22.278 1.00 97.31 371 ASP A N 1
ATOM 2825 C CA . ASP A 1 371 ? 2.728 -9.178 -21.969 1.00 97.31 371 ASP A CA 1
ATOM 2826 C C . ASP A 1 371 ? 3.215 -9.941 -23.201 1.00 97.31 371 ASP A C 1
ATOM 2828 O O . ASP A 1 371 ? 2.528 -10.014 -24.219 1.00 97.31 371 ASP A O 1
ATOM 2832 N N . THR A 1 372 ? 4.408 -10.530 -23.134 1.00 96.94 372 THR A N 1
ATOM 2833 C CA . THR A 1 372 ? 4.981 -11.238 -24.283 1.00 96.94 372 THR A CA 1
ATOM 2834 C C . THR A 1 372 ? 4.295 -12.577 -24.551 1.00 96.94 372 THR A C 1
ATOM 2836 O O . THR A 1 372 ? 4.473 -13.145 -25.622 1.00 96.94 372 THR A O 1
ATOM 2839 N N . ARG A 1 373 ? 3.469 -13.104 -23.645 1.00 94.94 373 ARG A N 1
ATOM 2840 C CA . ARG A 1 373 ? 2.801 -14.400 -23.863 1.00 94.94 373 ARG A CA 1
ATOM 2841 C C . ARG A 1 373 ? 1.642 -14.293 -24.847 1.00 94.94 373 ARG A C 1
ATOM 2843 O O . ARG A 1 373 ? 1.413 -15.223 -25.617 1.00 94.94 373 ARG A O 1
ATOM 2850 N N . ASP A 1 374 ? 0.924 -13.172 -24.820 1.00 95.50 374 ASP A N 1
ATOM 2851 C CA . ASP A 1 374 ? -0.290 -12.948 -25.612 1.00 95.50 374 ASP A CA 1
ATOM 2852 C C . ASP A 1 374 ? -0.319 -11.600 -26.355 1.00 95.50 374 ASP A C 1
ATOM 2854 O O . ASP A 1 374 ? -1.273 -11.324 -27.079 1.00 95.50 374 ASP A O 1
ATOM 2858 N N . SER A 1 375 ? 0.737 -10.787 -26.237 1.00 96.31 375 SER A N 1
ATOM 2859 C CA . SER A 1 375 ? 0.840 -9.429 -26.798 1.00 96.31 375 SER A CA 1
ATOM 2860 C C . SER A 1 375 ? -0.183 -8.430 -26.243 1.00 96.31 375 SER A C 1
ATOM 2862 O O . SER A 1 375 ? -0.392 -7.372 -26.837 1.00 96.31 375 SER A O 1
ATOM 2864 N N . SER A 1 376 ? -0.834 -8.734 -25.116 1.00 96.75 376 SER A N 1
ATOM 2865 C CA . SER A 1 376 ? -1.769 -7.806 -24.480 1.00 96.75 376 SER A CA 1
ATOM 2866 C C . SER A 1 376 ? -1.045 -6.606 -23.868 1.00 96.75 376 SER A C 1
ATOM 2868 O O . SER A 1 376 ? 0.080 -6.709 -23.375 1.00 96.75 376 SER A O 1
ATOM 2870 N N . VAL A 1 377 ? -1.719 -5.454 -23.889 1.00 97.06 377 VAL A N 1
ATOM 2871 C CA . VAL A 1 377 ? -1.184 -4.175 -23.414 1.00 97.06 377 VAL A CA 1
ATOM 2872 C C . VAL A 1 377 ? -2.091 -3.623 -22.318 1.00 97.06 377 VAL A C 1
ATOM 2874 O O . VAL A 1 377 ? -3.297 -3.491 -22.516 1.00 97.06 377 VAL A O 1
ATOM 2877 N N . LEU A 1 378 ? -1.509 -3.294 -21.166 1.00 97.00 378 LEU A N 1
ATOM 2878 C CA . LEU A 1 378 ? -2.162 -2.558 -20.083 1.00 97.00 378 LEU A CA 1
ATOM 2879 C C . LEU A 1 378 ? -1.603 -1.132 -20.046 1.00 97.00 378 LEU A C 1
ATOM 2881 O O . LEU A 1 378 ? -0.392 -0.941 -19.939 1.00 97.00 378 LEU A O 1
ATOM 2885 N N . HIS A 1 379 ? -2.475 -0.127 -20.118 1.00 96.56 379 HIS A N 1
ATOM 2886 C CA . HIS A 1 379 ? -2.072 1.271 -19.985 1.00 96.56 379 HIS A CA 1
ATOM 2887 C C . HIS A 1 379 ? -1.820 1.619 -18.519 1.00 96.56 379 HIS A C 1
ATOM 2889 O O . HIS A 1 379 ? -2.712 1.473 -17.694 1.00 96.56 379 HIS A O 1
ATOM 2895 N N . LEU A 1 380 ? -0.608 2.078 -18.203 1.00 96.06 380 LEU A N 1
ATOM 2896 C CA . LEU A 1 380 ? -0.190 2.382 -16.835 1.00 96.06 380 LEU A CA 1
ATOM 2897 C C . LEU A 1 380 ? -0.358 3.864 -16.501 1.00 96.06 380 LEU A C 1
ATOM 2899 O O . LEU A 1 380 ? -0.914 4.190 -15.458 1.00 96.06 380 LEU A O 1
ATOM 2903 N N . VAL A 1 381 ? 0.118 4.753 -17.376 1.00 94.88 381 VAL A N 1
ATOM 2904 C CA . VAL A 1 381 ? 0.141 6.209 -17.159 1.00 94.88 381 VAL A CA 1
ATOM 2905 C C . VAL A 1 381 ? -0.148 6.937 -18.472 1.00 94.88 381 VAL A C 1
ATOM 2907 O O . VAL A 1 381 ? 0.279 6.473 -19.530 1.00 94.88 381 VAL A O 1
ATOM 2910 N N . GLU A 1 382 ? -0.840 8.074 -18.402 1.00 92.88 382 GLU A N 1
ATOM 2911 C CA . GLU A 1 382 ? -0.954 9.067 -19.481 1.00 92.88 382 GLU A CA 1
ATOM 2912 C C . GLU A 1 382 ? -0.285 10.392 -19.106 1.00 92.88 382 GLU A C 1
ATOM 2914 O O . GLU A 1 382 ? -0.226 10.744 -17.930 1.00 92.88 382 GLU A O 1
ATOM 2919 N N . GLY A 1 383 ? 0.203 11.126 -20.105 1.00 90.62 383 GLY A N 1
ATOM 2920 C CA . GLY A 1 383 ? 0.827 12.441 -19.965 1.00 90.62 383 GLY A CA 1
ATOM 2921 C C . GLY A 1 383 ? 1.239 13.002 -21.327 1.00 90.62 383 GLY A C 1
ATOM 2922 O O . GLY A 1 383 ? 0.799 12.495 -22.358 1.00 90.62 383 GLY A O 1
ATOM 2923 N N . ASN A 1 384 ? 2.072 14.043 -21.333 1.00 88.62 384 ASN A N 1
ATOM 2924 C CA . ASN A 1 384 ? 2.521 14.688 -22.571 1.00 88.62 384 ASN A CA 1
ATOM 2925 C C . ASN A 1 384 ? 3.842 14.090 -23.079 1.00 88.62 384 ASN A C 1
ATOM 2927 O O . ASN A 1 384 ? 3.879 13.569 -24.190 1.00 88.62 384 ASN A O 1
ATOM 2931 N N . GLU A 1 385 ? 4.890 14.096 -22.243 1.00 94.19 385 GLU A N 1
ATOM 2932 C CA . GLU A 1 385 ? 6.222 13.580 -22.584 1.00 94.19 385 GLU A CA 1
ATOM 2933 C C . GLU A 1 385 ? 6.779 12.642 -21.498 1.00 94.19 385 GLU A C 1
ATOM 2935 O O . GLU A 1 385 ? 7.435 13.068 -20.546 1.00 94.19 385 GLU A O 1
ATOM 2940 N N . LEU A 1 386 ? 6.518 11.337 -21.637 1.00 96.94 386 LEU A N 1
ATOM 2941 C CA . LEU A 1 386 ? 6.855 10.304 -20.652 1.00 96.94 386 LEU A CA 1
ATOM 2942 C C . LEU A 1 386 ? 8.039 9.432 -21.090 1.00 96.94 386 LEU A C 1
ATOM 2944 O O . LEU A 1 386 ? 7.909 8.547 -21.935 1.00 96.94 386 LEU A O 1
ATOM 2948 N N . TRP A 1 387 ? 9.198 9.635 -20.473 1.00 97.19 387 TRP A N 1
ATOM 2949 C CA . TRP A 1 387 ? 10.462 9.038 -20.899 1.00 97.19 387 TRP A CA 1
ATOM 2950 C C . TRP A 1 387 ? 10.988 8.000 -19.903 1.00 97.19 387 TRP A C 1
ATOM 2952 O O . TRP A 1 387 ? 10.805 8.114 -18.691 1.00 97.19 387 TRP A O 1
ATOM 2962 N N . HIS A 1 388 ? 11.727 7.011 -20.410 1.00 96.19 388 HIS A N 1
ATOM 2963 C CA . HIS A 1 388 ? 12.516 6.058 -19.613 1.00 96.19 388 HIS A CA 1
ATOM 2964 C C . HIS A 1 388 ? 11.763 5.375 -18.446 1.00 96.19 388 HIS A C 1
ATOM 2966 O O . HIS A 1 388 ? 12.186 5.508 -17.293 1.00 96.19 388 HIS A O 1
ATOM 2972 N N . PRO A 1 389 ? 10.661 4.646 -18.701 1.00 97.88 389 PRO A N 1
ATOM 2973 C CA . PRO A 1 389 ? 9.933 3.964 -17.644 1.00 97.88 389 PRO A CA 1
ATOM 2974 C C . PRO A 1 389 ? 10.727 2.790 -17.045 1.00 97.88 389 PRO A C 1
ATOM 2976 O O . PRO A 1 389 ? 11.375 2.018 -17.747 1.00 97.88 389 PRO A O 1
ATOM 2979 N N . SER A 1 390 ? 10.617 2.614 -15.730 1.00 97.44 390 SER A N 1
ATOM 2980 C CA . SER A 1 390 ? 11.145 1.482 -14.968 1.00 97.44 390 SER A CA 1
ATOM 2981 C C . SER A 1 390 ? 10.068 0.975 -14.016 1.00 97.44 390 SER A C 1
ATOM 2983 O O . SER A 1 390 ? 9.672 1.674 -13.082 1.00 97.44 390 SER A O 1
ATOM 2985 N N . LEU A 1 391 ? 9.571 -0.239 -14.271 1.00 96.88 391 LEU A N 1
ATOM 2986 C CA . LEU A 1 391 ? 8.585 -0.904 -13.423 1.00 96.88 391 LEU A CA 1
ATOM 2987 C C . LEU A 1 391 ? 9.271 -1.958 -12.553 1.00 96.88 391 LEU A C 1
ATOM 2989 O O . LEU A 1 391 ? 9.888 -2.898 -13.058 1.00 96.88 391 LEU A O 1
ATOM 2993 N N . TRP A 1 392 ? 9.103 -1.821 -11.243 1.00 95.06 392 TRP A N 1
ATOM 2994 C CA . TRP A 1 392 ? 9.513 -2.794 -10.243 1.00 95.06 392 TRP A CA 1
ATOM 2995 C C . TRP A 1 392 ? 8.289 -3.424 -9.586 1.00 95.06 392 TRP A C 1
ATOM 2997 O O . TRP A 1 392 ? 7.344 -2.731 -9.214 1.00 95.06 392 TRP A O 1
ATOM 3007 N N . VAL A 1 393 ? 8.331 -4.738 -9.400 1.00 92.38 393 VAL A N 1
ATOM 3008 C CA . VAL A 1 393 ? 7.323 -5.520 -8.679 1.00 92.38 393 VAL A CA 1
ATOM 3009 C C . VAL A 1 393 ? 8.011 -6.273 -7.548 1.00 92.38 393 VAL A C 1
ATOM 3011 O O . VAL A 1 393 ? 9.070 -6.859 -7.751 1.00 92.38 393 VAL A O 1
ATOM 3014 N N . SER A 1 394 ? 7.436 -6.283 -6.349 1.00 88.12 394 SER A N 1
ATOM 3015 C CA . SER A 1 394 ? 8.055 -6.946 -5.199 1.00 88.12 394 SER A CA 1
ATOM 3016 C C . SER A 1 394 ? 8.337 -8.436 -5.482 1.00 88.12 394 SER A C 1
ATOM 3018 O O . SER A 1 394 ? 7.401 -9.187 -5.774 1.00 88.12 394 SER A O 1
ATOM 3020 N N . PRO A 1 395 ? 9.608 -8.889 -5.414 1.00 77.25 395 PRO A N 1
ATOM 3021 C CA . PRO A 1 395 ? 9.950 -10.288 -5.649 1.00 77.25 395 PRO A CA 1
ATOM 3022 C C . PRO A 1 395 ? 9.461 -11.177 -4.493 1.00 77.25 395 PRO A C 1
ATOM 3024 O O . PRO A 1 395 ? 9.392 -10.741 -3.346 1.00 77.25 395 PRO A O 1
ATOM 3027 N N . ASN A 1 396 ? 9.192 -12.455 -4.779 1.00 60.78 396 ASN A N 1
ATOM 3028 C CA . ASN A 1 396 ? 8.876 -13.502 -3.790 1.00 60.78 396 ASN A CA 1
ATOM 3029 C C . ASN A 1 396 ? 7.545 -13.371 -3.024 1.00 60.78 396 ASN A C 1
ATOM 3031 O O . ASN A 1 396 ? 7.375 -14.025 -1.995 1.00 60.78 396 ASN A O 1
ATOM 3035 N N . ARG A 1 397 ? 6.567 -12.601 -3.512 1.00 60.97 397 ARG A N 1
ATOM 3036 C CA . ARG A 1 397 ? 5.189 -12.701 -3.005 1.00 60.97 397 ARG A CA 1
ATOM 3037 C C . ARG A 1 397 ? 4.459 -13.808 -3.767 1.00 60.97 397 ARG A C 1
ATOM 3039 O O . ARG A 1 397 ? 4.338 -13.752 -4.990 1.00 60.97 397 ARG A O 1
ATOM 3046 N N . ASN A 1 398 ? 4.055 -14.857 -3.051 1.00 47.06 398 ASN A N 1
ATOM 3047 C CA . ASN A 1 398 ? 3.412 -16.043 -3.616 1.00 47.06 398 ASN A CA 1
ATOM 3048 C C . ASN A 1 398 ? 2.213 -15.647 -4.491 1.00 47.06 398 ASN A C 1
ATOM 3050 O O . ASN A 1 398 ? 1.208 -15.160 -3.974 1.00 47.06 398 ASN A O 1
ATOM 3054 N N . ARG A 1 399 ? 2.273 -15.929 -5.802 1.00 51.12 399 ARG A N 1
ATOM 3055 C CA . ARG A 1 399 ? 1.044 -16.060 -6.593 1.00 51.12 399 ARG A CA 1
ATOM 3056 C C . ARG A 1 399 ? 0.260 -17.197 -5.952 1.00 51.12 399 ARG A C 1
ATOM 3058 O O . ARG A 1 399 ? 0.738 -18.331 -5.928 1.00 51.12 399 ARG A O 1
ATOM 3065 N N . LEU A 1 400 ? -0.898 -16.883 -5.377 1.00 50.28 400 LEU A N 1
ATOM 3066 C CA . LEU A 1 400 ? -1.824 -17.906 -4.910 1.00 50.28 400 LEU A CA 1
ATOM 3067 C C . LEU A 1 400 ? -2.037 -18.914 -6.047 1.00 50.28 400 LEU A C 1
ATOM 3069 O O . LEU A 1 400 ? -2.201 -18.480 -7.191 1.00 50.28 400 LEU A O 1
ATOM 3073 N N . PRO A 1 401 ? -2.034 -20.225 -5.762 1.00 44.03 401 PRO A N 1
ATOM 3074 C CA . PRO A 1 401 ? -2.445 -21.213 -6.745 1.00 44.03 401 PRO A CA 1
ATOM 3075 C C . PRO A 1 401 ? -3.847 -20.830 -7.240 1.00 44.03 401 PRO A C 1
ATOM 3077 O O . PRO A 1 401 ? -4.806 -20.830 -6.461 1.00 44.03 401 PRO A O 1
ATOM 3080 N N . SER A 1 402 ? -3.950 -20.409 -8.505 1.00 49.31 402 SER A N 1
ATOM 3081 C CA . SER A 1 402 ? -5.196 -19.903 -9.103 1.00 49.31 402 SER A CA 1
ATOM 3082 C C . SER A 1 402 ? -6.280 -20.979 -9.194 1.00 49.31 402 SER A C 1
ATOM 3084 O O . SER A 1 402 ? -7.448 -20.672 -9.405 1.00 49.31 402 SER A O 1
ATOM 3086 N N . ASP A 1 403 ? -5.890 -22.239 -9.022 1.00 46.50 403 ASP A N 1
ATOM 3087 C CA . ASP A 1 403 ? -6.728 -23.429 -8.962 1.00 46.50 403 ASP A CA 1
ATOM 3088 C C . ASP A 1 403 ? -7.371 -23.662 -7.584 1.00 46.50 403 ASP A C 1
ATOM 3090 O O . ASP A 1 403 ? -8.355 -24.396 -7.502 1.00 46.50 403 ASP A O 1
ATOM 3094 N N . LYS A 1 404 ? -6.856 -23.045 -6.508 1.00 46.59 404 LYS A N 1
ATOM 3095 C CA . LYS A 1 404 ? -7.347 -23.274 -5.136 1.00 46.59 404 LYS A CA 1
ATOM 3096 C C . LYS A 1 404 ? -8.167 -22.120 -4.560 1.00 46.59 404 LYS A C 1
ATOM 3098 O O . LYS A 1 404 ? -9.060 -22.369 -3.753 1.00 46.59 404 LYS A O 1
ATOM 3103 N N . TYR A 1 405 ? -7.884 -20.882 -4.960 1.00 51.94 405 TYR A N 1
ATOM 3104 C CA . TYR A 1 405 ? -8.581 -19.695 -4.461 1.00 51.94 405 TYR A CA 1
ATOM 3105 C C . TYR A 1 405 ? -8.827 -18.704 -5.596 1.00 51.94 405 TYR A C 1
ATOM 3107 O O . TYR A 1 405 ? -7.928 -18.442 -6.398 1.00 51.94 405 TYR A O 1
ATOM 3115 N N . ALA A 1 406 ? -10.014 -18.094 -5.630 1.00 56.50 406 ALA A N 1
ATOM 3116 C CA . ALA A 1 406 ? -10.242 -16.921 -6.465 1.00 56.50 406 ALA A CA 1
ATOM 3117 C C . ALA A 1 406 ? -9.507 -15.730 -5.819 1.00 56.50 406 ALA A C 1
ATOM 3119 O O . ALA A 1 406 ? -10.016 -15.032 -4.945 1.00 56.50 406 ALA A O 1
ATOM 3120 N N . ALA A 1 407 ? -8.240 -15.556 -6.206 1.00 54.47 407 ALA A N 1
ATOM 3121 C CA . ALA A 1 407 ? -7.315 -14.569 -5.642 1.00 54.47 407 ALA A CA 1
ATOM 3122 C C . ALA A 1 407 ? -7.729 -13.103 -5.882 1.00 54.47 407 ALA A C 1
ATOM 3124 O O . ALA A 1 407 ? -7.097 -12.185 -5.349 1.00 54.47 407 ALA A O 1
ATOM 3125 N N . ASP A 1 408 ? -8.762 -12.881 -6.696 1.00 64.38 408 ASP A N 1
ATOM 3126 C CA . ASP A 1 408 ? -9.241 -11.559 -7.083 1.00 64.38 408 ASP A CA 1
ATOM 3127 C C . ASP A 1 408 ? -9.921 -10.804 -5.937 1.00 64.38 408 ASP A C 1
ATOM 3129 O O . ASP A 1 408 ? -9.925 -9.581 -5.982 1.00 64.38 408 ASP A O 1
ATOM 3133 N N . SER A 1 409 ? -10.424 -11.502 -4.912 1.00 79.12 409 SER A N 1
ATOM 3134 C CA . SER A 1 409 ? -11.208 -10.914 -3.814 1.00 79.12 409 SER A CA 1
ATOM 3135 C C . SER A 1 409 ? -10.661 -11.241 -2.417 1.00 79.12 409 SER A C 1
ATOM 3137 O O . SER A 1 409 ? -11.004 -10.572 -1.441 1.00 79.12 409 SER A O 1
ATOM 3139 N N . LEU A 1 410 ? -9.788 -12.249 -2.303 1.00 84.06 410 LEU A N 1
ATOM 3140 C CA . LEU A 1 410 ? -9.223 -12.698 -1.029 1.00 84.06 410 LEU A CA 1
ATOM 3141 C C . LEU A 1 410 ? -8.443 -11.579 -0.317 1.00 84.06 410 LEU A C 1
ATOM 3143 O O . LEU A 1 410 ? -7.473 -11.031 -0.852 1.00 84.06 410 LEU A O 1
ATOM 3147 N N . GLY A 1 411 ? -8.848 -11.280 0.920 1.00 86.50 411 GLY A N 1
ATOM 3148 C CA . GLY A 1 411 ? -8.177 -10.315 1.794 1.00 86.50 411 GLY A CA 1
ATOM 3149 C C . GLY A 1 411 ? -8.330 -8.849 1.373 1.00 86.50 411 GLY A C 1
ATOM 3150 O O . GLY A 1 411 ? -7.571 -8.005 1.856 1.00 86.50 411 GLY A O 1
ATOM 3151 N N . ILE A 1 412 ? -9.239 -8.531 0.445 1.00 88.19 412 ILE A N 1
ATOM 3152 C CA . ILE A 1 412 ? -9.460 -7.163 -0.043 1.00 88.19 412 ILE A CA 1
ATOM 3153 C C . ILE A 1 412 ? -10.484 -6.456 0.851 1.00 88.19 412 ILE A C 1
ATOM 3155 O O . ILE A 1 412 ? -11.689 -6.535 0.625 1.00 88.19 412 ILE A O 1
ATOM 3159 N N . TYR A 1 413 ? -9.997 -5.737 1.864 1.00 92.06 413 TYR A N 1
ATOM 3160 C CA . TYR A 1 413 ? -10.840 -4.968 2.800 1.00 92.06 413 TYR A CA 1
ATOM 3161 C C . TYR A 1 413 ? -10.894 -3.465 2.495 1.00 92.06 413 TYR A C 1
ATOM 3163 O O . TYR A 1 413 ? -11.353 -2.681 3.320 1.00 92.06 413 TYR A O 1
ATOM 3171 N N . MET A 1 414 ? -10.402 -3.061 1.324 1.00 89.25 414 MET A N 1
ATOM 3172 C CA . MET A 1 414 ? -10.448 -1.697 0.799 1.00 89.25 414 MET A CA 1
ATOM 3173 C C . MET A 1 414 ? -10.270 -1.735 -0.722 1.00 89.25 414 MET A C 1
ATOM 3175 O O . MET A 1 414 ? -9.631 -2.638 -1.255 1.00 89.25 414 MET A O 1
ATOM 3179 N N . THR A 1 415 ? -10.818 -0.736 -1.406 1.00 83.44 415 THR A N 1
ATOM 3180 C CA . THR A 1 415 ? -10.589 -0.432 -2.825 1.00 83.44 415 THR A CA 1
ATOM 3181 C C . THR A 1 415 ? -10.059 1.000 -2.974 1.00 83.44 415 THR A C 1
ATOM 3183 O O . THR A 1 415 ? -10.025 1.763 -2.009 1.00 83.44 415 THR A O 1
ATOM 3186 N N . GLU A 1 416 ? -9.661 1.410 -4.177 1.00 76.31 416 GLU A N 1
ATOM 3187 C CA . GLU A 1 416 ? -9.193 2.785 -4.440 1.00 76.31 416 GLU A CA 1
ATOM 3188 C C . GLU A 1 416 ? -10.246 3.851 -4.130 1.00 76.31 416 GLU A C 1
ATOM 3190 O O . GLU A 1 416 ? -9.907 4.957 -3.719 1.00 76.31 416 GLU A O 1
ATOM 3195 N N . THR A 1 417 ? -11.524 3.505 -4.281 1.00 75.50 417 THR A N 1
ATOM 3196 C CA . THR A 1 417 ? -12.662 4.400 -4.046 1.00 75.50 417 THR A CA 1
ATOM 3197 C C . THR A 1 417 ? -13.289 4.213 -2.670 1.00 75.50 417 THR A C 1
ATOM 3199 O O . THR A 1 417 ? -14.385 4.717 -2.421 1.00 75.50 417 THR A O 1
ATOM 3202 N N . SER A 1 418 ? -12.642 3.450 -1.788 1.00 82.69 418 SER A N 1
ATOM 3203 C CA . SER A 1 418 ? -13.235 3.099 -0.508 1.00 82.69 418 SER A CA 1
ATOM 3204 C C . SER A 1 418 ? -13.430 4.296 0.416 1.00 82.69 418 SER A C 1
ATOM 3206 O O . SER A 1 418 ? -12.584 5.189 0.514 1.00 82.69 418 SER A O 1
ATOM 3208 N N . SER A 1 419 ? -14.541 4.270 1.150 1.00 82.88 419 SER A N 1
ATOM 3209 C CA . SER A 1 419 ? -14.866 5.261 2.167 1.00 82.88 419 SER A CA 1
ATOM 3210 C C . SER A 1 419 ? -13.859 5.232 3.319 1.00 82.88 419 SER A C 1
ATOM 3212 O O . SER A 1 419 ? -13.172 4.238 3.562 1.00 82.88 419 SER A O 1
ATOM 3214 N N . ILE A 1 420 ? -13.801 6.317 4.097 1.00 83.00 420 ILE A N 1
ATOM 3215 C CA . ILE A 1 420 ? -12.922 6.396 5.273 1.00 83.00 420 ILE A CA 1
ATOM 3216 C C . ILE A 1 420 ? -13.178 5.263 6.280 1.00 83.00 420 ILE A C 1
ATOM 3218 O O . ILE A 1 420 ? -12.246 4.776 6.912 1.00 83.00 420 ILE A O 1
ATOM 3222 N N . GLY A 1 421 ? -14.426 4.793 6.391 1.00 86.25 421 GLY A N 1
ATOM 3223 C CA . GLY A 1 421 ? -14.776 3.651 7.234 1.00 86.25 421 GLY A CA 1
ATOM 3224 C C . GLY A 1 421 ? -14.101 2.362 6.764 1.00 86.25 421 GLY A C 1
ATOM 3225 O O . GLY A 1 421 ? -13.467 1.682 7.569 1.00 86.25 421 GLY A O 1
ATOM 3226 N N . SER A 1 422 ? -14.159 2.068 5.462 1.00 88.62 422 SER A N 1
ATOM 3227 C CA . SER A 1 422 ? -13.503 0.900 4.857 1.00 88.62 422 SER A CA 1
ATOM 3228 C C . SER A 1 422 ? -11.982 0.982 4.967 1.00 88.62 422 SER A C 1
ATOM 3230 O O . SER A 1 422 ? -11.331 -0.017 5.249 1.00 88.62 422 SER A O 1
ATOM 3232 N N . ARG A 1 423 ? -11.401 2.179 4.835 1.00 89.88 423 ARG A N 1
ATOM 3233 C CA . ARG A 1 423 ? -9.956 2.408 5.005 1.00 89.88 423 ARG A CA 1
ATOM 3234 C C . ARG A 1 423 ? -9.495 2.160 6.441 1.00 89.88 423 ARG A C 1
ATOM 3236 O O . ARG A 1 423 ? -8.516 1.448 6.646 1.00 89.88 423 ARG A O 1
ATOM 3243 N N . ILE A 1 424 ? -10.230 2.664 7.441 1.00 92.06 424 ILE A N 1
ATOM 3244 C CA . ILE A 1 424 ? -9.981 2.336 8.857 1.00 92.06 424 ILE A CA 1
ATOM 3245 C C . ILE A 1 424 ? -10.084 0.821 9.055 1.00 92.06 424 ILE A C 1
ATOM 3247 O O . ILE A 1 424 ? -9.197 0.219 9.661 1.00 92.06 424 ILE A O 1
ATOM 3251 N N . MET A 1 425 ? -11.134 0.198 8.515 1.00 92.69 425 MET A N 1
ATOM 3252 C CA . MET A 1 425 ? -11.344 -1.241 8.631 1.00 92.69 425 MET A CA 1
ATOM 3253 C C . MET A 1 425 ? -10.249 -2.063 7.956 1.00 92.69 425 MET A C 1
ATOM 3255 O O . MET A 1 425 ? -9.839 -3.063 8.533 1.00 92.69 425 MET A O 1
ATOM 3259 N N . LYS A 1 426 ? -9.691 -1.635 6.818 1.00 93.81 426 LYS A N 1
ATOM 3260 C CA . LYS A 1 426 ? -8.513 -2.280 6.221 1.00 93.81 426 LYS A CA 1
ATOM 3261 C C . LYS A 1 426 ? -7.351 -2.333 7.200 1.00 93.81 426 LYS A C 1
ATOM 3263 O O . LYS A 1 426 ? -6.808 -3.408 7.416 1.00 93.81 426 LYS A O 1
ATOM 3268 N N . VAL A 1 427 ? -7.041 -1.228 7.880 1.00 95.88 427 VAL A N 1
ATOM 3269 C CA . VAL A 1 427 ? -5.999 -1.215 8.924 1.00 95.88 427 VAL A CA 1
ATOM 3270 C C . VAL A 1 427 ? -6.337 -2.185 10.063 1.00 95.88 427 VAL A C 1
ATOM 3272 O O . VAL A 1 427 ? -5.456 -2.862 10.595 1.00 95.88 427 VAL A O 1
ATOM 3275 N N . LYS A 1 428 ? -7.618 -2.296 10.441 1.00 96.12 428 LYS A N 1
ATOM 3276 C CA . LYS A 1 428 ? -8.050 -3.233 11.493 1.00 96.12 428 LYS A CA 1
ATOM 3277 C C . LYS A 1 428 ? -7.932 -4.685 11.056 1.00 96.12 428 LYS A C 1
ATOM 3279 O O . LYS A 1 428 ? -7.495 -5.509 11.856 1.00 96.12 428 LYS A O 1
ATOM 3284 N N . MET A 1 429 ? -8.247 -4.984 9.802 1.00 96.44 429 MET A N 1
ATOM 3285 C CA . MET A 1 429 ? -8.096 -6.319 9.238 1.00 96.44 429 MET A CA 1
ATOM 3286 C C . MET A 1 429 ? -6.620 -6.690 9.057 1.00 96.44 429 MET A C 1
ATOM 3288 O O . MET A 1 429 ? -6.252 -7.820 9.363 1.00 96.44 429 MET A O 1
ATOM 3292 N N . ASP A 1 430 ? -5.750 -5.749 8.685 1.00 96.44 430 ASP A N 1
ATOM 3293 C CA . ASP A 1 430 ? -4.296 -5.968 8.640 1.00 96.44 430 ASP A CA 1
ATOM 3294 C C . ASP A 1 430 ? -3.760 -6.353 10.022 1.00 96.44 430 ASP A C 1
ATOM 3296 O O . ASP A 1 430 ? -3.046 -7.351 10.174 1.00 96.44 430 ASP A O 1
ATOM 3300 N N . LEU A 1 431 ? -4.168 -5.607 11.056 1.00 96.56 431 LEU A N 1
ATOM 3301 C CA . LEU A 1 431 ? -3.860 -5.923 12.448 1.00 96.56 431 LEU A CA 1
ATOM 3302 C C . LEU A 1 431 ? -4.433 -7.280 12.870 1.00 96.56 431 LEU A C 1
ATOM 3304 O O . LEU A 1 431 ? -3.735 -8.050 13.527 1.00 96.56 431 LEU A O 1
ATOM 3308 N N . PHE A 1 432 ? -5.678 -7.587 12.512 1.00 97.31 432 PHE A N 1
ATOM 3309 C CA . PHE A 1 432 ? -6.324 -8.853 12.848 1.00 97.31 432 PHE A CA 1
ATOM 3310 C C . PHE A 1 432 ? -5.570 -10.040 12.244 1.00 97.31 432 PHE A C 1
ATOM 3312 O O . PHE A 1 432 ? -5.097 -10.902 12.984 1.00 97.31 432 PHE A O 1
ATOM 3319 N N . TRP A 1 433 ? -5.380 -10.063 10.923 1.00 96.44 433 TRP A N 1
ATOM 3320 C CA . TRP A 1 433 ? -4.765 -11.197 10.233 1.00 96.44 433 TRP A CA 1
ATOM 3321 C C . TRP A 1 433 ? -3.304 -11.399 10.627 1.00 96.44 433 TRP A C 1
ATOM 3323 O O . TRP A 1 433 ? -2.878 -12.536 10.826 1.00 96.44 433 TRP A O 1
ATOM 3333 N N . THR A 1 434 ? -2.556 -10.312 10.833 1.00 95.19 434 THR A N 1
ATOM 3334 C CA . THR A 1 434 ? -1.151 -10.376 11.272 1.00 95.19 434 THR A CA 1
ATOM 3335 C C . THR A 1 434 ? -1.008 -10.907 12.701 1.00 95.19 434 THR A C 1
ATOM 3337 O O . THR A 1 434 ? -0.011 -11.548 13.031 1.00 95.19 434 THR A O 1
ATOM 3340 N N . ASN A 1 435 ? -1.989 -10.652 13.573 1.00 95.25 435 ASN A N 1
ATOM 3341 C CA . ASN A 1 435 ? -1.880 -10.948 15.004 1.00 95.25 435 ASN A CA 1
ATOM 3342 C C . ASN A 1 435 ? -2.837 -12.048 15.497 1.00 95.25 435 ASN A C 1
ATOM 3344 O O . ASN A 1 435 ? -2.832 -12.364 16.690 1.00 95.25 435 ASN A O 1
ATOM 3348 N N . ARG A 1 436 ? -3.600 -12.678 14.595 1.00 94.31 436 ARG A N 1
ATOM 3349 C CA . ARG A 1 436 ? -4.615 -13.705 14.885 1.00 94.31 436 ARG A CA 1
ATOM 3350 C C . ARG A 1 436 ? -4.128 -14.794 15.846 1.00 94.31 436 ARG A C 1
ATOM 3352 O O . ARG A 1 436 ? -4.816 -15.131 16.801 1.00 94.31 436 ARG A O 1
ATOM 3359 N N . ALA A 1 437 ? -2.923 -15.321 15.627 1.00 93.19 437 ALA A N 1
ATOM 3360 C CA . ALA A 1 437 ? -2.377 -16.434 16.413 1.00 93.19 437 ALA A CA 1
ATOM 3361 C C . ALA A 1 437 ? -1.935 -16.055 17.846 1.00 93.19 437 ALA A C 1
ATOM 3363 O O . ALA A 1 437 ? -1.574 -16.929 18.642 1.00 93.19 437 ALA A O 1
ATOM 3364 N N . LYS A 1 438 ? -1.904 -14.758 18.187 1.00 95.00 438 LYS A N 1
ATOM 3365 C CA . LYS A 1 438 ? -1.452 -14.279 19.504 1.00 95.00 438 LYS A CA 1
ATOM 3366 C C . LYS A 1 438 ? -2.437 -13.384 20.249 1.00 95.00 438 LYS A C 1
ATOM 3368 O O . LYS A 1 438 ? -2.216 -13.156 21.429 1.00 95.00 438 LYS A O 1
ATOM 3373 N N . ALA A 1 439 ? -3.486 -12.876 19.608 1.00 96.81 439 ALA A N 1
ATOM 3374 C CA . ALA A 1 439 ? -4.436 -11.978 20.255 1.00 96.81 439 ALA A CA 1
ATOM 3375 C C . ALA A 1 439 ? -5.143 -12.659 21.448 1.00 96.81 439 ALA A C 1
ATOM 3377 O O . ALA A 1 439 ? -5.868 -13.635 21.269 1.00 96.81 439 ALA A O 1
ATOM 3378 N N . GLN A 1 440 ? -4.927 -12.128 22.656 1.00 97.62 440 GLN A N 1
ATOM 3379 C CA . GLN A 1 440 ? -5.593 -12.549 23.896 1.00 97.62 440 GLN A CA 1
ATOM 3380 C C . GLN A 1 440 ? -6.722 -11.600 24.303 1.00 97.62 440 GLN A C 1
ATOM 3382 O O . GLN A 1 440 ? -7.683 -12.024 24.949 1.00 97.62 440 GLN A O 1
ATOM 3387 N N . ILE A 1 441 ? -6.622 -10.325 23.915 1.00 98.12 441 ILE A N 1
ATOM 3388 C CA . ILE A 1 441 ? -7.664 -9.324 24.138 1.00 98.12 441 ILE A CA 1
ATOM 3389 C C . ILE A 1 441 ? -8.012 -8.657 22.809 1.00 98.12 441 ILE A C 1
ATOM 3391 O O . ILE A 1 441 ? -7.154 -8.049 22.165 1.00 98.12 441 ILE A O 1
ATOM 3395 N N . ALA A 1 442 ? -9.286 -8.732 22.431 1.00 98.31 442 ALA A N 1
ATOM 3396 C CA . ALA A 1 442 ? -9.831 -8.019 21.282 1.00 98.31 442 ALA A CA 1
ATOM 3397 C C . ALA A 1 442 ? -10.723 -6.868 21.767 1.00 98.31 442 ALA A C 1
ATOM 3399 O O . ALA A 1 442 ? -11.719 -7.076 22.462 1.00 98.31 442 ALA A O 1
ATOM 3400 N N . ILE A 1 443 ? -10.343 -5.640 21.412 1.00 98.56 443 ILE A N 1
ATOM 3401 C CA . ILE A 1 443 ? -11.063 -4.412 21.758 1.00 98.56 443 ILE A CA 1
ATOM 3402 C C . ILE A 1 443 ? -11.817 -3.933 20.517 1.00 98.56 443 ILE A C 1
ATOM 3404 O O . ILE A 1 443 ? -11.221 -3.756 19.457 1.00 98.56 443 ILE A O 1
ATOM 3408 N N . THR A 1 444 ? -13.123 -3.706 20.625 1.00 97.25 444 THR A N 1
ATOM 3409 C CA . THR A 1 444 ? -13.964 -3.267 19.502 1.00 97.25 444 THR A CA 1
ATOM 3410 C C . THR A 1 444 ? -15.073 -2.314 19.964 1.00 97.25 444 THR A C 1
ATOM 3412 O O . THR A 1 444 ? -15.337 -2.168 21.159 1.00 97.25 444 THR A O 1
ATOM 3415 N N . GLY A 1 445 ? -15.699 -1.594 19.034 1.00 93.81 445 GLY A N 1
ATOM 3416 C CA . GLY A 1 445 ? -16.726 -0.602 19.337 1.00 93.81 445 GLY A CA 1
ATOM 3417 C C . GLY A 1 445 ? -16.598 0.661 18.492 1.00 93.81 445 GLY A C 1
ATOM 3418 O O . GLY A 1 445 ? -15.899 0.707 17.492 1.00 93.81 445 GLY A O 1
ATOM 3419 N N . SER A 1 446 ? -17.294 1.719 18.894 1.00 91.81 446 SER A N 1
ATOM 3420 C CA . SER A 1 446 ? -17.346 2.972 18.125 1.00 91.81 446 SER A CA 1
ATOM 3421 C C . SER A 1 446 ? -16.032 3.768 18.112 1.00 91.81 446 SER A C 1
ATOM 3423 O O . SER A 1 446 ? -15.068 3.437 18.805 1.00 91.81 446 SER A O 1
ATOM 3425 N N . SER A 1 447 ? -16.084 4.946 17.483 1.00 92.06 447 SER A N 1
ATOM 3426 C CA . SER A 1 447 ? -15.063 5.997 17.535 1.00 92.06 447 SER A CA 1
ATOM 3427 C C . SER A 1 447 ? -14.554 6.341 18.948 1.00 92.06 447 SER A C 1
ATOM 3429 O O . SER A 1 447 ? -13.400 6.736 19.100 1.00 92.06 447 SER A O 1
ATOM 3431 N N . ARG A 1 448 ? -15.369 6.168 20.000 1.00 94.56 448 ARG A N 1
ATOM 3432 C CA . ARG A 1 448 ? -14.934 6.377 21.395 1.00 94.56 448 ARG A CA 1
ATOM 3433 C C . ARG A 1 448 ? -13.919 5.339 21.866 1.00 94.56 448 ARG A C 1
ATOM 3435 O O . ARG A 1 448 ? -12.947 5.703 22.513 1.00 94.56 448 ARG A O 1
ATOM 3442 N N . THR A 1 449 ? -14.099 4.075 21.487 1.00 96.50 449 THR A N 1
ATOM 3443 C CA . THR A 1 449 ? -13.107 3.013 21.719 1.00 96.50 449 THR A CA 1
ATOM 3444 C C . THR A 1 449 ? -11.900 3.200 20.818 1.00 96.50 449 THR A C 1
ATOM 3446 O O . THR A 1 449 ? -10.767 3.041 21.268 1.00 96.50 449 THR A O 1
ATOM 3449 N N . PHE A 1 450 ? -12.145 3.603 19.571 1.00 94.00 450 PHE A N 1
ATOM 3450 C CA . PHE A 1 450 ? -11.114 3.838 18.563 1.00 94.00 450 PHE A CA 1
ATOM 3451 C C . PHE A 1 450 ? -10.089 4.861 19.029 1.00 94.00 450 PHE A C 1
ATOM 3453 O O . PHE A 1 450 ? -8.899 4.626 18.874 1.00 94.00 450 PHE A O 1
ATOM 3460 N N . ALA A 1 451 ? -10.533 5.942 19.670 1.00 94.31 451 ALA A N 1
ATOM 3461 C CA . ALA A 1 451 ? -9.661 6.971 20.231 1.00 94.31 451 ALA A CA 1
ATOM 3462 C C . ALA A 1 451 ? -9.339 6.794 21.725 1.00 94.31 451 ALA A C 1
ATOM 3464 O O . ALA A 1 451 ? -8.527 7.546 22.252 1.00 94.31 451 ALA A O 1
ATOM 3465 N N . GLY A 1 452 ? -10.005 5.875 22.430 1.00 96.06 452 GLY A N 1
ATOM 3466 C CA . GLY A 1 452 ? -10.052 5.880 23.896 1.00 96.06 452 GLY A CA 1
ATOM 3467 C C . GLY A 1 452 ? -9.372 4.710 24.598 1.00 96.06 452 GLY A C 1
ATOM 3468 O O . GLY A 1 452 ? -9.253 4.762 25.818 1.00 96.06 452 GLY A O 1
ATOM 3469 N N . VAL A 1 453 ? -8.942 3.669 23.880 1.00 97.75 453 VAL A N 1
ATOM 3470 C CA . VAL A 1 453 ? -8.226 2.524 24.469 1.00 97.75 453 VAL A CA 1
ATOM 3471 C C . VAL A 1 453 ? -6.908 2.316 23.740 1.00 97.75 453 VAL A C 1
ATOM 3473 O O . VAL A 1 453 ? -6.910 2.123 22.524 1.00 97.75 453 VAL A O 1
ATOM 3476 N N . ASP A 1 454 ? -5.811 2.326 24.496 1.00 97.50 454 ASP A N 1
ATOM 3477 C CA . ASP A 1 454 ? -4.440 2.115 24.029 1.00 97.50 454 ASP A CA 1
ATOM 3478 C C . ASP A 1 454 ? -3.944 0.705 24.407 1.00 97.50 454 ASP A C 1
ATOM 3480 O O . ASP A 1 454 ? -3.433 0.501 25.508 1.00 97.50 454 ASP A O 1
ATOM 3484 N N . PRO A 1 455 ? -4.043 -0.303 23.528 1.00 97.19 455 PRO A N 1
ATOM 3485 C CA . PRO A 1 455 ? -3.624 -1.656 23.883 1.00 97.19 455 PRO A CA 1
ATOM 3486 C C . PRO A 1 455 ? -2.158 -1.792 24.320 1.00 97.19 455 PRO A C 1
ATOM 3488 O O . PRO A 1 455 ? -1.837 -2.749 25.025 1.00 97.19 455 PRO A O 1
ATOM 3491 N N . ALA A 1 456 ? -1.267 -0.864 23.947 1.00 95.62 456 ALA A N 1
ATOM 3492 C CA . ALA A 1 456 ? 0.138 -0.919 24.355 1.00 95.62 456 ALA A CA 1
ATOM 3493 C C . ALA A 1 456 ? 0.346 -0.664 25.860 1.00 95.62 456 ALA A C 1
ATOM 3495 O O . ALA A 1 456 ? 1.437 -0.911 26.374 1.00 95.62 456 ALA A O 1
ATOM 3496 N N . LEU A 1 457 ? -0.686 -0.205 26.574 1.00 96.06 457 LEU A N 1
ATOM 3497 C CA . LEU A 1 457 ? -0.661 0.016 28.023 1.00 96.06 457 LEU A CA 1
ATOM 3498 C C . LEU A 1 457 ? -1.313 -1.121 28.829 1.00 96.06 457 LEU A C 1
ATOM 3500 O O . LEU A 1 457 ? -1.380 -1.037 30.056 1.00 96.06 457 LEU A O 1
ATOM 3504 N N . LEU A 1 458 ? -1.807 -2.176 28.170 1.00 96.06 458 LEU A N 1
ATOM 3505 C CA . LEU A 1 458 ? -2.436 -3.320 28.834 1.00 96.06 458 LEU A CA 1
ATOM 3506 C C . LEU A 1 458 ? -1.389 -4.343 29.297 1.00 96.06 458 LEU A C 1
ATOM 3508 O O . LEU A 1 458 ? -1.018 -5.279 28.575 1.00 96.06 458 LEU A O 1
ATOM 3512 N N . THR A 1 459 ? -0.941 -4.186 30.543 1.00 92.12 459 THR A N 1
ATOM 3513 C CA . THR A 1 459 ? 0.090 -5.045 31.143 1.00 92.12 459 THR A CA 1
ATOM 3514 C C . THR A 1 459 ? -0.393 -6.465 31.410 1.00 92.12 459 THR A C 1
ATOM 3516 O O . THR A 1 459 ? 0.424 -7.388 31.412 1.00 92.12 459 THR A O 1
ATOM 3519 N N . THR A 1 460 ? -1.711 -6.669 31.535 1.00 86.75 460 THR A N 1
ATOM 3520 C CA . THR A 1 460 ? -2.346 -7.991 31.713 1.00 86.75 460 THR A CA 1
ATOM 3521 C C . THR A 1 460 ? -1.925 -9.001 30.636 1.00 86.75 460 THR A C 1
ATOM 3523 O O . THR A 1 460 ? -1.891 -10.203 30.889 1.00 86.75 460 THR A O 1
ATOM 3526 N N . THR A 1 461 ? -1.548 -8.520 29.450 1.00 79.44 461 THR A N 1
ATOM 3527 C CA . THR A 1 461 ? -1.107 -9.339 28.313 1.00 79.44 461 THR A CA 1
ATOM 3528 C C . THR A 1 461 ? 0.318 -9.016 27.857 1.00 79.44 461 THR A C 1
ATOM 3530 O O . THR A 1 461 ? 0.644 -9.116 26.672 1.00 79.44 461 THR A O 1
ATOM 3533 N N . GLY A 1 462 ? 1.158 -8.491 28.756 1.00 76.69 462 GLY A N 1
ATOM 3534 C CA . GLY A 1 462 ? 2.523 -8.076 28.420 1.00 76.69 462 GLY A CA 1
ATOM 3535 C C . GLY A 1 462 ? 2.597 -7.051 27.279 1.00 76.69 462 GLY A C 1
ATOM 3536 O O . GLY A 1 462 ? 3.559 -7.072 26.513 1.00 76.69 462 GLY A O 1
ATOM 3537 N N . ASN A 1 463 ? 1.572 -6.199 27.126 1.00 80.38 463 ASN A N 1
ATOM 3538 C CA . ASN A 1 463 ? 1.470 -5.101 26.150 1.00 80.38 463 ASN A CA 1
ATOM 3539 C C . ASN A 1 463 ? 1.498 -5.488 24.653 1.00 80.38 463 ASN A C 1
ATOM 3541 O O . ASN A 1 463 ? 1.506 -4.606 23.794 1.00 80.38 463 ASN A O 1
ATOM 3545 N N . THR A 1 464 ? 1.543 -6.779 24.301 1.00 86.81 464 THR A N 1
ATOM 3546 C CA . THR A 1 464 ? 1.831 -7.226 22.915 1.00 86.81 464 THR A CA 1
ATOM 3547 C C . THR A 1 464 ? 0.780 -8.149 22.298 1.00 86.81 464 THR A C 1
ATOM 3549 O O . THR A 1 464 ? 0.890 -8.512 21.119 1.00 86.81 464 THR A O 1
ATOM 3552 N N . GLU A 1 465 ? -0.245 -8.505 23.074 1.00 95.12 465 GLU A N 1
ATOM 3553 C CA . GLU A 1 465 ? -1.294 -9.459 22.695 1.00 95.12 465 GLU A CA 1
ATOM 3554 C C . GLU A 1 465 ? -2.714 -8.870 22.809 1.00 95.12 465 GLU A C 1
ATOM 3556 O O . GLU A 1 465 ? -3.702 -9.592 22.667 1.00 95.12 465 GLU A O 1
ATOM 3561 N N . ALA A 1 466 ? -2.825 -7.560 23.039 1.00 97.31 466 ALA A N 1
ATOM 3562 C CA . ALA A 1 466 ? -4.080 -6.823 22.983 1.00 97.31 466 ALA A CA 1
ATOM 3563 C C . ALA A 1 466 ? -4.122 -5.941 21.730 1.00 97.31 466 ALA A C 1
ATOM 3565 O O . ALA A 1 466 ? -3.130 -5.289 21.392 1.00 97.31 466 ALA A O 1
ATOM 3566 N N . PHE A 1 467 ? -5.273 -5.903 21.058 1.00 98.19 467 PHE A N 1
ATOM 3567 C CA . PHE A 1 467 ? -5.441 -5.170 19.802 1.00 98.19 467 PHE A CA 1
ATOM 3568 C C . PHE A 1 467 ? -6.774 -4.431 19.759 1.00 98.19 467 PHE A C 1
ATOM 3570 O O . PHE A 1 467 ? -7.806 -4.955 20.183 1.00 98.19 467 PHE A O 1
ATOM 3577 N N . ASN A 1 468 ? -6.742 -3.208 19.228 1.00 97.88 468 ASN A N 1
ATOM 3578 C CA . ASN A 1 468 ? -7.916 -2.363 19.068 1.00 97.88 468 ASN A CA 1
ATOM 3579 C C . ASN A 1 468 ? -8.414 -2.368 17.613 1.00 97.88 468 ASN A C 1
ATOM 3581 O O . ASN A 1 468 ? -7.886 -1.677 16.736 1.00 97.88 468 ASN A O 1
ATOM 3585 N N . TYR A 1 469 ? -9.468 -3.153 17.392 1.00 96.94 469 TYR A N 1
ATOM 3586 C CA . TYR A 1 469 ? -10.175 -3.346 16.126 1.00 96.94 469 TYR A CA 1
ATOM 3587 C C . TYR A 1 469 ? -11.427 -2.461 15.994 1.00 96.94 469 TYR A C 1
ATOM 3589 O O . TYR A 1 469 ? -12.251 -2.680 15.112 1.00 96.94 469 TYR A O 1
ATOM 3597 N N . SER A 1 470 ? -11.621 -1.489 16.889 1.00 95.06 470 SER A N 1
ATOM 3598 C CA . SER A 1 470 ? -12.749 -0.551 16.804 1.00 95.06 470 SER A CA 1
ATOM 3599 C C . SER A 1 470 ? -12.606 0.423 15.633 1.00 95.06 470 SER A C 1
ATOM 3601 O O . SER A 1 470 ? -11.498 0.761 15.219 1.00 95.06 470 SER A O 1
ATOM 3603 N N . TYR A 1 471 ? -13.727 0.913 15.114 1.00 90.50 471 TYR A N 1
ATOM 3604 C CA . TYR A 1 471 ? -13.739 1.875 14.013 1.00 90.50 471 TYR A CA 1
ATOM 3605 C C . TYR A 1 471 ? -14.832 2.932 14.199 1.00 90.50 471 TYR A C 1
ATOM 3607 O O . TYR A 1 471 ? -15.714 2.834 15.059 1.00 90.50 471 TYR A O 1
ATOM 3615 N N . SER A 1 472 ? -14.756 4.004 13.408 1.00 84.56 472 SER A N 1
ATOM 3616 C CA . SER A 1 472 ? -15.714 5.105 13.514 1.00 84.56 472 SER A CA 1
ATOM 3617 C C . SER A 1 472 ? -17.127 4.669 13.123 1.00 84.56 472 SER A C 1
ATOM 3619 O O . SER A 1 472 ? -17.323 3.970 12.135 1.00 84.56 472 SER A O 1
ATOM 3621 N N . GLY A 1 473 ? -18.127 5.108 13.889 1.00 76.44 473 GLY A N 1
ATOM 3622 C CA . GLY A 1 473 ? -19.537 4.863 13.578 1.00 76.44 473 GLY A CA 1
ATOM 3623 C C . GLY A 1 473 ? -20.089 3.488 13.968 1.00 76.44 473 GLY A C 1
ATOM 3624 O O . GLY A 1 473 ? -21.310 3.355 13.961 1.00 76.44 473 GLY A O 1
ATOM 3625 N N . GLN A 1 474 ? -19.255 2.528 14.397 1.00 82.62 474 GLN A N 1
ATOM 3626 C CA . GLN A 1 474 ? -19.677 1.164 14.761 1.00 82.62 474 GLN A CA 1
ATOM 3627 C C . GLN A 1 474 ? -20.879 1.147 15.729 1.00 82.62 474 GLN A C 1
ATOM 3629 O O . GLN A 1 474 ? -20.901 1.877 16.731 1.00 82.62 474 GLN A O 1
ATOM 3634 N N . ASP A 1 475 ? -21.868 0.313 15.405 1.00 88.62 475 ASP A N 1
ATOM 3635 C CA . ASP A 1 475 ? -23.092 0.040 16.167 1.00 88.62 475 ASP A CA 1
ATOM 3636 C C . ASP A 1 475 ? -23.046 -1.365 16.817 1.00 88.62 475 ASP A C 1
ATOM 3638 O O . ASP A 1 475 ? -22.064 -2.106 16.681 1.00 88.62 475 ASP A O 1
ATOM 3642 N N . MET A 1 476 ? -24.077 -1.736 17.587 1.00 91.50 476 MET A N 1
ATOM 3643 C CA . MET A 1 476 ? -24.106 -3.036 18.275 1.00 91.50 476 MET A CA 1
ATOM 3644 C C . MET A 1 476 ? -24.296 -4.224 17.327 1.00 91.50 476 MET A C 1
ATOM 3646 O O . MET A 1 476 ? -23.789 -5.301 17.633 1.00 91.50 476 MET A O 1
ATOM 3650 N N . ALA A 1 477 ? -24.982 -4.050 16.194 1.00 92.00 477 ALA A N 1
ATOM 3651 C CA . ALA A 1 477 ? -25.179 -5.125 15.223 1.00 92.00 477 ALA A CA 1
ATOM 3652 C C . ALA A 1 477 ? -23.854 -5.472 14.528 1.00 92.00 477 ALA A C 1
ATOM 3654 O O . ALA A 1 477 ? -23.458 -6.634 14.476 1.00 92.00 477 ALA A O 1
ATOM 3655 N N . ALA A 1 478 ? -23.107 -4.454 14.105 1.00 91.31 478 ALA A N 1
ATOM 3656 C CA . ALA A 1 478 ? -21.748 -4.583 13.597 1.00 91.31 478 ALA A CA 1
ATOM 3657 C C . ALA A 1 478 ? -20.800 -5.223 14.620 1.00 91.31 478 ALA A C 1
ATOM 3659 O O . ALA A 1 478 ? -19.979 -6.075 14.283 1.00 91.31 478 ALA A O 1
ATOM 3660 N N . THR A 1 479 ? -20.922 -4.816 15.887 1.00 94.12 479 THR A N 1
ATOM 3661 C CA . THR A 1 479 ? -20.127 -5.372 16.989 1.00 94.12 479 THR A CA 1
ATOM 3662 C C . THR A 1 479 ? -20.390 -6.862 17.170 1.00 94.12 479 THR A C 1
ATOM 3664 O O . THR A 1 479 ? -19.437 -7.632 17.246 1.00 94.12 479 THR A O 1
ATOM 3667 N N . GLU A 1 480 ? -21.658 -7.277 17.193 1.00 95.31 480 GLU A N 1
ATOM 3668 C CA . GLU A 1 480 ? -22.036 -8.691 17.259 1.00 95.31 480 GLU A CA 1
ATOM 3669 C C . GLU A 1 480 ? -21.475 -9.472 16.066 1.00 95.31 480 GLU A C 1
ATOM 3671 O O . GLU A 1 480 ? -20.834 -10.504 16.264 1.00 95.31 480 GLU A O 1
ATOM 3676 N N . PHE A 1 481 ? -21.647 -8.953 14.846 1.00 94.06 481 PHE A N 1
ATOM 3677 C CA . PHE A 1 481 ? -21.168 -9.597 13.624 1.00 94.06 481 PHE A CA 1
ATOM 3678 C C . PHE A 1 481 ? -19.654 -9.848 13.652 1.00 94.06 481 PHE A C 1
ATOM 3680 O O . PHE A 1 481 ? -19.204 -10.972 13.428 1.00 94.06 481 PHE A O 1
ATOM 3687 N N . LEU A 1 482 ? -18.854 -8.819 13.949 1.00 95.06 482 LEU A N 1
ATOM 3688 C CA . LEU A 1 482 ? -17.392 -8.939 13.972 1.00 95.06 482 LEU A CA 1
ATOM 3689 C C . LEU A 1 482 ? -16.921 -9.884 15.086 1.00 95.06 482 LEU A C 1
ATOM 3691 O O . LEU A 1 482 ? -16.001 -10.677 14.882 1.00 95.06 482 LEU A O 1
ATOM 3695 N N . ILE A 1 483 ? -17.572 -9.836 16.252 1.00 97.25 483 ILE A N 1
ATOM 3696 C CA . ILE A 1 483 ? -17.270 -10.736 17.367 1.00 97.25 483 ILE A CA 1
ATOM 3697 C C . ILE A 1 483 ? -17.532 -12.189 16.977 1.00 97.25 483 ILE A C 1
ATOM 3699 O O . ILE A 1 483 ? -16.651 -13.026 17.166 1.00 97.25 483 ILE A O 1
ATOM 3703 N N . ALA A 1 484 ? -18.709 -12.484 16.426 1.00 96.56 484 ALA A N 1
ATOM 3704 C CA . ALA A 1 484 ? -19.104 -13.844 16.085 1.00 96.56 484 ALA A CA 1
ATOM 3705 C C . ALA A 1 484 ? -18.220 -14.448 14.985 1.00 96.56 484 ALA A C 1
ATOM 3707 O O . ALA A 1 484 ? -17.816 -15.604 15.092 1.00 96.56 484 ALA A O 1
ATOM 3708 N N . ASN A 1 485 ? -17.897 -13.660 13.956 1.00 95.62 485 ASN A N 1
ATOM 3709 C CA . ASN A 1 485 ? -17.267 -14.177 12.742 1.00 95.62 485 ASN A CA 1
ATOM 3710 C C . ASN A 1 485 ? -15.736 -14.070 12.733 1.00 95.62 485 ASN A C 1
ATOM 3712 O O . ASN A 1 485 ? -15.080 -14.910 12.126 1.00 95.62 485 ASN A O 1
ATOM 3716 N N . TYR A 1 486 ? -15.150 -13.078 13.413 1.00 95.94 486 TYR A N 1
ATOM 3717 C CA . TYR A 1 486 ? -13.699 -12.849 13.384 1.00 95.94 486 TYR A CA 1
ATOM 3718 C C . TYR A 1 486 ? -13.032 -13.037 14.743 1.00 95.94 486 TYR A C 1
ATOM 3720 O O . TYR A 1 486 ? -11.990 -13.687 14.823 1.00 95.94 486 TYR A O 1
ATOM 3728 N N . TYR A 1 487 ? -13.600 -12.485 15.820 1.00 97.19 487 TYR A N 1
ATOM 3729 C CA . TYR A 1 487 ? -12.879 -12.418 17.095 1.00 97.19 487 TYR A CA 1
ATOM 3730 C C . TYR A 1 487 ? -13.020 -13.680 17.945 1.00 97.19 487 TYR A C 1
ATOM 3732 O O . TYR A 1 487 ? -12.013 -14.183 18.425 1.00 97.19 487 TYR A O 1
ATOM 3740 N N . LEU A 1 488 ? -14.217 -14.236 18.128 1.00 97.00 488 LEU A N 1
ATOM 3741 C CA . LEU A 1 488 ? -14.376 -15.475 18.905 1.00 97.00 488 LEU A CA 1
ATOM 3742 C C . LEU A 1 488 ? -13.622 -16.683 18.320 1.00 97.00 488 LEU A C 1
ATOM 3744 O O . LEU A 1 488 ? -13.099 -17.471 19.104 1.00 97.00 488 LEU A O 1
ATOM 3748 N N . PRO A 1 489 ? -13.457 -16.809 16.988 1.00 94.88 489 PRO A N 1
ATOM 3749 C CA . PRO A 1 489 ? -12.586 -17.828 16.399 1.00 94.88 489 PRO A CA 1
ATOM 3750 C C . PRO A 1 489 ? -11.074 -17.648 16.645 1.00 94.88 489 PRO A C 1
ATOM 3752 O O . PRO A 1 489 ? -10.286 -18.466 16.163 1.00 94.88 489 PRO A O 1
ATOM 3755 N N . LEU A 1 490 ? -10.625 -16.584 17.321 1.00 94.81 490 LEU A N 1
ATOM 3756 C CA . LEU A 1 490 ? -9.217 -16.391 17.679 1.00 94.81 490 LEU A CA 1
ATOM 3757 C C . LEU A 1 490 ? -8.767 -17.437 18.712 1.00 94.81 490 LEU A C 1
ATOM 3759 O O . LEU A 1 490 ? -9.338 -17.561 19.789 1.00 94.81 490 LEU A O 1
ATOM 3763 N N . GLU A 1 491 ? -7.666 -18.131 18.426 1.00 91.25 491 GLU A N 1
ATOM 3764 C CA . GLU A 1 491 ? -7.215 -19.311 19.189 1.00 91.25 491 GLU A CA 1
ATOM 3765 C C . GLU A 1 491 ? -6.817 -19.035 20.646 1.00 91.25 491 GLU A C 1
ATOM 3767 O O . GLU A 1 491 ? -6.826 -19.947 21.470 1.00 91.25 491 GLU A O 1
ATOM 3772 N N . LYS A 1 492 ? -6.422 -17.798 20.964 1.00 95.56 492 LYS A N 1
ATOM 3773 C CA . LYS A 1 492 ? -5.931 -17.411 22.296 1.00 95.56 492 LYS A CA 1
ATOM 3774 C C . LYS A 1 492 ? -6.789 -16.355 22.979 1.00 95.56 492 LYS A C 1
ATOM 3776 O O . LYS A 1 492 ? -6.377 -15.840 24.019 1.00 95.56 492 LYS A O 1
ATOM 3781 N N . LEU A 1 493 ? -7.939 -16.007 22.405 1.00 97.38 493 LEU A N 1
ATOM 3782 C CA . LEU A 1 493 ? -8.785 -14.956 22.951 1.00 97.38 493 LEU A CA 1
ATOM 3783 C C . LEU A 1 493 ? -9.300 -15.353 24.337 1.00 97.38 493 LEU A C 1
ATOM 3785 O O . LEU A 1 493 ? -9.852 -16.431 24.520 1.00 97.38 493 LEU A O 1
ATOM 3789 N N . LYS A 1 494 ? -9.140 -14.446 25.300 1.00 97.50 494 LYS A N 1
ATOM 3790 C CA . LYS A 1 494 ? -9.624 -14.591 26.679 1.00 97.50 494 LYS A CA 1
ATOM 3791 C C . LYS A 1 494 ? -10.654 -13.540 27.044 1.00 97.50 494 LYS A C 1
ATOM 3793 O O . LYS A 1 494 ? -11.546 -13.795 27.847 1.00 97.50 494 LYS A O 1
ATOM 3798 N N . THR A 1 495 ? -10.511 -12.332 26.496 1.00 98.38 495 THR A N 1
ATOM 3799 C CA . THR A 1 495 ? -11.391 -11.210 26.831 1.00 98.38 495 THR A CA 1
ATOM 3800 C C . THR A 1 495 ? -11.741 -10.368 25.609 1.00 98.38 495 THR A C 1
ATOM 3802 O O . THR A 1 495 ? -10.874 -9.959 24.838 1.00 98.38 495 THR A O 1
ATOM 3805 N N . LEU A 1 496 ? -13.025 -10.048 25.484 1.00 98.62 496 LEU A N 1
ATOM 3806 C CA . LEU A 1 496 ? -13.564 -9.020 24.606 1.00 98.62 496 LEU A CA 1
ATOM 3807 C C . LEU A 1 496 ? -13.775 -7.731 25.395 1.00 98.62 496 LEU A C 1
ATOM 3809 O O . LEU A 1 496 ? -14.376 -7.749 26.467 1.00 98.62 496 LEU A O 1
ATOM 3813 N N . VAL A 1 497 ? -13.339 -6.600 24.850 1.00 98.69 497 VAL A N 1
ATOM 3814 C CA . VAL A 1 497 ? -13.651 -5.269 25.388 1.00 98.69 497 VAL A CA 1
ATOM 3815 C C . VAL A 1 497 ? -14.541 -4.545 24.385 1.00 98.69 497 VAL A C 1
ATOM 3817 O O . VAL A 1 497 ? -14.136 -4.344 23.242 1.00 98.69 497 VAL A O 1
ATOM 3820 N N . ILE A 1 498 ? -15.743 -4.148 24.804 1.00 98.44 498 ILE A N 1
ATOM 3821 C CA . ILE A 1 498 ? -16.749 -3.527 23.929 1.00 98.44 498 ILE A CA 1
ATOM 3822 C C . ILE A 1 498 ? -17.199 -2.163 24.458 1.00 98.44 498 ILE A C 1
ATOM 3824 O O . ILE A 1 498 ? -17.325 -1.968 25.667 1.00 98.44 498 ILE A O 1
ATOM 3828 N N . ALA A 1 499 ? -17.487 -1.211 23.568 1.00 96.75 499 ALA A N 1
ATOM 3829 C CA . ALA A 1 499 ? -18.147 0.036 23.966 1.00 96.75 499 ALA A CA 1
ATOM 3830 C C . ALA A 1 499 ? -19.628 -0.176 24.296 1.00 96.75 499 ALA A C 1
ATOM 3832 O O . ALA A 1 499 ? -20.384 -0.719 23.495 1.00 96.75 499 ALA A O 1
ATOM 3833 N N . LEU A 1 500 ? -20.064 0.390 25.418 1.00 96.62 500 LEU A N 1
ATOM 3834 C CA . LEU A 1 500 ? -21.466 0.552 25.787 1.00 96.62 500 LEU A CA 1
ATOM 3835 C C . LEU A 1 500 ? -21.892 2.010 25.564 1.00 96.62 500 LEU A C 1
ATOM 3837 O O . LEU A 1 500 ? -22.006 2.803 26.499 1.00 96.62 500 LEU A O 1
ATOM 3841 N N . ASN A 1 501 ? -22.115 2.381 24.303 1.00 92.69 501 ASN A N 1
ATOM 3842 C CA . ASN A 1 501 ? -22.583 3.719 23.926 1.00 92.69 501 ASN A CA 1
ATOM 3843 C C . ASN A 1 501 ? -24.090 3.866 24.148 1.00 92.69 501 ASN A C 1
ATOM 3845 O O . ASN A 1 501 ? -24.857 3.924 23.188 1.00 92.69 501 ASN A O 1
ATOM 3849 N N . LEU A 1 502 ? -24.519 3.894 25.409 1.00 93.50 502 LEU A N 1
ATOM 3850 C CA . LEU A 1 502 ? -25.944 3.902 25.764 1.00 93.50 502 LEU A CA 1
ATOM 3851 C C . LEU A 1 502 ? -26.700 5.108 25.178 1.00 93.50 502 LEU A C 1
ATOM 3853 O O . LEU A 1 502 ? -27.890 5.010 24.893 1.00 93.50 502 LEU A O 1
ATOM 3857 N N . ASP A 1 503 ? -26.010 6.222 24.929 1.00 91.38 503 ASP A N 1
ATOM 3858 C CA . ASP A 1 503 ? -26.562 7.392 24.240 1.00 91.38 503 ASP A CA 1
ATOM 3859 C C . ASP A 1 503 ? -26.877 7.161 22.761 1.00 91.38 503 ASP A C 1
ATOM 3861 O O . ASP A 1 503 ? -27.708 7.865 22.195 1.00 91.38 503 ASP A O 1
ATOM 3865 N N . ARG A 1 504 ? -26.264 6.149 22.141 1.00 89.31 504 ARG A N 1
ATOM 3866 C CA . ARG A 1 504 ? -26.536 5.720 20.764 1.00 89.31 504 ARG A CA 1
ATOM 3867 C C . ARG A 1 504 ? -27.492 4.528 20.673 1.00 89.31 504 ARG A C 1
ATOM 3869 O O . ARG A 1 504 ? -27.750 4.051 19.576 1.00 89.31 504 ARG A O 1
ATOM 3876 N N . TRP A 1 505 ? -28.062 4.049 21.777 1.00 90.50 505 TRP A N 1
ATOM 3877 C CA . TRP A 1 505 ? -29.012 2.923 21.735 1.00 90.50 505 TRP A CA 1
ATOM 3878 C C . TRP A 1 505 ? -30.415 3.313 21.242 1.00 90.50 505 TRP A C 1
ATOM 3880 O O . TRP A 1 505 ? -31.314 2.481 21.199 1.00 90.50 505 TRP A O 1
ATOM 3890 N N . SER A 1 506 ? -30.600 4.567 20.826 1.00 84.12 506 SER A N 1
ATOM 3891 C CA . SER A 1 506 ? -31.743 5.033 20.032 1.00 84.12 506 SER A CA 1
ATOM 3892 C C . SER A 1 506 ? -31.605 4.738 18.529 1.00 84.12 506 SER A C 1
ATOM 3894 O O . SER A 1 506 ? -32.531 5.019 17.772 1.00 84.12 506 SER A O 1
ATOM 3896 N N . TYR A 1 507 ? -30.474 4.170 18.093 1.00 81.94 507 TYR A N 1
ATOM 3897 C CA . TYR A 1 507 ? -30.208 3.767 16.712 1.00 81.94 507 TYR A CA 1
ATOM 3898 C C . TYR A 1 507 ? -30.201 2.236 16.598 1.00 81.94 507 TYR A C 1
ATOM 3900 O O . TYR A 1 507 ? -29.660 1.549 17.465 1.00 81.94 507 TYR A O 1
ATOM 3908 N N . THR A 1 508 ? -30.769 1.702 15.517 1.00 82.62 508 THR A N 1
ATOM 3909 C CA . THR A 1 508 ? -30.643 0.285 15.111 1.00 82.62 508 THR A CA 1
ATOM 3910 C C . THR A 1 508 ? -29.842 0.168 13.821 1.00 82.62 508 THR A C 1
ATOM 3912 O O . THR A 1 508 ? -30.117 -0.705 13.002 1.00 82.62 508 THR A O 1
ATOM 3915 N N . ASP A 1 509 ? -28.948 1.128 13.585 1.00 70.44 509 ASP A N 1
ATOM 3916 C CA . ASP A 1 509 ? -28.220 1.231 12.330 1.00 70.44 509 ASP A CA 1
ATOM 3917 C C . ASP A 1 509 ? -27.468 -0.078 12.055 1.00 70.44 509 ASP A C 1
ATOM 3919 O O . ASP A 1 509 ? -26.986 -0.738 12.973 1.00 70.44 509 ASP A O 1
ATOM 3923 N N . GLU A 1 510 ? -27.375 -0.433 10.779 1.00 68.19 510 GLU A N 1
ATOM 3924 C CA . GLU A 1 510 ? -26.534 -1.516 10.273 1.00 68.19 510 GLU A CA 1
ATOM 3925 C C . GLU A 1 510 ? -25.434 -0.877 9.423 1.00 68.19 510 GLU A C 1
ATOM 3927 O O . GLU A 1 510 ? -25.251 -1.193 8.247 1.00 68.19 510 GLU A O 1
ATOM 3932 N N . ALA A 1 511 ? -24.729 0.113 9.982 1.00 69.44 511 ALA A N 1
ATOM 3933 C CA . ALA A 1 511 ? -23.770 0.918 9.224 1.00 69.44 511 ALA A CA 1
ATOM 3934 C C . ALA A 1 511 ? -22.658 0.041 8.628 1.00 69.44 511 ALA A C 1
ATOM 3936 O O . ALA A 1 511 ? -22.150 0.312 7.536 1.00 69.44 511 ALA A O 1
ATOM 3937 N N . PHE A 1 512 ? -22.339 -1.062 9.310 1.00 80.25 512 PHE A N 1
ATOM 3938 C CA . PHE A 1 512 ? -21.434 -2.080 8.796 1.00 80.25 512 PHE A CA 1
ATOM 3939 C C . PHE A 1 512 ? -21.929 -2.744 7.514 1.00 80.25 512 PHE A C 1
ATOM 3941 O O . PHE A 1 512 ? -21.091 -3.069 6.691 1.00 80.25 512 PHE A O 1
ATOM 3948 N N . GLN A 1 513 ? -23.234 -2.876 7.264 1.00 81.38 513 GLN A N 1
ATOM 3949 C CA . GLN A 1 513 ? -23.724 -3.469 6.016 1.00 81.38 513 GLN A CA 1
ATOM 3950 C C . GLN A 1 513 ? -23.295 -2.652 4.792 1.00 81.38 513 GLN A C 1
ATOM 3952 O O . GLN A 1 513 ? -23.015 -3.209 3.733 1.00 81.38 513 GLN A O 1
ATOM 3957 N N . THR A 1 514 ? -23.189 -1.327 4.942 1.00 78.56 514 THR A N 1
ATOM 3958 C CA . THR A 1 514 ? -22.636 -0.468 3.887 1.00 78.56 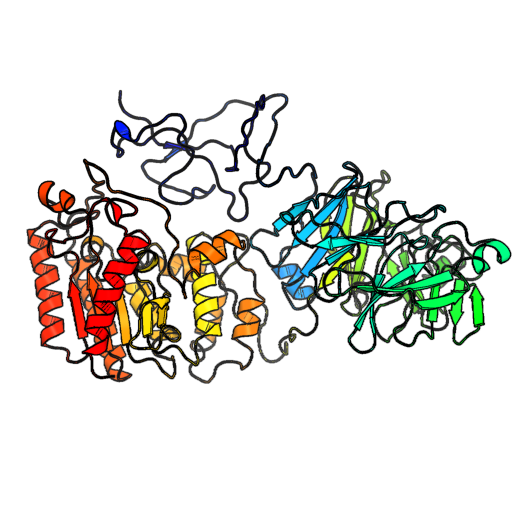514 THR A CA 1
ATOM 3959 C C . THR A 1 514 ? -21.173 -0.823 3.628 1.00 78.56 514 THR A C 1
ATOM 3961 O O . THR A 1 514 ? -20.821 -1.075 2.484 1.00 78.56 514 THR A O 1
ATOM 3964 N N . LEU A 1 515 ? -20.351 -0.920 4.682 1.00 80.31 515 LEU A N 1
ATOM 3965 C CA . LEU A 1 515 ? -18.931 -1.291 4.582 1.00 80.31 515 LEU A CA 1
ATOM 3966 C C . LEU A 1 515 ? -18.741 -2.712 4.033 1.00 80.31 515 LEU A C 1
ATOM 3968 O O . LEU A 1 515 ? -17.905 -2.939 3.166 1.00 80.31 515 LEU A O 1
ATOM 3972 N N . TYR A 1 516 ? -19.551 -3.652 4.514 1.00 85.19 516 TYR A N 1
ATOM 3973 C CA . TYR A 1 516 ? -19.586 -5.052 4.108 1.00 85.19 516 TYR A CA 1
ATOM 3974 C C . TYR A 1 516 ? -19.839 -5.194 2.607 1.00 85.19 516 TYR A C 1
ATOM 3976 O O . TYR A 1 516 ? -19.146 -5.943 1.928 1.00 85.19 516 TYR A O 1
ATOM 3984 N N . ASN A 1 517 ? -20.806 -4.437 2.084 1.00 83.56 517 ASN A N 1
ATOM 3985 C CA . ASN A 1 517 ? -21.149 -4.442 0.665 1.00 83.56 517 ASN A CA 1
ATOM 3986 C C . ASN A 1 517 ? -20.161 -3.630 -0.194 1.00 83.56 517 ASN A C 1
ATOM 3988 O O . ASN A 1 517 ? -20.127 -3.813 -1.409 1.00 83.56 517 ASN A O 1
ATOM 3992 N N . GLU A 1 518 ? -19.398 -2.712 0.406 1.00 80.69 518 GLU A N 1
ATOM 3993 C CA . GLU A 1 518 ? -18.455 -1.835 -0.298 1.00 80.69 518 GLU A CA 1
ATOM 3994 C C . GLU A 1 518 ? -17.167 -2.565 -0.705 1.00 80.69 518 GLU A C 1
ATOM 3996 O O . GLU A 1 518 ? -16.555 -2.205 -1.711 1.00 80.69 518 GLU A O 1
ATOM 4001 N N . VAL A 1 519 ? -16.740 -3.577 0.060 1.00 87.06 519 VAL A N 1
ATOM 4002 C CA . VAL A 1 519 ? -15.459 -4.264 -0.166 1.00 87.06 519 VAL A CA 1
ATOM 4003 C C . VAL A 1 519 ? -15.640 -5.781 -0.322 1.00 87.06 519 VAL A C 1
ATOM 4005 O O . VAL A 1 519 ? -16.308 -6.418 0.492 1.00 87.06 519 VAL A O 1
ATOM 4008 N N . PRO A 1 520 ? -15.033 -6.404 -1.349 1.00 87.56 520 PRO A N 1
ATOM 4009 C CA . PRO A 1 520 ? -15.316 -7.798 -1.696 1.00 87.56 520 PRO A CA 1
ATOM 4010 C C . PRO A 1 520 ? -14.749 -8.822 -0.699 1.00 87.56 520 PRO A C 1
ATOM 4012 O O . PRO A 1 520 ? -15.227 -9.955 -0.665 1.00 87.56 520 PRO A O 1
ATOM 4015 N N . GLY A 1 521 ? -13.764 -8.449 0.125 1.00 90.25 521 GLY A N 1
ATOM 4016 C CA . GLY A 1 521 ? -13.104 -9.359 1.062 1.00 90.25 521 GLY A CA 1
ATOM 4017 C C . GLY A 1 521 ? -14.037 -9.957 2.113 1.00 90.25 521 GLY A C 1
ATOM 4018 O O . GLY A 1 521 ? -13.934 -11.147 2.390 1.00 90.25 521 GLY A O 1
ATOM 4019 N N . TYR A 1 522 ? -14.997 -9.192 2.644 1.00 92.06 522 TYR A N 1
ATOM 4020 C CA . TYR A 1 522 ? -15.935 -9.724 3.641 1.00 92.06 522 TYR A CA 1
ATOM 4021 C C . TYR A 1 522 ? -16.899 -10.758 3.044 1.00 92.06 522 TYR A C 1
ATOM 4023 O O . TYR A 1 522 ? -17.135 -11.802 3.645 1.00 92.06 522 TYR A O 1
ATOM 4031 N N . ILE A 1 523 ? -17.400 -10.505 1.830 1.00 89.88 523 ILE A N 1
ATOM 4032 C CA . ILE A 1 523 ? -18.240 -11.457 1.083 1.00 89.88 523 ILE A CA 1
ATOM 4033 C C . ILE A 1 523 ? -17.436 -12.716 0.746 1.00 89.88 523 ILE A C 1
ATOM 4035 O O . ILE A 1 523 ? -17.959 -13.832 0.760 1.00 89.88 523 ILE A O 1
ATOM 4039 N N . TYR A 1 524 ? -16.155 -12.544 0.417 1.00 90.00 524 TYR A N 1
ATOM 4040 C CA . TYR A 1 524 ? -15.263 -13.663 0.170 1.00 90.00 524 TYR A CA 1
ATOM 4041 C C . TYR A 1 524 ? -15.097 -14.521 1.427 1.00 90.00 524 TYR A C 1
ATOM 4043 O O . TYR A 1 524 ? -15.245 -15.738 1.341 1.00 90.00 524 TYR A O 1
ATOM 4051 N N . ASP A 1 525 ? -14.849 -13.904 2.582 1.00 92.75 525 ASP A N 1
ATOM 4052 C CA . ASP A 1 525 ? -14.735 -14.605 3.860 1.00 92.75 525 ASP A CA 1
ATOM 4053 C C . ASP A 1 525 ? -16.030 -15.343 4.222 1.00 92.75 525 ASP A C 1
ATOM 4055 O O . ASP A 1 525 ? -15.965 -16.515 4.583 1.00 92.75 525 ASP A O 1
ATOM 4059 N N . GLU A 1 526 ? -17.201 -14.718 4.057 1.00 92.38 526 GLU A N 1
ATOM 4060 C CA . GLU A 1 526 ? -18.507 -15.357 4.289 1.00 92.38 526 GLU A CA 1
ATOM 4061 C C . GLU A 1 526 ? -18.677 -16.624 3.440 1.00 92.38 526 GLU A C 1
ATOM 4063 O O . GLU A 1 526 ? -19.068 -17.671 3.949 1.00 92.38 526 GLU A O 1
ATOM 4068 N N . ARG A 1 527 ? -18.310 -16.574 2.152 1.00 89.75 527 ARG A N 1
ATOM 4069 C CA . ARG A 1 527 ? -18.361 -17.742 1.249 1.00 89.75 527 ARG A CA 1
ATOM 4070 C C . ARG A 1 527 ? -17.380 -18.859 1.617 1.00 89.75 527 ARG A C 1
ATOM 4072 O O . ARG A 1 527 ? -17.470 -19.944 1.048 1.00 89.75 527 ARG A O 1
ATOM 4079 N N . HIS A 1 528 ? -16.447 -18.587 2.526 1.00 90.81 528 HIS A N 1
ATOM 4080 C CA . HIS A 1 528 ? -15.500 -19.549 3.084 1.00 90.81 528 HIS A CA 1
ATOM 4081 C C . HIS A 1 528 ? -15.772 -19.804 4.577 1.00 90.81 528 HIS A C 1
ATOM 4083 O O . HIS A 1 528 ? -14.862 -20.207 5.306 1.00 90.81 528 HIS A O 1
ATOM 4089 N N . ASP A 1 529 ? -17.007 -19.555 5.032 1.00 93.75 529 ASP A N 1
ATOM 4090 C CA . ASP A 1 529 ? -17.462 -19.713 6.418 1.00 93.75 529 ASP A CA 1
ATOM 4091 C C . ASP A 1 529 ? -16.542 -19.005 7.424 1.00 93.75 529 ASP A C 1
ATOM 4093 O O . ASP A 1 529 ? -16.202 -19.548 8.477 1.00 93.75 529 ASP A O 1
ATOM 4097 N N . PHE A 1 530 ? -16.051 -17.818 7.059 1.00 94.12 530 PHE A N 1
ATOM 4098 C CA . PHE A 1 530 ? -15.076 -17.035 7.821 1.00 94.12 530 PHE A CA 1
ATOM 4099 C C . PHE A 1 530 ? -13.852 -17.851 8.261 1.00 94.12 530 PHE A C 1
ATOM 4101 O O . PHE A 1 530 ? -13.263 -17.612 9.316 1.00 94.12 530 PHE A O 1
ATOM 4108 N N . TRP A 1 531 ? -13.449 -18.822 7.437 1.00 91.75 531 TRP A N 1
ATOM 4109 C CA . TRP A 1 531 ? -12.265 -19.655 7.641 1.00 91.75 531 TRP A CA 1
ATOM 4110 C C . TRP A 1 531 ? -12.317 -20.543 8.891 1.00 91.75 531 TRP A C 1
ATOM 4112 O O . TRP A 1 531 ? -11.272 -20.954 9.404 1.00 91.75 531 TRP A O 1
ATOM 4122 N N . GLN A 1 532 ? -13.517 -20.901 9.363 1.00 86.88 532 GLN A N 1
ATOM 4123 C CA . GLN A 1 532 ? -13.699 -21.792 10.519 1.00 86.88 532 GLN A CA 1
ATOM 4124 C C . GLN A 1 532 ? -13.023 -23.165 10.338 1.00 86.88 532 GLN A C 1
ATOM 4126 O O . GLN A 1 532 ? -12.564 -23.762 11.310 1.00 86.88 532 GLN A O 1
ATOM 4131 N N . ASN A 1 533 ? -12.893 -23.643 9.095 1.00 85.88 533 ASN A N 1
ATOM 4132 C CA . ASN A 1 533 ? -12.251 -24.921 8.758 1.00 85.88 533 ASN A CA 1
ATOM 4133 C C . ASN A 1 533 ? -10.733 -24.818 8.507 1.00 85.88 533 ASN A C 1
ATOM 4135 O O . ASN A 1 533 ? -10.113 -25.780 8.050 1.00 85.88 533 ASN A O 1
ATOM 4139 N N . GLY A 1 534 ? -10.128 -23.663 8.796 1.00 87.00 534 GLY A N 1
ATOM 4140 C CA . GLY A 1 534 ? -8.694 -23.427 8.666 1.00 87.00 534 GLY A CA 1
ATOM 4141 C C . GLY A 1 534 ? -8.373 -22.196 7.825 1.00 87.00 534 GLY A C 1
ATOM 4142 O O . GLY A 1 534 ? -8.943 -21.968 6.760 1.00 87.00 534 GLY A O 1
ATOM 4143 N N . VAL A 1 535 ? -7.403 -21.420 8.306 1.00 89.00 535 VAL A N 1
ATOM 4144 C CA . VAL A 1 535 ? -6.907 -20.211 7.641 1.00 89.00 535 VAL A CA 1
ATOM 4145 C C . VAL A 1 535 ? -5.708 -20.570 6.752 1.00 89.00 535 VAL A C 1
ATOM 4147 O O . VAL A 1 535 ? -4.831 -21.317 7.200 1.00 89.00 535 VAL A O 1
ATOM 4150 N N . PRO A 1 536 ? -5.609 -20.044 5.516 1.00 85.50 536 PRO A N 1
ATOM 4151 C CA . PRO A 1 536 ? -4.407 -20.188 4.697 1.00 85.50 536 PRO A CA 1
ATOM 4152 C C . PRO A 1 536 ? -3.150 -19.711 5.442 1.00 85.50 536 PRO A C 1
ATOM 4154 O O . PRO A 1 536 ? -3.148 -18.639 6.043 1.00 85.50 536 PRO A O 1
ATOM 4157 N N . SER A 1 537 ? -2.052 -20.471 5.375 1.00 84.81 537 SER A N 1
ATOM 4158 C CA . SER A 1 537 ? -0.821 -20.161 6.125 1.00 84.81 537 SER A CA 1
ATOM 4159 C C . SER A 1 537 ? -0.200 -18.805 5.768 1.00 84.81 537 SER A C 1
ATOM 4161 O O . SER A 1 537 ? 0.502 -18.222 6.584 1.00 84.81 537 SER A O 1
ATOM 4163 N N . ASN A 1 538 ? -0.471 -18.300 4.565 1.00 82.25 538 ASN A N 1
ATOM 4164 C CA . ASN A 1 538 ? -0.022 -17.005 4.059 1.00 82.25 538 ASN A CA 1
ATOM 4165 C C . ASN A 1 538 ? -1.129 -15.930 4.060 1.00 82.25 538 ASN A C 1
ATOM 4167 O O . ASN A 1 538 ? -0.977 -14.911 3.392 1.00 82.25 538 ASN A O 1
ATOM 4171 N N . MET A 1 539 ? -2.240 -16.121 4.788 1.00 88.50 539 MET A N 1
ATOM 4172 C CA . MET A 1 539 ? -3.358 -15.163 4.813 1.00 88.50 539 MET A CA 1
ATOM 4173 C C . MET A 1 539 ? -2.904 -13.748 5.192 1.00 88.50 539 MET A C 1
ATOM 4175 O O . MET A 1 539 ? -3.240 -12.796 4.498 1.00 88.50 539 MET A O 1
ATOM 4179 N N . ALA A 1 540 ? -2.082 -13.608 6.237 1.00 90.38 540 ALA A N 1
ATOM 4180 C CA . ALA A 1 540 ? -1.558 -12.307 6.659 1.00 90.38 540 ALA A CA 1
ATOM 4181 C C . ALA A 1 540 ? -0.760 -11.607 5.546 1.00 90.38 540 ALA A C 1
ATOM 4183 O O . ALA A 1 540 ? -0.955 -10.422 5.302 1.00 90.38 540 ALA A O 1
ATOM 4184 N N . GLU A 1 541 ? 0.091 -12.347 4.833 1.00 85.19 541 GLU A N 1
ATOM 4185 C CA . GLU A 1 541 ? 0.879 -11.814 3.716 1.00 85.19 541 GLU A CA 1
ATOM 4186 C C . GLU A 1 541 ? -0.027 -11.346 2.573 1.00 85.19 541 GLU A C 1
ATOM 4188 O O . GLU A 1 541 ? 0.173 -10.254 2.053 1.00 85.19 541 GLU A O 1
ATOM 4193 N N . ILE A 1 542 ? -1.057 -12.132 2.233 1.00 83.38 542 ILE A N 1
ATOM 4194 C CA . ILE A 1 542 ? -2.029 -11.793 1.182 1.00 83.38 542 ILE A CA 1
ATOM 4195 C C . ILE A 1 542 ? -2.780 -10.508 1.531 1.00 83.38 542 ILE A C 1
ATOM 4197 O O . ILE A 1 542 ? -2.936 -9.633 0.683 1.00 83.38 542 ILE A O 1
ATOM 4201 N N . VAL A 1 543 ? -3.245 -10.386 2.775 1.00 89.81 543 VAL A N 1
ATOM 4202 C CA . VAL A 1 543 ? -3.986 -9.207 3.234 1.00 89.81 543 VAL A CA 1
ATOM 4203 C C . VAL A 1 543 ? -3.105 -7.952 3.192 1.00 89.81 543 VAL A C 1
ATOM 4205 O O . VAL A 1 543 ? -3.551 -6.899 2.729 1.00 89.81 543 VAL A O 1
ATOM 4208 N N . LEU A 1 544 ? -1.847 -8.069 3.626 1.00 87.25 544 LEU A N 1
ATOM 4209 C CA . LEU A 1 544 ? -0.874 -6.973 3.602 1.00 87.25 544 LEU A CA 1
ATOM 4210 C C . LEU A 1 544 ? -0.425 -6.591 2.179 1.00 87.25 544 LEU A C 1
ATOM 4212 O O . LEU A 1 544 ? 0.017 -5.465 1.972 1.00 87.25 544 LEU A O 1
ATOM 4216 N N . ASP A 1 545 ? -0.550 -7.503 1.211 1.00 81.69 545 ASP A N 1
ATOM 4217 C CA . ASP A 1 545 ? -0.227 -7.274 -0.208 1.00 81.69 545 ASP A CA 1
ATOM 4218 C C . ASP A 1 545 ? -1.364 -6.654 -1.011 1.00 81.69 545 ASP A C 1
ATOM 4220 O O . ASP A 1 545 ? -1.190 -6.339 -2.192 1.00 81.69 545 ASP A O 1
ATOM 4224 N N . ASN A 1 546 ? -2.536 -6.504 -0.403 1.00 85.50 546 ASN A N 1
ATOM 4225 C CA . ASN A 1 546 ? -3.636 -5.755 -0.980 1.00 85.50 546 ASN A CA 1
ATOM 4226 C C . ASN A 1 546 ? -3.499 -4.265 -0.668 1.00 85.50 546 ASN A C 1
ATOM 4228 O O . ASN A 1 546 ? -2.831 -3.871 0.289 1.00 85.50 546 ASN A O 1
ATOM 4232 N N . ILE A 1 547 ? -4.193 -3.455 -1.467 1.00 85.00 547 ILE A N 1
ATOM 4233 C CA . ILE A 1 547 ? -4.191 -1.996 -1.369 1.00 85.00 547 ILE A CA 1
ATOM 4234 C C . ILE A 1 547 ? -4.355 -1.507 0.077 1.00 85.00 547 ILE A C 1
ATOM 4236 O O . ILE A 1 547 ? -5.205 -1.995 0.823 1.00 85.00 547 ILE A O 1
ATOM 4240 N N . THR A 1 548 ? -3.539 -0.537 0.476 1.00 88.12 548 THR A N 1
ATOM 4241 C CA . THR A 1 548 ? -3.507 -0.004 1.842 1.00 88.12 548 THR A CA 1
ATOM 4242 C C . THR A 1 548 ? -3.690 1.517 1.849 1.00 88.12 548 THR A C 1
ATOM 4244 O O . THR A 1 548 ? -3.389 2.169 0.846 1.00 88.12 548 THR A O 1
ATOM 4247 N N . PRO A 1 549 ? -4.209 2.126 2.931 1.00 87.44 549 PRO A N 1
ATOM 4248 C CA . PRO A 1 549 ? -4.234 3.581 3.070 1.00 87.44 549 PRO A CA 1
ATOM 4249 C C . PRO A 1 549 ? -2.846 4.228 2.955 1.00 87.44 549 PRO A C 1
ATOM 4251 O O . PRO A 1 549 ? -1.817 3.564 3.086 1.00 87.44 549 PRO A O 1
ATOM 4254 N N . GLU A 1 550 ? -2.801 5.548 2.759 1.00 80.25 550 GLU A N 1
ATOM 4255 C CA . GLU A 1 550 ? -1.528 6.279 2.764 1.00 80.25 550 GLU A CA 1
ATOM 4256 C C . GLU A 1 550 ? -0.763 6.062 4.085 1.00 80.25 550 GLU A C 1
ATOM 4258 O O . GLU A 1 550 ? -1.395 5.966 5.140 1.00 80.25 550 GLU A O 1
ATOM 4263 N N . PRO A 1 551 ? 0.586 6.042 4.091 1.00 81.06 551 PRO A N 1
ATOM 4264 C CA . PRO A 1 551 ? 1.366 5.720 5.290 1.00 81.06 551 PRO A CA 1
ATOM 4265 C C . PRO A 1 551 ? 1.014 6.558 6.526 1.00 81.06 551 PRO A C 1
ATOM 4267 O O . PRO A 1 551 ? 0.954 6.028 7.635 1.00 81.06 551 PRO A O 1
ATOM 4270 N N . ASN A 1 552 ? 0.746 7.856 6.356 1.00 81.12 552 ASN A N 1
ATOM 4271 C CA . ASN A 1 552 ? 0.340 8.726 7.461 1.00 81.12 552 ASN A CA 1
ATOM 4272 C C . ASN A 1 552 ? -1.024 8.316 8.029 1.00 81.12 552 ASN A C 1
ATOM 4274 O O . ASN A 1 552 ? -1.170 8.197 9.244 1.00 81.12 552 ASN A O 1
ATOM 4278 N N . GLU A 1 553 ? -1.999 8.043 7.162 1.00 85.62 553 GLU A N 1
ATOM 4279 C CA . GLU A 1 553 ? -3.328 7.560 7.542 1.00 85.62 553 GLU A CA 1
ATOM 4280 C C . GLU A 1 553 ? -3.254 6.191 8.229 1.00 85.62 553 GLU A C 1
ATOM 4282 O O . GLU A 1 553 ? -3.800 6.012 9.319 1.00 85.62 553 GLU A O 1
ATOM 4287 N N . TYR A 1 554 ? -2.502 5.252 7.649 1.00 90.06 554 TYR A N 1
ATOM 4288 C CA . TYR A 1 554 ? -2.260 3.940 8.242 1.00 90.06 554 TYR A CA 1
ATOM 4289 C C . TYR A 1 554 ? -1.678 4.079 9.653 1.00 90.06 554 TYR A C 1
ATOM 4291 O O . TYR A 1 554 ? -2.187 3.489 10.606 1.00 90.06 554 TYR A O 1
ATOM 4299 N N . ASN A 1 555 ? -0.656 4.925 9.818 1.00 89.06 555 ASN A N 1
ATOM 4300 C CA . ASN A 1 555 ? -0.038 5.196 11.114 1.00 89.06 555 ASN A CA 1
ATOM 4301 C C . ASN A 1 555 ? -1.006 5.853 12.106 1.00 89.06 555 ASN A C 1
ATOM 4303 O O . ASN A 1 555 ? -0.955 5.530 13.293 1.00 89.06 555 ASN A O 1
ATOM 4307 N N . PHE A 1 556 ? -1.907 6.733 11.655 1.00 89.88 556 PHE A N 1
ATOM 4308 C CA . PHE A 1 556 ? -2.944 7.304 12.517 1.00 89.88 556 PHE A CA 1
ATOM 4309 C C . PHE A 1 556 ? -3.900 6.236 13.057 1.00 89.88 556 PHE A C 1
ATOM 4311 O O . PHE A 1 556 ? -4.312 6.344 14.211 1.00 89.88 556 PHE A O 1
ATOM 4318 N N . TYR A 1 557 ? -4.245 5.220 12.260 1.00 93.12 557 TYR A N 1
ATOM 4319 C CA . TYR A 1 557 ? -5.242 4.194 12.607 1.00 93.12 557 TYR A CA 1
ATOM 4320 C C . TYR A 1 557 ? -4.654 2.917 13.221 1.00 93.12 557 TYR A C 1
ATOM 4322 O O . TYR A 1 557 ? -5.388 2.128 13.827 1.00 93.12 557 TYR A O 1
ATOM 4330 N N . CYS A 1 558 ? -3.346 2.710 13.068 1.00 94.38 558 CYS A N 1
ATOM 4331 C CA . CYS A 1 558 ? -2.603 1.561 13.582 1.00 94.38 558 CYS A CA 1
ATOM 4332 C C . CYS A 1 558 ? -1.784 1.888 14.844 1.00 94.38 558 CYS A C 1
ATOM 4334 O O . CYS A 1 558 ? -1.162 0.988 15.416 1.00 94.38 558 CYS A O 1
ATOM 4336 N N . TYR A 1 559 ? -1.751 3.154 15.278 1.00 94.81 559 TYR A N 1
ATOM 4337 C CA . TYR A 1 559 ? -0.930 3.604 16.402 1.00 94.81 559 TYR A CA 1
ATOM 4338 C C . TYR A 1 559 ? -1.136 2.712 17.635 1.00 94.81 559 TYR A C 1
ATOM 4340 O O . TYR A 1 559 ? -2.261 2.361 17.962 1.00 94.81 559 TYR A O 1
ATOM 4348 N N . HIS A 1 560 ? -0.044 2.280 18.273 1.00 95.12 560 HIS A N 1
ATOM 4349 C CA . HIS A 1 560 ? -0.068 1.414 19.460 1.00 95.12 560 HIS A CA 1
ATOM 4350 C C . HIS A 1 560 ? -1.077 0.243 19.377 1.00 95.12 560 HIS A C 1
ATOM 4352 O O . HIS A 1 560 ? -1.992 0.123 20.186 1.00 95.12 560 HIS A O 1
ATOM 4358 N N . ASN A 1 561 ? -0.926 -0.632 18.376 1.00 95.44 561 ASN A N 1
ATOM 4359 C CA . ASN A 1 561 ? -1.798 -1.800 18.156 1.00 95.44 561 ASN A CA 1
ATOM 4360 C C . ASN A 1 561 ? -3.277 -1.449 17.872 1.00 95.44 561 ASN A C 1
ATOM 4362 O O . ASN A 1 561 ? -4.176 -2.245 18.157 1.00 95.44 561 ASN A O 1
ATOM 4366 N N . GLY A 1 562 ? -3.536 -0.280 17.277 1.00 95.44 562 GLY A N 1
ATOM 4367 C CA . GLY A 1 562 ? -4.849 0.092 16.741 1.00 95.44 562 GLY A CA 1
ATOM 4368 C C . GLY A 1 562 ? -5.579 1.226 17.469 1.00 95.44 562 GLY A C 1
ATOM 4369 O O . GLY A 1 562 ? -6.754 1.457 17.188 1.00 95.44 562 GLY A O 1
ATOM 4370 N N . LEU A 1 563 ? -4.936 1.946 18.381 1.00 96.00 563 LEU A N 1
ATOM 4371 C CA . LEU A 1 563 ? -5.436 3.236 18.851 1.00 96.00 563 LEU A CA 1
ATOM 4372 C C . LEU A 1 563 ? -5.435 4.258 17.700 1.00 96.00 563 LEU A C 1
ATOM 4374 O O . LEU A 1 563 ? -4.512 4.314 16.891 1.00 96.00 563 LEU A O 1
ATOM 4378 N N . TYR A 1 564 ? -6.454 5.111 17.645 1.00 94.00 564 TYR A N 1
ATOM 4379 C CA . TYR A 1 564 ? -6.444 6.305 16.811 1.00 94.00 564 TYR A CA 1
ATOM 4380 C C . TYR A 1 564 ? -5.605 7.406 17.452 1.00 94.00 564 TYR A C 1
ATOM 4382 O O . TYR A 1 564 ? -5.912 7.883 18.549 1.00 94.00 564 TYR A O 1
ATOM 4390 N N . ARG A 1 565 ? -4.573 7.870 16.745 1.00 90.31 565 ARG A N 1
ATOM 4391 C CA . ARG A 1 565 ? -3.683 8.931 17.228 1.00 90.31 565 ARG A CA 1
ATOM 4392 C C . ARG A 1 565 ? -4.313 10.326 17.094 1.00 90.31 565 ARG A C 1
ATOM 4394 O O . ARG A 1 565 ? -3.900 11.133 16.264 1.00 90.31 565 ARG A O 1
ATOM 4401 N N . SER A 1 566 ? -5.305 10.615 17.936 1.00 83.81 566 SER A N 1
ATOM 4402 C CA . SER A 1 566 ? -5.960 11.928 18.012 1.00 83.81 566 SER A CA 1
ATOM 4403 C C . SER A 1 566 ? -5.070 12.978 18.686 1.00 83.81 566 SER A C 1
ATOM 4405 O O . SER A 1 566 ? -4.675 12.819 19.840 1.00 83.81 566 SER A O 1
ATOM 4407 N N . ILE A 1 567 ? -4.799 14.082 17.987 1.00 77.56 567 ILE A N 1
ATOM 4408 C CA . ILE A 1 567 ? -4.008 15.219 18.499 1.00 77.56 567 ILE A CA 1
ATOM 4409 C C . ILE A 1 567 ? -4.868 16.407 18.964 1.00 77.56 567 ILE A C 1
ATOM 4411 O O . ILE A 1 567 ? -4.332 17.452 19.326 1.00 77.56 567 ILE A O 1
ATOM 4415 N N . MET A 1 568 ? -6.196 16.273 18.933 1.00 81.12 568 MET A N 1
ATOM 4416 C CA . MET A 1 568 ? -7.115 17.337 19.347 1.00 81.12 568 MET A CA 1
ATOM 4417 C C . MET A 1 568 ? -7.188 17.457 20.875 1.00 81.12 568 MET A C 1
ATOM 4419 O O . MET A 1 568 ? -6.941 16.493 21.605 1.00 81.12 568 MET A O 1
ATOM 4423 N N . ILE A 1 569 ? -7.531 18.651 21.368 1.00 83.94 569 ILE A N 1
ATOM 4424 C CA . ILE A 1 569 ? -7.572 18.958 22.801 1.00 83.94 569 ILE A CA 1
ATOM 4425 C C . ILE A 1 569 ? -8.812 19.794 23.125 1.00 83.94 569 ILE A C 1
ATOM 4427 O O . ILE A 1 569 ? -9.021 20.854 22.538 1.00 83.94 569 ILE A O 1
ATOM 4431 N N . GLY A 1 570 ? -9.560 19.365 24.138 1.00 84.06 570 GLY A N 1
ATOM 4432 C CA . GLY A 1 570 ? -10.649 20.111 24.753 1.00 84.06 570 GLY A CA 1
ATOM 4433 C C . GLY A 1 570 ? -12.051 19.653 24.359 1.00 84.06 570 GLY A C 1
ATOM 4434 O O . GLY A 1 570 ? -12.251 18.906 23.409 1.00 84.06 570 GLY A O 1
ATOM 4435 N N . TYR A 1 571 ? -13.032 20.155 25.108 1.00 81.50 571 TYR A N 1
ATOM 4436 C CA . TYR A 1 571 ? -14.453 20.154 24.762 1.00 81.50 571 TYR A CA 1
ATOM 4437 C C . TYR A 1 571 ? -15.016 21.574 24.934 1.00 81.50 571 TYR A C 1
ATOM 4439 O O . TYR A 1 571 ? -14.430 22.391 25.650 1.00 81.50 571 TYR A O 1
ATOM 4447 N N . GLY A 1 572 ? -16.139 21.885 24.285 1.00 75.19 572 GLY A N 1
ATOM 4448 C CA . GLY A 1 572 ? -16.717 23.232 24.253 1.00 75.19 572 GLY A CA 1
ATOM 4449 C C . GLY A 1 572 ? -17.488 23.626 25.521 1.00 75.19 572 GLY A C 1
ATOM 4450 O O . GLY A 1 572 ? -17.892 22.783 26.327 1.00 75.19 572 GLY A O 1
ATOM 4451 N N . ASP A 1 573 ? -17.722 24.933 25.704 1.00 77.56 573 ASP A N 1
ATOM 4452 C CA . ASP A 1 573 ? -18.613 25.487 26.749 1.00 77.56 573 ASP A CA 1
ATOM 4453 C C . ASP A 1 573 ? -20.068 25.069 26.586 1.00 77.56 573 ASP A C 1
ATOM 4455 O O . ASP A 1 573 ? -20.743 24.775 27.574 1.00 77.56 573 ASP A O 1
ATOM 4459 N N . THR A 1 574 ? -20.501 24.933 25.340 1.00 80.56 574 THR A N 1
ATOM 4460 C CA . THR A 1 574 ? -21.812 24.412 24.983 1.00 80.56 574 THR A CA 1
ATOM 4461 C C . THR A 1 574 ? -21.585 23.171 24.129 1.00 80.56 574 THR A C 1
ATOM 4463 O O . THR A 1 574 ? -21.314 23.332 22.938 1.00 80.56 574 THR A O 1
ATOM 4466 N N . PRO A 1 575 ? -21.623 21.956 24.711 1.00 82.06 575 PRO A N 1
ATOM 4467 C CA . PRO A 1 575 ? -21.379 20.745 23.943 1.00 82.06 575 PRO A CA 1
ATOM 4468 C C . PRO A 1 575 ? -22.471 20.550 22.888 1.00 82.06 575 PRO A C 1
ATOM 4470 O O . PRO A 1 575 ? -23.636 20.895 23.120 1.00 82.06 575 PRO A O 1
ATOM 4473 N N . GLU A 1 576 ? -22.102 19.996 21.736 1.00 79.19 576 GLU A N 1
ATOM 4474 C CA . GLU A 1 576 ? -23.066 19.707 20.674 1.00 79.19 576 GLU A CA 1
ATOM 4475 C C . GLU A 1 576 ? -24.062 18.630 21.123 1.00 79.19 576 GLU A C 1
ATOM 4477 O O . GLU A 1 576 ? -23.671 17.528 21.491 1.00 79.19 576 GLU A O 1
ATOM 4482 N N . ILE A 1 577 ? -25.363 18.908 21.025 1.00 79.56 577 ILE A N 1
ATOM 4483 C CA . ILE A 1 577 ? -26.407 17.919 21.309 1.00 79.56 577 ILE A CA 1
ATOM 4484 C C . ILE A 1 577 ? -27.094 17.540 19.999 1.00 79.56 577 ILE A C 1
ATOM 4486 O O . ILE A 1 577 ? -27.871 18.310 19.434 1.00 79.56 577 ILE A O 1
ATOM 4490 N N . THR A 1 578 ? -26.850 16.317 19.537 1.00 74.75 578 THR A N 1
ATOM 4491 C CA . THR A 1 578 ? -27.590 15.698 18.429 1.00 74.75 578 THR A CA 1
ATOM 4492 C C . THR A 1 578 ? -28.731 14.876 19.022 1.00 74.75 578 THR A C 1
ATOM 4494 O O . THR A 1 578 ? -28.718 13.646 19.011 1.00 74.75 578 THR A O 1
ATOM 4497 N N . PHE A 1 579 ? -29.688 15.568 19.644 1.00 64.62 579 PHE A N 1
ATOM 4498 C CA . PHE A 1 579 ? -30.736 14.920 20.429 1.00 64.62 579 PHE A CA 1
ATOM 4499 C C . PHE A 1 579 ? -31.679 14.106 19.538 1.00 64.62 579 PHE A C 1
ATOM 4501 O O . PHE A 1 579 ? -32.305 14.646 18.622 1.00 64.62 579 PHE A O 1
ATOM 4508 N N . ARG A 1 580 ? -31.840 12.821 19.863 1.00 64.38 580 ARG A N 1
ATOM 4509 C CA . ARG A 1 580 ? -32.981 12.013 19.426 1.00 64.38 580 ARG A CA 1
ATOM 4510 C C . ARG A 1 580 ? -33.754 11.527 20.644 1.00 64.38 580 ARG A C 1
ATOM 4512 O O . ARG A 1 580 ? -33.164 11.181 21.666 1.00 64.38 580 ARG A O 1
ATOM 4519 N N . ASN A 1 581 ? -35.079 11.494 20.517 1.00 69.56 581 ASN A N 1
ATOM 4520 C CA . ASN A 1 581 ? -35.938 10.902 21.536 1.00 69.56 581 ASN A CA 1
ATOM 4521 C C . ASN A 1 581 ? -35.546 9.437 21.752 1.00 69.56 581 ASN A C 1
ATOM 4523 O O . ASN A 1 581 ? -35.218 8.733 20.795 1.00 69.56 581 ASN A O 1
ATOM 4527 N N . TYR A 1 582 ? -35.602 8.986 23.004 1.00 77.88 582 TYR A N 1
ATOM 4528 C CA . TYR A 1 582 ? -35.440 7.577 23.332 1.00 77.88 582 TYR A CA 1
ATOM 4529 C C . TYR A 1 582 ? -36.476 6.741 22.569 1.00 77.88 582 TYR A C 1
ATOM 4531 O O . TYR A 1 582 ? -37.680 6.990 22.662 1.00 77.88 582 TYR A O 1
ATOM 4539 N N . ASP A 1 583 ? -35.998 5.749 21.822 1.00 85.31 583 ASP A N 1
ATOM 4540 C CA . ASP A 1 583 ? -36.834 4.756 21.160 1.00 85.31 583 ASP A CA 1
ATOM 4541 C C . ASP A 1 583 ? -36.673 3.425 21.895 1.00 85.31 583 ASP A C 1
ATOM 4543 O O . ASP A 1 583 ? -35.603 2.816 21.907 1.00 85.31 583 ASP A O 1
ATOM 4547 N N . THR A 1 584 ? -37.760 2.970 22.516 1.00 88.69 584 THR A N 1
ATOM 4548 C CA . THR A 1 584 ? -37.773 1.719 23.281 1.00 88.69 584 THR A CA 1
ATOM 4549 C C . THR A 1 584 ? -37.472 0.504 22.407 1.00 88.69 584 THR A C 1
ATOM 4551 O O . THR A 1 584 ? -36.816 -0.420 22.879 1.00 88.69 584 THR A O 1
ATOM 4554 N N . LYS A 1 585 ? -37.907 0.493 21.139 1.00 92.38 585 LYS A N 1
ATOM 4555 C CA . LYS A 1 585 ? -37.640 -0.629 20.229 1.00 92.38 585 LYS A CA 1
ATOM 4556 C C . LYS A 1 585 ? -36.163 -0.689 19.866 1.00 92.38 585 LYS A C 1
ATOM 4558 O O . LYS A 1 585 ? -35.570 -1.762 19.903 1.00 92.38 585 LYS A O 1
ATOM 4563 N N . ALA A 1 586 ? -35.565 0.464 19.570 1.00 91.56 586 ALA A N 1
ATOM 4564 C CA . ALA A 1 586 ? -34.138 0.541 19.285 1.00 91.56 586 ALA A CA 1
ATOM 4565 C C . ALA A 1 586 ? -33.292 0.143 20.501 1.00 91.56 586 ALA A C 1
ATOM 4567 O O . ALA A 1 586 ? -32.325 -0.610 20.376 1.00 91.56 586 ALA A O 1
ATOM 4568 N N . ALA A 1 587 ? -33.697 0.574 21.696 1.00 92.44 587 ALA A N 1
ATOM 4569 C CA . ALA A 1 587 ? -33.029 0.181 22.926 1.00 92.44 587 ALA A CA 1
ATOM 4570 C C . ALA A 1 587 ? -33.100 -1.336 23.150 1.00 92.44 587 ALA A C 1
ATOM 4572 O O . ALA A 1 587 ? -32.070 -1.949 23.419 1.00 92.44 587 ALA A O 1
ATOM 4573 N N . GLN A 1 588 ? -34.278 -1.946 22.985 1.00 94.69 588 GLN A N 1
ATOM 4574 C CA . GLN A 1 588 ? -34.462 -3.399 23.094 1.00 94.69 588 GLN A CA 1
ATOM 4575 C C . GLN A 1 588 ? -33.598 -4.165 22.090 1.00 94.69 588 GLN A C 1
ATOM 4577 O O . GLN A 1 588 ? -32.914 -5.107 22.476 1.00 94.69 588 GLN A O 1
ATOM 4582 N N . PHE A 1 589 ? -33.537 -3.708 20.839 1.00 94.94 589 PHE A N 1
ATOM 4583 C CA . PHE A 1 589 ? -32.655 -4.290 19.830 1.00 94.94 589 PHE A CA 1
ATOM 4584 C C . PHE A 1 589 ? -31.188 -4.305 20.294 1.00 94.94 589 PHE A C 1
ATOM 4586 O O . PHE A 1 589 ? -30.546 -5.351 20.303 1.00 94.94 589 PHE A O 1
ATOM 4593 N N . ASN A 1 590 ? -30.653 -3.170 20.758 1.00 94.75 590 ASN A N 1
ATOM 4594 C CA . ASN A 1 590 ? -29.266 -3.099 21.238 1.00 94.75 590 ASN A CA 1
ATOM 4595 C C . ASN A 1 590 ? -29.024 -3.959 22.496 1.00 94.75 590 ASN A C 1
ATOM 4597 O O . ASN A 1 590 ? -27.950 -4.545 22.654 1.00 94.75 590 ASN A O 1
ATOM 4601 N N . GLN A 1 591 ? -30.020 -4.061 23.380 1.00 96.25 591 GLN A N 1
ATOM 4602 C CA . GLN A 1 591 ? -29.989 -4.922 24.565 1.00 96.25 591 GLN A CA 1
ATOM 4603 C C . GLN A 1 591 ? -29.903 -6.408 24.195 1.00 96.25 591 GLN A C 1
ATOM 4605 O O . GLN A 1 591 ? -29.106 -7.138 24.785 1.00 96.25 591 GLN A O 1
ATOM 4610 N N . GLU A 1 592 ? -30.683 -6.845 23.204 1.00 96.69 592 GLU A N 1
ATOM 4611 C CA . GLU A 1 592 ? -30.657 -8.214 22.680 1.00 96.69 592 GLU A CA 1
ATOM 4612 C C . GLU A 1 592 ? -29.296 -8.548 22.060 1.00 96.69 592 GLU A C 1
ATOM 4614 O O . GLU A 1 592 ? -28.737 -9.609 22.340 1.00 96.69 592 GLU A O 1
ATOM 4619 N N . LYS A 1 593 ? -28.707 -7.615 21.301 1.00 96.75 593 LYS A N 1
ATOM 4620 C CA . LYS A 1 593 ? -27.359 -7.770 20.730 1.00 96.75 593 LYS A CA 1
ATOM 4621 C C . LYS A 1 593 ? -26.283 -7.901 21.803 1.00 96.75 593 LYS A C 1
ATOM 4623 O O . LYS A 1 593 ? -25.423 -8.773 21.706 1.00 96.75 593 LYS A O 1
ATOM 4628 N N . LEU A 1 594 ? -26.343 -7.086 22.860 1.00 98.06 594 LEU A N 1
ATOM 4629 C CA . LEU A 1 594 ? -25.420 -7.215 23.991 1.00 98.06 594 LEU A CA 1
ATOM 4630 C C . LEU A 1 594 ? -25.556 -8.582 24.676 1.00 98.06 594 LEU A C 1
ATOM 4632 O O . LEU A 1 594 ? -24.546 -9.218 24.973 1.00 98.06 594 LEU A O 1
ATOM 4636 N N . LEU A 1 595 ? -26.787 -9.041 24.917 1.00 98.25 595 LEU A N 1
ATOM 4637 C CA . LEU A 1 595 ? -27.034 -10.342 25.536 1.00 98.25 595 LEU A CA 1
ATOM 4638 C C . LEU A 1 595 ? -26.487 -11.490 24.676 1.00 98.25 595 LEU A C 1
ATOM 4640 O O . LEU A 1 595 ? -25.802 -12.364 25.201 1.00 98.25 595 LEU A O 1
ATOM 4644 N N . SER A 1 596 ? -26.733 -11.442 23.366 1.00 98.06 596 SER A N 1
ATOM 4645 C CA . SER A 1 596 ? -26.214 -12.405 22.390 1.00 98.06 596 SER A CA 1
ATOM 4646 C C . SER A 1 596 ? -24.684 -12.473 22.409 1.00 98.06 596 SER A C 1
ATOM 4648 O O . SER A 1 596 ? -24.120 -13.558 22.539 1.00 98.06 596 SER A O 1
ATOM 4650 N N . ILE A 1 597 ? -24.000 -11.321 22.401 1.00 98.56 597 ILE A N 1
ATOM 4651 C CA . ILE A 1 597 ? -22.533 -11.249 22.514 1.00 98.56 597 ILE A CA 1
ATOM 4652 C C . ILE A 1 597 ? -22.038 -11.922 23.798 1.00 98.56 597 ILE A C 1
ATOM 4654 O O . ILE A 1 597 ? -21.099 -12.714 23.750 1.00 98.56 597 ILE A O 1
ATOM 4658 N N . ILE A 1 598 ? -22.651 -11.611 24.945 1.00 98.69 598 ILE A N 1
ATOM 4659 C CA . ILE A 1 598 ? -22.242 -12.157 26.247 1.00 98.69 598 ILE A CA 1
ATOM 4660 C C . ILE A 1 598 ? -22.414 -13.678 26.279 1.00 98.69 598 ILE A C 1
ATOM 4662 O O . ILE A 1 598 ? -21.514 -14.387 26.739 1.00 98.69 598 ILE A O 1
ATOM 4666 N N . ASP A 1 599 ? -23.546 -14.176 25.782 1.00 98.50 599 ASP A N 1
ATOM 4667 C CA . ASP A 1 599 ? -23.870 -15.602 25.790 1.00 98.50 599 ASP A CA 1
ATOM 4668 C C . ASP A 1 599 ? -23.005 -16.391 24.806 1.00 98.50 599 ASP A C 1
ATOM 4670 O O . ASP A 1 599 ? -22.487 -17.457 25.154 1.00 98.50 599 ASP A O 1
ATOM 4674 N N . LEU A 1 600 ? -22.768 -15.841 23.613 1.00 98.38 600 LEU A N 1
ATOM 4675 C CA . LEU A 1 600 ? -21.876 -16.446 22.636 1.00 98.38 600 LEU A CA 1
ATOM 4676 C C . LEU A 1 600 ? -20.434 -16.465 23.154 1.00 98.38 600 LEU A C 1
ATOM 4678 O O . LEU A 1 600 ? -19.809 -17.521 23.140 1.00 98.38 600 LEU A O 1
ATOM 4682 N N . ALA A 1 601 ? -19.923 -15.360 23.702 1.00 98.50 601 ALA A N 1
ATOM 4683 C CA . ALA A 1 601 ? -18.585 -15.319 24.295 1.00 98.50 601 ALA A CA 1
ATOM 4684 C C . ALA A 1 601 ? -18.422 -16.335 25.435 1.00 98.50 601 ALA A C 1
ATOM 4686 O O . ALA A 1 601 ? -17.409 -17.030 25.502 1.00 98.50 601 ALA A O 1
ATOM 4687 N N . ASN A 1 602 ? -19.448 -16.506 26.277 1.00 98.00 602 ASN A N 1
ATOM 4688 C CA . ASN A 1 602 ? -19.433 -17.514 27.337 1.00 98.00 602 ASN A CA 1
ATOM 4689 C C . ASN A 1 602 ? -19.271 -18.940 26.782 1.00 98.00 602 ASN A C 1
ATOM 4691 O O . ASN A 1 602 ? -18.562 -19.749 27.377 1.00 98.00 602 ASN A O 1
ATOM 4695 N N . SER A 1 603 ? -19.881 -19.251 25.631 1.00 97.56 603 SER A N 1
ATOM 4696 C CA . SER A 1 603 ? -19.732 -20.566 24.982 1.00 97.56 603 SER A CA 1
ATOM 4697 C C . SER A 1 603 ? -18.310 -20.847 24.476 1.00 97.56 603 SER A C 1
ATOM 4699 O O . SER A 1 603 ? -17.927 -22.008 24.355 1.00 97.56 603 SER A O 1
ATOM 4701 N N . TYR A 1 604 ? -17.512 -19.796 24.267 1.00 97.31 604 TYR A N 1
ATOM 4702 C CA . TYR A 1 604 ? -16.086 -19.865 23.932 1.00 97.31 604 TYR A CA 1
ATOM 4703 C C . TYR A 1 604 ? -15.176 -19.759 25.168 1.00 97.31 604 TYR A C 1
ATOM 4705 O O . TYR A 1 604 ? -13.957 -19.770 25.033 1.00 97.31 604 TYR A O 1
ATOM 4713 N N . GLY A 1 605 ? -15.740 -19.643 26.377 1.00 97.25 605 GLY A N 1
ATOM 4714 C CA . GLY A 1 605 ? -14.962 -19.400 27.596 1.00 97.25 605 GLY A CA 1
ATOM 4715 C C . GLY A 1 605 ? -14.323 -18.007 27.647 1.00 97.25 605 GLY A C 1
ATOM 4716 O O . GLY A 1 605 ? -13.324 -17.818 28.332 1.00 97.25 605 GLY A O 1
ATOM 4717 N N . VAL A 1 606 ? -14.885 -17.037 26.919 1.00 98.31 606 VAL A N 1
ATOM 4718 C CA . VAL A 1 606 ? -14.362 -15.674 26.786 1.00 98.31 606 VAL A CA 1
ATOM 4719 C C . VAL A 1 606 ? -15.135 -14.709 27.690 1.00 98.31 606 VAL A C 1
ATOM 4721 O O . VAL A 1 606 ? -16.371 -14.677 27.712 1.00 98.31 606 VAL A O 1
ATOM 4724 N N . ASN A 1 607 ? -14.392 -13.877 28.420 1.00 98.50 607 ASN A N 1
ATOM 4725 C CA . ASN A 1 607 ? -14.944 -12.788 29.221 1.00 98.50 607 ASN A CA 1
ATOM 4726 C C . ASN A 1 607 ? -15.323 -11.589 28.341 1.00 98.50 607 ASN A C 1
ATOM 4728 O O . ASN A 1 607 ? -14.682 -11.316 27.330 1.00 98.50 607 ASN A O 1
ATOM 4732 N N . VAL A 1 608 ? -16.323 -10.818 28.757 1.00 98.75 608 VAL A N 1
ATOM 4733 C CA . VAL A 1 608 ? -16.752 -9.581 28.099 1.00 98.75 608 VAL A CA 1
ATOM 4734 C C . VAL A 1 608 ? -16.673 -8.427 29.093 1.00 98.75 608 VAL A C 1
ATOM 4736 O O . VAL A 1 608 ? -17.273 -8.470 30.166 1.00 98.75 608 VAL A O 1
ATOM 4739 N N . VAL A 1 609 ? -15.961 -7.366 28.727 1.00 98.75 609 VAL A N 1
ATOM 4740 C CA . VAL A 1 609 ? -15.888 -6.110 29.478 1.00 98.75 609 VAL A CA 1
ATOM 4741 C C . VAL A 1 609 ? -16.590 -5.016 28.683 1.00 98.75 609 VAL A C 1
ATOM 4743 O O . VAL A 1 609 ? -16.100 -4.570 27.647 1.00 98.75 609 VAL A O 1
ATOM 4746 N N . GLY A 1 610 ? -17.741 -4.566 29.174 1.00 98.50 610 GLY A N 1
ATOM 4747 C CA . GLY A 1 610 ? -18.450 -3.413 28.634 1.00 98.50 610 GLY A CA 1
ATOM 4748 C C . GLY A 1 610 ? -17.919 -2.103 29.216 1.00 98.50 610 GLY A C 1
ATOM 4749 O O . GLY A 1 610 ? -17.919 -1.918 30.431 1.00 98.50 610 GLY A O 1
ATOM 4750 N N . VAL A 1 611 ? -17.494 -1.173 28.362 1.00 98.62 611 VAL A N 1
ATOM 4751 C CA . VAL A 1 611 ? -16.931 0.123 28.766 1.00 98.62 611 VAL A CA 1
ATOM 4752 C C . VAL A 1 611 ? -17.903 1.253 28.439 1.00 98.62 611 VAL A C 1
ATOM 4754 O O . VAL A 1 611 ? -18.245 1.467 27.276 1.00 98.62 611 VAL A O 1
ATOM 4757 N N . ILE A 1 612 ? -18.316 2.014 29.453 1.00 98.12 612 ILE A N 1
ATOM 4758 C CA . ILE A 1 612 ? -19.061 3.267 29.277 1.00 98.12 612 ILE A CA 1
ATOM 4759 C C . ILE A 1 612 ? -18.046 4.410 29.310 1.00 98.12 612 ILE A C 1
ATOM 4761 O O . ILE A 1 612 ? -17.515 4.764 30.365 1.00 98.12 612 ILE A O 1
ATOM 4765 N N . PHE A 1 613 ? -17.748 4.956 28.131 1.00 97.31 613 PHE A N 1
ATOM 4766 C CA . PHE A 1 613 ? -16.721 5.981 27.954 1.00 97.31 613 PHE A CA 1
ATOM 4767 C C . PHE A 1 613 ? -17.133 7.321 28.569 1.00 97.31 613 PHE A C 1
ATOM 4769 O O . PHE A 1 613 ? -18.298 7.712 28.449 1.00 97.31 613 PHE A O 1
ATOM 4776 N N . PRO A 1 614 ? -16.188 8.062 29.175 1.00 96.56 614 PRO A N 1
ATOM 4777 C CA . PRO A 1 614 ? -16.455 9.409 29.640 1.00 96.56 614 PRO A CA 1
ATOM 4778 C C . PRO A 1 614 ? -16.809 10.324 28.464 1.00 96.56 614 PRO A C 1
ATOM 4780 O O . PRO A 1 614 ? -16.238 10.242 27.380 1.00 96.56 614 PRO A O 1
ATOM 4783 N N . GLN A 1 615 ? -17.736 11.235 28.724 1.00 95.19 615 GLN A N 1
ATOM 4784 C CA . GLN A 1 615 ? -18.095 12.358 27.869 1.00 95.19 615 GLN A CA 1
ATOM 4785 C C . GLN A 1 615 ? -18.008 13.638 28.706 1.00 95.19 615 GLN A C 1
ATOM 4787 O O . GLN A 1 615 ? -17.868 13.575 29.937 1.00 95.19 615 GLN A O 1
ATOM 4792 N N . SER A 1 616 ? -18.152 14.793 28.057 1.00 93.31 616 SER A N 1
ATOM 4793 C CA . SER A 1 616 ? -18.245 16.075 28.746 1.00 93.31 616 SER A CA 1
ATOM 4794 C C . SER A 1 616 ? -19.312 16.031 29.857 1.00 93.31 616 SER A C 1
ATOM 4796 O O . SER A 1 616 ? -20.478 15.709 29.593 1.00 93.31 616 SER A O 1
ATOM 4798 N N . PRO A 1 617 ? -18.968 16.395 31.108 1.00 92.62 617 PRO A N 1
ATOM 4799 C CA . PRO A 1 617 ? -19.944 16.545 32.192 1.00 92.62 617 PRO A CA 1
ATOM 4800 C C . PRO A 1 617 ? -21.072 17.539 31.875 1.00 92.62 617 PRO A C 1
ATOM 4802 O O . PRO A 1 617 ? -22.136 17.495 32.494 1.00 92.62 617 PRO A O 1
ATOM 4805 N N . ARG A 1 618 ? -20.852 18.430 30.897 1.00 91.00 618 ARG A N 1
ATOM 4806 C CA . ARG A 1 618 ? -21.784 19.494 30.506 1.00 91.00 618 ARG A CA 1
ATOM 4807 C C . ARG A 1 618 ? -23.062 18.983 29.831 1.00 91.00 618 ARG A C 1
ATOM 4809 O O . ARG A 1 618 ? -24.055 19.706 29.802 1.00 91.00 618 ARG A O 1
ATOM 4816 N N . TYR A 1 619 ? -23.094 17.737 29.352 1.00 92.06 619 TYR A N 1
ATOM 4817 C CA . TYR A 1 619 ? -24.342 17.136 28.860 1.00 92.06 619 TYR A CA 1
ATOM 4818 C C . TYR A 1 619 ? -25.407 17.057 29.956 1.00 92.06 619 TYR A C 1
ATOM 4820 O O . TYR A 1 619 ? -26.552 17.463 29.733 1.00 92.06 619 TYR A O 1
ATOM 4828 N N . ILE A 1 620 ? -24.999 16.654 31.166 1.00 92.31 620 ILE A N 1
ATOM 4829 C CA . ILE A 1 620 ? -25.892 16.533 32.321 1.00 92.31 620 ILE A CA 1
ATOM 4830 C C . ILE A 1 620 ? -26.462 17.898 32.709 1.00 92.31 620 ILE A C 1
ATOM 4832 O O . ILE A 1 620 ? -27.662 18.008 32.965 1.00 92.31 620 ILE A O 1
ATOM 4836 N N . SER A 1 621 ? -25.635 18.954 32.712 1.00 86.06 621 SER A N 1
ATOM 4837 C CA . SER A 1 621 ? -26.111 20.316 32.997 1.00 86.06 621 SER A CA 1
ATOM 4838 C C . SER A 1 621 ? -27.089 20.839 31.944 1.00 86.06 621 SER A C 1
ATOM 4840 O O . SER A 1 621 ? -27.920 21.682 32.266 1.00 86.06 621 SER A O 1
ATOM 4842 N N . ASN A 1 622 ? -27.037 20.302 30.723 1.00 83.62 622 ASN A N 1
ATOM 4843 C CA . ASN A 1 622 ? -27.938 20.650 29.626 1.00 83.62 622 ASN A CA 1
ATOM 4844 C C . ASN A 1 622 ? -29.162 19.714 29.526 1.00 83.62 622 ASN A C 1
ATOM 4846 O O . ASN A 1 622 ? -29.910 19.786 28.555 1.00 83.62 622 ASN A O 1
ATOM 4850 N N . GLY A 1 623 ? -29.387 18.842 30.518 1.00 86.62 623 GLY A N 1
ATOM 4851 C CA . GLY A 1 623 ? -30.588 18.000 30.612 1.00 86.62 623 GLY A CA 1
ATOM 4852 C C . GLY A 1 623 ? -30.570 16.724 29.762 1.00 86.62 623 GLY A C 1
ATOM 4853 O O . GLY A 1 623 ? -31.601 16.066 29.635 1.00 86.62 623 GLY A O 1
ATOM 4854 N N . THR A 1 624 ? -29.417 16.342 29.211 1.00 90.12 624 THR A N 1
ATOM 4855 C CA . THR A 1 624 ? -29.243 15.118 28.405 1.00 90.12 624 THR A CA 1
ATOM 4856 C C . THR A 1 624 ? -28.175 14.223 29.020 1.00 90.12 624 THR A C 1
ATOM 4858 O O . THR A 1 624 ? -27.306 14.704 29.741 1.00 90.12 624 THR A O 1
ATOM 4861 N N . TRP A 1 625 ? -28.235 12.912 28.783 1.00 92.44 625 TRP A N 1
ATOM 4862 C CA . TRP A 1 625 ? -27.222 12.006 29.327 1.00 92.44 625 TRP A CA 1
ATOM 4863 C C . TRP A 1 625 ? -25.917 12.000 28.523 1.00 92.44 625 TRP A C 1
ATOM 4865 O O . TRP A 1 625 ? -24.865 11.763 29.091 1.00 92.44 625 TRP A O 1
ATOM 4875 N N . GLY A 1 626 ? -25.954 12.295 27.228 1.00 92.25 626 GLY A N 1
ATOM 4876 C CA . GLY A 1 626 ? -24.773 12.359 26.369 1.00 92.25 626 GLY A CA 1
ATOM 4877 C C . GLY A 1 626 ? -25.083 13.066 25.053 1.00 92.25 626 GLY A C 1
ATOM 4878 O O . GLY A 1 626 ? -26.196 13.566 24.862 1.00 92.25 626 GLY A O 1
ATOM 4879 N N . ARG A 1 627 ? -24.114 13.072 24.128 1.00 88.81 627 ARG A N 1
ATOM 4880 C CA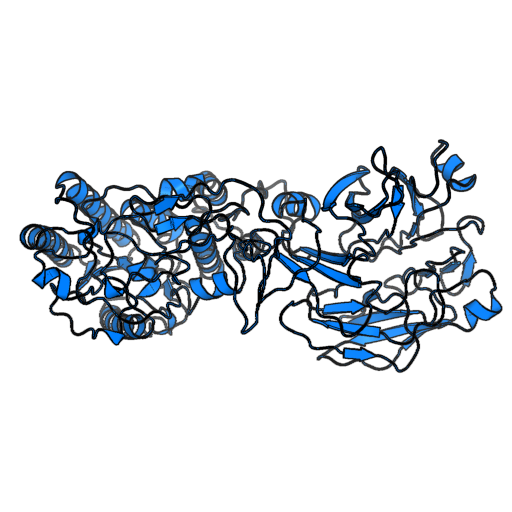 . ARG A 1 627 ? -24.209 13.768 22.827 1.00 88.81 627 ARG A CA 1
ATOM 4881 C C . ARG A 1 627 ? -25.484 13.454 22.051 1.00 88.81 627 ARG A C 1
ATOM 4883 O O . ARG A 1 627 ? -26.075 14.341 21.437 1.00 88.81 627 ARG A O 1
ATOM 4890 N N . TYR A 1 628 ? -25.899 12.191 22.080 1.00 87.56 628 TYR A N 1
ATOM 4891 C CA . TYR A 1 628 ? -27.012 11.670 21.284 1.00 87.56 628 TYR A CA 1
ATOM 4892 C C . TYR A 1 628 ? -28.307 11.470 22.095 1.00 87.56 628 TYR A C 1
ATOM 4894 O O . TYR A 1 628 ? -29.269 10.885 21.597 1.00 87.56 628 TYR A O 1
ATOM 4902 N N . GLY A 1 629 ? -28.351 11.977 23.333 1.00 83.56 629 GLY A N 1
ATOM 4903 C CA . GLY A 1 629 ? -29.362 11.617 24.331 1.00 83.56 629 GLY A CA 1
ATOM 4904 C C . GLY A 1 629 ? -28.878 10.462 25.225 1.00 83.56 629 GLY A C 1
ATOM 4905 O O . GLY A 1 629 ? -27.685 10.378 25.494 1.00 83.56 629 GLY A O 1
ATOM 4906 N N . PRO A 1 630 ? -29.767 9.593 25.740 1.00 90.12 630 PRO A N 1
ATOM 4907 C CA . PRO A 1 630 ? -31.193 9.844 25.928 1.00 90.12 630 PRO A CA 1
ATOM 4908 C C . PRO A 1 630 ? -31.421 10.873 27.062 1.00 90.12 630 PRO A C 1
ATOM 4910 O O . PRO A 1 630 ? -30.496 11.584 27.475 1.00 90.12 630 PRO A O 1
ATOM 4913 N N . SER A 1 631 ? -32.652 10.980 27.575 1.00 88.94 631 SER A N 1
ATOM 4914 C CA . SER A 1 631 ? -32.914 11.743 28.801 1.00 88.94 631 SER A CA 1
ATOM 4915 C C . SER A 1 631 ? -32.206 11.112 30.011 1.00 88.94 631 SER A C 1
ATOM 4917 O O . SER A 1 631 ? -31.829 9.938 30.002 1.00 88.94 631 SER A O 1
ATOM 4919 N N . LEU A 1 632 ? -32.051 11.875 31.097 1.00 91.06 632 LEU A N 1
ATOM 4920 C CA . LEU A 1 632 ? -31.476 11.353 32.345 1.00 91.06 632 LEU A CA 1
ATOM 4921 C C . LEU A 1 632 ? -32.319 10.229 32.973 1.00 91.06 632 LEU A C 1
ATOM 4923 O O . LEU A 1 632 ? -31.793 9.438 33.755 1.00 91.06 632 LEU A O 1
ATOM 4927 N N . GLU A 1 633 ? -33.621 10.178 32.689 1.00 91.06 633 GLU A N 1
ATOM 4928 C CA . GLU A 1 633 ? -34.516 9.127 33.177 1.00 91.06 633 GLU A CA 1
ATOM 4929 C C . GLU A 1 633 ? -34.340 7.840 32.371 1.00 91.06 633 GLU A C 1
ATOM 4931 O O . GLU A 1 633 ? -34.082 6.783 32.948 1.00 91.06 633 GLU A O 1
ATOM 4936 N N . ASP A 1 634 ? -34.347 7.947 31.046 1.00 91.88 634 ASP A N 1
ATOM 4937 C CA . ASP A 1 634 ? -34.141 6.811 30.146 1.00 91.88 634 ASP A CA 1
ATOM 4938 C C . ASP A 1 634 ? -32.746 6.193 30.321 1.00 91.88 634 ASP A C 1
ATOM 4940 O O . ASP A 1 634 ? -32.589 4.972 30.348 1.00 91.88 634 ASP A O 1
ATOM 4944 N N . ALA A 1 635 ? -31.717 7.020 30.537 1.00 93.69 635 ALA A N 1
ATOM 4945 C CA . ALA A 1 635 ? -30.371 6.530 30.815 1.00 93.69 635 ALA A CA 1
ATOM 4946 C C . ALA A 1 635 ? -30.312 5.656 32.078 1.00 93.69 635 ALA A C 1
ATOM 4948 O O . ALA A 1 635 ? -29.576 4.669 32.109 1.00 93.69 635 ALA A O 1
ATOM 4949 N N . LYS A 1 636 ? -31.112 5.958 33.113 1.00 94.38 636 LYS A N 1
ATOM 4950 C CA . LYS A 1 636 ? -31.197 5.102 34.311 1.00 94.38 636 LYS A CA 1
ATOM 4951 C C . LYS A 1 636 ? -31.766 3.730 33.973 1.00 94.38 636 LYS A C 1
ATOM 4953 O O . LYS A 1 636 ? -31.307 2.745 34.544 1.00 94.38 636 LYS A O 1
ATOM 4958 N N . ILE A 1 637 ? -32.734 3.652 33.059 1.00 94.06 637 ILE A N 1
ATOM 4959 C CA . ILE A 1 637 ? -33.305 2.378 32.602 1.00 94.06 637 ILE A CA 1
ATOM 4960 C C . ILE A 1 637 ? -32.210 1.537 31.935 1.00 94.06 637 ILE A C 1
ATOM 4962 O O . ILE A 1 637 ? -32.003 0.384 32.317 1.00 94.06 637 ILE A O 1
ATOM 4966 N N . LEU A 1 638 ? -31.452 2.133 31.011 1.00 95.31 638 LEU A N 1
ATOM 4967 C CA . LEU A 1 638 ? -30.357 1.456 30.307 1.00 95.31 638 LEU A CA 1
ATOM 4968 C C . LEU A 1 638 ? -29.229 1.015 31.253 1.00 95.31 638 LEU A C 1
ATOM 4970 O O . LEU A 1 638 ? -28.770 -0.125 31.187 1.00 95.31 638 LEU A O 1
ATOM 4974 N N . LEU A 1 639 ? -28.818 1.879 32.184 1.00 96.75 639 LEU A N 1
ATOM 4975 C CA . LEU A 1 639 ? -27.802 1.552 33.189 1.00 96.75 639 LEU A CA 1
ATOM 4976 C C . LEU A 1 639 ? -28.263 0.434 34.130 1.00 96.75 639 LEU A C 1
ATOM 4978 O O . LEU A 1 639 ? -27.477 -0.449 34.471 1.00 96.75 639 LEU A O 1
ATOM 4982 N N . ASN A 1 640 ? -29.530 0.441 34.551 1.00 97.31 640 ASN A N 1
ATOM 4983 C CA . ASN A 1 640 ? -30.088 -0.625 35.382 1.00 97.31 640 ASN A CA 1
ATOM 4984 C C . ASN A 1 640 ? -30.086 -1.968 34.649 1.00 97.31 640 ASN A C 1
ATOM 4986 O O . ASN A 1 640 ? -29.736 -2.980 35.255 1.00 97.31 640 ASN A O 1
ATOM 4990 N N . PHE A 1 641 ? -30.414 -1.974 33.354 1.00 97.06 641 PHE A N 1
ATOM 4991 C CA . PHE A 1 641 ? -30.317 -3.166 32.518 1.00 97.06 641 PHE A CA 1
ATOM 4992 C C . PHE A 1 641 ? -28.880 -3.708 32.478 1.00 97.06 641 PHE A C 1
ATOM 4994 O O . PHE A 1 641 ? -28.654 -4.856 32.864 1.00 97.06 641 PHE A O 1
ATOM 5001 N N . VAL A 1 642 ? -27.897 -2.875 32.124 1.00 97.88 642 VAL A N 1
ATOM 5002 C CA . VAL A 1 642 ? -26.476 -3.272 32.063 1.00 97.88 642 VAL A CA 1
ATOM 5003 C C . VAL A 1 642 ? -25.980 -3.803 33.414 1.00 97.88 642 VAL A C 1
ATOM 5005 O O . VAL A 1 642 ? -25.370 -4.869 33.483 1.00 97.88 642 VAL A O 1
ATOM 5008 N N . ASN A 1 643 ? -26.308 -3.112 34.509 1.00 97.38 643 ASN A N 1
ATOM 5009 C CA . ASN A 1 643 ? -25.952 -3.545 35.861 1.00 97.38 643 ASN A CA 1
ATOM 5010 C C . ASN A 1 643 ? -26.627 -4.863 36.258 1.00 97.38 643 ASN A C 1
ATOM 5012 O O . ASN A 1 643 ? -26.053 -5.638 37.022 1.00 97.38 643 ASN A O 1
ATOM 5016 N N . SER A 1 644 ? -27.849 -5.118 35.783 1.00 98.06 644 SER A N 1
ATOM 5017 C CA . SER A 1 644 ? -28.536 -6.385 36.032 1.00 98.06 644 SER A CA 1
ATOM 5018 C C . SER A 1 644 ? -27.843 -7.542 35.313 1.00 98.06 644 SER A C 1
ATOM 5020 O O . SER A 1 644 ? -27.607 -8.572 35.943 1.00 98.06 644 SER A O 1
ATOM 5022 N N . LEU A 1 645 ? -27.413 -7.343 34.061 1.00 97.81 645 LEU A N 1
ATOM 5023 C CA . LEU A 1 645 ? -26.649 -8.338 33.310 1.00 97.81 645 LEU A CA 1
ATOM 5024 C C . LEU A 1 645 ? -25.319 -8.655 33.992 1.00 97.81 645 LEU A C 1
ATOM 5026 O O . LEU A 1 645 ? -25.017 -9.826 34.193 1.00 97.81 645 LEU A O 1
ATOM 5030 N N . ALA A 1 646 ? -24.569 -7.639 34.428 1.00 97.06 646 ALA A N 1
ATOM 5031 C CA . ALA A 1 646 ? -23.280 -7.831 35.102 1.00 97.06 646 ALA A CA 1
ATOM 5032 C C . ALA A 1 646 ? -23.388 -8.618 36.424 1.00 97.06 646 ALA A C 1
ATOM 5034 O O . ALA A 1 646 ? -22.421 -9.221 36.876 1.00 97.06 646 ALA A O 1
ATOM 5035 N N . ARG A 1 647 ? -24.566 -8.635 37.066 1.00 97.38 647 ARG A N 1
ATOM 5036 C CA . ARG A 1 647 ? -24.826 -9.477 38.250 1.00 97.38 647 ARG A CA 1
ATOM 5037 C C . ARG A 1 647 ? -25.258 -10.897 37.893 1.00 97.38 647 ARG A C 1
ATOM 5039 O O . ARG A 1 647 ? -25.094 -11.795 38.710 1.00 97.38 647 ARG A O 1
ATOM 5046 N N . GLN A 1 648 ? -25.879 -11.079 36.729 1.00 97.56 648 GLN A N 1
ATOM 5047 C CA . GLN A 1 648 ? -26.463 -12.352 36.298 1.00 97.56 648 GLN A CA 1
ATOM 5048 C C . GLN A 1 648 ? -25.493 -13.205 35.475 1.00 97.56 648 GLN A C 1
ATOM 5050 O O . GLN A 1 648 ? -25.598 -14.429 35.495 1.00 97.56 648 GLN A O 1
ATOM 5055 N N . LYS A 1 649 ? -24.575 -12.577 34.738 1.00 97.75 649 LYS A N 1
ATOM 5056 C CA . LYS A 1 649 ? -23.658 -13.230 33.802 1.00 97.75 649 LYS A CA 1
ATOM 5057 C C . LYS A 1 649 ? -22.243 -13.188 34.374 1.00 97.75 649 LYS A C 1
ATOM 5059 O O . LYS A 1 649 ? -21.651 -12.121 34.489 1.00 97.75 649 LYS A O 1
ATOM 5064 N N . SER A 1 650 ? -21.700 -14.349 34.736 1.00 96.75 650 SER A N 1
ATOM 5065 C CA . SER A 1 650 ? -20.389 -14.457 35.397 1.00 96.75 650 SER A CA 1
ATOM 5066 C C . SER A 1 650 ? -19.212 -14.036 34.520 1.00 96.75 650 SER A C 1
ATOM 5068 O O . SER A 1 650 ? -18.166 -13.696 35.058 1.00 96.75 650 SER A O 1
ATOM 5070 N N . ASN A 1 651 ? -19.376 -14.065 33.197 1.00 98.25 651 ASN A N 1
ATOM 5071 C CA . ASN A 1 651 ? -18.365 -13.652 32.229 1.00 98.25 651 ASN A CA 1
ATOM 5072 C C . ASN A 1 651 ? -18.518 -12.183 31.790 1.00 98.25 651 ASN A C 1
ATOM 5074 O O . ASN A 1 651 ? -17.791 -11.763 30.896 1.00 98.25 651 ASN A O 1
ATOM 5078 N N . PHE A 1 652 ? -19.448 -11.402 32.360 1.00 98.62 652 PHE A N 1
ATOM 5079 C CA . PHE A 1 652 ? -19.685 -10.011 31.958 1.00 98.62 652 PHE A CA 1
ATOM 5080 C C . PHE A 1 652 ? -19.344 -9.011 33.065 1.00 98.62 652 PHE A C 1
ATOM 5082 O O . PHE A 1 652 ? -19.898 -9.045 34.163 1.00 98.62 652 PHE A O 1
ATOM 5089 N N . TYR A 1 653 ? -18.474 -8.060 32.734 1.00 98.50 653 TYR A N 1
ATOM 5090 C CA . TYR A 1 653 ? -17.985 -7.017 33.629 1.00 98.50 653 TYR A CA 1
ATOM 5091 C C . TYR A 1 653 ? -18.222 -5.639 33.015 1.00 98.50 653 TYR A C 1
ATOM 5093 O O . TYR A 1 653 ? -18.250 -5.487 31.795 1.00 98.50 653 TYR A O 1
ATOM 5101 N N . VAL A 1 654 ? -18.375 -4.614 33.856 1.00 98.38 654 VAL A N 1
ATOM 5102 C CA . VAL A 1 654 ? -18.665 -3.248 33.400 1.00 98.38 654 VAL A CA 1
ATOM 5103 C C . VAL A 1 654 ? -17.667 -2.265 33.995 1.00 98.38 654 VAL A C 1
ATOM 5105 O O . VAL A 1 654 ? -17.473 -2.222 35.210 1.00 98.38 654 VAL A O 1
ATOM 5108 N N . LEU A 1 655 ? -17.072 -1.449 33.128 1.00 98.44 655 LEU A N 1
ATOM 5109 C CA . LEU A 1 655 ? -16.259 -0.292 33.481 1.00 98.44 655 LEU A CA 1
ATOM 5110 C C . LEU A 1 655 ? -17.029 0.981 33.110 1.00 98.44 655 LEU A C 1
ATOM 5112 O O . LEU A 1 655 ? -17.038 1.393 31.951 1.00 98.44 655 LEU A O 1
ATOM 5116 N N . ASP A 1 656 ? -17.690 1.600 34.090 1.00 98.19 656 ASP A N 1
ATOM 5117 C CA . ASP A 1 656 ? -18.359 2.891 33.901 1.00 98.19 656 ASP A CA 1
ATOM 5118 C C . ASP A 1 656 ? -17.422 4.041 34.267 1.00 98.19 656 ASP A C 1
ATOM 5120 O O . ASP A 1 656 ? -17.259 4.372 35.442 1.00 98.19 656 ASP A O 1
ATOM 5124 N N . GLU A 1 657 ? -16.814 4.661 33.255 1.00 98.06 657 GLU A N 1
ATOM 5125 C CA . GLU A 1 657 ? -15.974 5.846 33.421 1.00 98.06 657 GLU A CA 1
ATOM 5126 C C . GLU A 1 657 ? -16.715 7.151 33.123 1.00 98.06 657 GLU A C 1
ATOM 5128 O O . GLU A 1 657 ? -16.177 8.224 33.394 1.00 98.06 657 GLU A O 1
ATOM 5133 N N . TYR A 1 658 ? -17.973 7.093 32.673 1.00 97.00 658 TYR A N 1
ATOM 5134 C CA . TYR A 1 658 ? -18.798 8.290 32.544 1.00 97.00 658 TYR A CA 1
ATOM 5135 C C . TYR A 1 658 ? -19.407 8.737 33.870 1.00 97.00 658 TYR A C 1
ATOM 5137 O O . TYR A 1 658 ? -19.474 9.941 34.141 1.00 97.00 658 TYR A O 1
ATOM 5145 N N . LYS A 1 659 ? -19.831 7.780 34.705 1.00 96.19 659 LYS A N 1
ATOM 5146 C CA . LYS A 1 659 ? -20.322 7.998 36.076 1.00 96.19 659 LYS A CA 1
ATOM 5147 C C . LYS A 1 659 ? -21.451 9.033 36.129 1.00 96.19 659 LYS A C 1
ATOM 5149 O O . LYS A 1 659 ? -21.498 9.870 37.033 1.00 96.19 659 LYS A O 1
ATOM 5154 N N . ASN A 1 660 ? -22.350 9.002 35.139 1.00 93.62 660 ASN A N 1
ATOM 5155 C CA . ASN A 1 660 ? -23.413 9.999 34.942 1.00 93.62 660 ASN A CA 1
ATOM 5156 C C . ASN A 1 660 ? -22.882 11.447 34.977 1.00 93.62 660 ASN A C 1
ATOM 5158 O O . ASN A 1 660 ? -23.380 12.283 35.734 1.00 93.62 660 ASN A O 1
ATOM 5162 N N . GLY A 1 661 ? -21.808 11.717 34.233 1.00 92.56 661 GLY A N 1
ATOM 5163 C CA . GLY A 1 661 ? -21.142 13.021 34.173 1.00 92.56 661 GLY A CA 1
ATOM 5164 C C . GLY A 1 661 ? -20.329 13.404 35.413 1.00 92.56 661 GLY A C 1
ATOM 5165 O O . GLY A 1 661 ? -19.711 14.462 35.415 1.00 92.56 661 GLY A O 1
ATOM 5166 N N . LYS A 1 662 ? -20.260 12.565 36.455 1.00 95.38 662 LYS A N 1
ATOM 5167 C CA . LYS A 1 662 ? -19.405 12.786 37.642 1.00 95.38 662 LYS A CA 1
ATOM 5168 C C . LYS A 1 662 ? -18.006 12.187 37.474 1.00 95.38 662 LYS A C 1
ATOM 5170 O O . LYS A 1 662 ? -17.398 11.729 38.440 1.00 95.38 662 LYS A O 1
ATOM 5175 N N . ASN A 1 663 ? -17.530 12.120 36.238 1.00 93.81 663 ASN A N 1
ATOM 5176 C CA . ASN A 1 663 ? -16.204 11.615 35.928 1.00 93.81 663 ASN A CA 1
ATOM 5177 C C . ASN A 1 663 ? -15.123 12.650 36.287 1.00 93.81 663 ASN A C 1
ATOM 5179 O O . ASN A 1 663 ? -15.394 13.841 36.411 1.00 93.81 663 ASN A O 1
ATOM 5183 N N . ASP A 1 664 ? -13.894 12.182 36.486 1.00 95.25 664 ASP A N 1
ATOM 5184 C CA . ASP A 1 664 ? -12.740 12.999 36.875 1.00 95.25 664 ASP A CA 1
ATOM 5185 C C . ASP A 1 664 ? -11.813 13.292 35.680 1.00 95.25 664 ASP A C 1
ATOM 5187 O O . ASP A 1 664 ? -10.603 13.474 35.841 1.00 95.25 664 ASP A O 1
ATOM 5191 N N . TYR A 1 665 ? -12.351 13.277 34.459 1.00 95.38 665 TYR A N 1
ATOM 5192 C CA . TYR A 1 665 ? -11.602 13.601 33.251 1.00 95.38 665 TYR A CA 1
ATOM 5193 C C . TYR A 1 665 ? -11.639 15.116 33.060 1.00 95.38 665 TYR A C 1
ATOM 5195 O O . TYR A 1 665 ? -12.702 15.718 32.923 1.00 95.38 665 TYR A O 1
ATOM 5203 N N . SER A 1 666 ? -10.469 15.753 33.099 1.00 93.00 666 SER A N 1
ATOM 5204 C CA . SER A 1 666 ? -10.370 17.189 32.859 1.00 93.00 666 SER A CA 1
ATOM 5205 C C . SER A 1 666 ? -10.588 17.509 31.380 1.00 93.00 666 SER A C 1
ATOM 5207 O O . SER A 1 666 ? -10.437 16.656 30.512 1.00 93.00 666 SER A O 1
ATOM 5209 N N . MET A 1 667 ? -10.887 18.764 31.060 1.00 90.62 667 MET A N 1
ATOM 5210 C CA . MET A 1 667 ? -11.091 19.196 29.673 1.00 90.62 667 MET A CA 1
ATOM 5211 C C . MET A 1 667 ? -9.916 18.835 28.746 1.00 90.62 667 MET A C 1
ATOM 5213 O O . MET A 1 667 ? -10.125 18.481 27.592 1.00 90.62 667 MET A O 1
ATOM 5217 N N . GLN A 1 668 ? -8.680 18.871 29.250 1.00 90.81 668 GLN A N 1
ATOM 5218 C CA . GLN A 1 668 ? -7.467 18.642 28.457 1.00 90.81 668 GLN A CA 1
ATOM 5219 C C . GLN A 1 668 ? -7.289 17.195 27.983 1.00 90.81 668 GLN A C 1
ATOM 5221 O O . GLN A 1 668 ? -6.473 16.961 27.096 1.00 90.81 668 GLN A O 1
ATOM 5226 N N . VAL A 1 669 ? -8.010 16.227 28.559 1.00 94.62 669 VAL A N 1
ATOM 5227 C CA . VAL A 1 669 ? -7.904 14.812 28.161 1.00 94.62 669 VAL A CA 1
ATOM 5228 C C . VAL A 1 669 ? -8.964 14.392 27.133 1.00 94.62 669 VAL A C 1
ATOM 5230 O O . VAL A 1 669 ? -9.026 13.232 26.727 1.00 94.62 669 VAL A O 1
ATOM 5233 N N . PHE A 1 670 ? -9.790 15.338 26.687 1.00 93.88 670 PHE A N 1
ATOM 5234 C CA . PHE A 1 670 ? -10.749 15.150 25.605 1.00 93.88 670 PHE A CA 1
ATOM 5235 C C . PHE A 1 670 ? -10.196 15.674 24.279 1.00 93.88 670 PHE A C 1
ATOM 5237 O O . PHE A 1 670 ? -9.412 16.617 24.257 1.00 93.88 670 PHE A O 1
ATOM 5244 N N . ALA A 1 671 ? -10.610 15.054 23.179 1.00 89.75 671 ALA A N 1
ATOM 5245 C CA . ALA A 1 671 ? -10.395 15.526 21.815 1.00 89.75 671 ALA A CA 1
ATOM 5246 C C . ALA A 1 671 ? -11.547 16.427 21.336 1.00 89.75 671 ALA A C 1
ATOM 5248 O O . ALA A 1 671 ? -11.338 17.314 20.512 1.00 89.75 671 ALA A O 1
ATOM 5249 N N . ASN A 1 672 ? -12.760 16.158 21.826 1.00 88.88 672 ASN A N 1
ATOM 5250 C CA . ASN A 1 672 ? -13.985 16.930 21.616 1.00 88.88 672 ASN A CA 1
ATOM 5251 C C . ASN A 1 672 ? -15.005 16.575 22.724 1.00 88.88 672 ASN A C 1
ATOM 5253 O O . ASN A 1 672 ? -14.654 15.917 23.702 1.00 88.88 672 ASN A O 1
ATOM 5257 N N . ASP A 1 673 ? -16.271 16.978 22.583 1.00 90.50 673 ASP A N 1
ATOM 5258 C CA . ASP A 1 673 ? -17.291 16.825 23.632 1.00 90.50 673 ASP A CA 1
ATOM 5259 C C . ASP A 1 673 ? -17.561 15.377 24.090 1.00 90.50 673 ASP A C 1
ATOM 5261 O O . ASP A 1 673 ? -18.044 15.177 25.208 1.00 90.50 673 ASP A O 1
ATOM 5265 N N . ASP A 1 674 ? -17.269 14.365 23.268 1.00 92.25 674 ASP A N 1
ATOM 5266 C CA . ASP A 1 674 ? -17.565 12.960 23.578 1.00 92.25 674 ASP A CA 1
ATOM 5267 C C . ASP A 1 674 ? -16.464 11.953 23.190 1.00 92.25 674 ASP A C 1
ATOM 5269 O O . ASP A 1 674 ? -16.700 10.746 23.244 1.00 92.25 674 ASP A O 1
ATOM 5273 N N . HIS A 1 675 ? -15.266 12.426 22.830 1.00 94.69 675 HIS A N 1
ATOM 5274 C CA . HIS A 1 675 ? -14.105 11.587 22.510 1.00 94.69 675 HIS A CA 1
ATOM 5275 C C . HIS A 1 675 ? -12.895 11.968 23.360 1.00 94.69 675 HIS A C 1
ATOM 5277 O O . HIS A 1 675 ? -12.601 13.147 23.555 1.00 94.69 675 HIS A O 1
ATOM 5283 N N . LEU A 1 676 ? -12.149 10.964 23.814 1.00 95.75 676 LEU A N 1
ATOM 5284 C CA . LEU A 1 676 ? -10.859 11.154 24.473 1.00 95.75 676 LEU A CA 1
ATOM 5285 C C . LEU A 1 676 ? -9.759 11.473 23.449 1.00 95.75 676 LEU A C 1
ATOM 5287 O O . LEU A 1 676 ? -9.860 11.109 22.276 1.00 95.75 676 LEU A O 1
ATOM 5291 N N . ASN A 1 677 ? -8.713 12.163 23.898 1.00 93.19 677 ASN A N 1
ATOM 5292 C CA . ASN A 1 677 ? -7.443 12.253 23.172 1.00 93.19 677 ASN A CA 1
ATOM 5293 C C . ASN A 1 677 ? -6.438 11.228 23.725 1.00 93.19 677 ASN A C 1
ATOM 5295 O O . ASN A 1 677 ? -6.794 10.418 24.578 1.00 93.19 677 ASN A O 1
ATOM 5299 N N . LEU A 1 678 ? -5.176 11.281 23.286 1.00 94.62 678 LEU A N 1
ATOM 5300 C CA . LEU A 1 678 ? -4.132 10.349 23.740 1.00 94.62 678 LEU A CA 1
ATOM 5301 C C . LEU A 1 678 ? -3.966 10.298 25.272 1.00 94.62 678 LEU A C 1
ATOM 5303 O O . LEU A 1 678 ? -3.863 9.213 25.835 1.00 94.62 678 LEU A O 1
ATOM 5307 N N . LEU A 1 679 ? -4.004 11.445 25.961 1.00 95.38 679 LEU A N 1
ATOM 5308 C CA . LEU A 1 679 ? -3.886 11.495 27.427 1.00 95.38 679 LEU A CA 1
ATOM 5309 C C . LEU A 1 679 ? -5.114 10.883 28.113 1.00 95.38 679 LEU A C 1
ATOM 5311 O O . LEU A 1 679 ? -5.017 10.228 29.152 1.00 95.38 679 LEU A O 1
ATOM 5315 N N . GLY A 1 680 ? -6.292 11.097 27.529 1.00 96.81 680 GLY A N 1
ATOM 5316 C CA . GLY A 1 680 ? -7.523 10.467 27.988 1.00 96.81 680 GLY A CA 1
ATOM 5317 C C . GLY A 1 680 ? -7.511 8.957 27.795 1.00 96.81 680 GLY A C 1
ATOM 5318 O O . GLY A 1 680 ? -7.904 8.229 28.710 1.00 96.81 680 GLY A O 1
ATOM 5319 N N . ALA A 1 681 ? -7.028 8.498 26.639 1.00 97.44 681 ALA A N 1
ATOM 5320 C CA . ALA A 1 681 ? -6.889 7.087 26.313 1.00 97.44 681 ALA A CA 1
ATOM 5321 C C . ALA A 1 681 ? -5.944 6.380 27.287 1.00 97.44 681 ALA A C 1
ATOM 5323 O O . ALA A 1 681 ? -6.292 5.323 27.810 1.00 97.44 681 ALA A O 1
ATOM 5324 N N . GLU A 1 682 ? -4.806 6.997 27.616 1.00 97.12 682 GLU A N 1
ATOM 5325 C CA . GLU A 1 682 ? -3.886 6.505 28.646 1.00 97.12 682 GLU A CA 1
ATOM 5326 C C . GLU A 1 682 ? -4.605 6.330 29.991 1.00 97.12 682 GLU A C 1
ATOM 5328 O O . GLU A 1 682 ? -4.627 5.235 30.562 1.00 97.12 682 GLU A O 1
ATOM 5333 N N . LYS A 1 683 ? -5.283 7.384 30.468 1.00 97.94 683 LYS A N 1
ATOM 5334 C CA . LYS A 1 683 ? -6.001 7.360 31.751 1.00 97.94 683 LYS A CA 1
ATOM 5335 C C . LYS A 1 683 ? -7.083 6.278 31.803 1.00 97.94 683 LYS A C 1
ATOM 5337 O O . LYS A 1 683 ? -7.201 5.584 32.815 1.00 97.94 683 LYS A O 1
ATOM 5342 N N . LEU A 1 684 ? -7.894 6.146 30.751 1.00 98.50 684 LEU A N 1
ATOM 5343 C CA . LEU A 1 684 ? -8.933 5.116 30.677 1.00 98.50 684 LEU A CA 1
ATOM 5344 C C . LEU A 1 684 ? -8.320 3.717 30.624 1.00 98.50 684 LEU A C 1
ATOM 5346 O O . LEU A 1 684 ? -8.783 2.819 31.325 1.00 98.50 684 LEU A O 1
ATOM 5350 N N . THR A 1 685 ? -7.255 3.542 29.848 1.00 98.44 685 THR A N 1
ATOM 5351 C CA . THR A 1 685 ? -6.632 2.235 29.659 1.00 98.44 685 THR A CA 1
ATOM 5352 C C . THR A 1 685 ? -6.003 1.704 30.939 1.00 98.44 685 THR A C 1
ATOM 5354 O O . THR A 1 685 ? -6.202 0.539 31.260 1.00 98.44 685 THR A O 1
ATOM 5357 N N . VAL A 1 686 ? -5.333 2.540 31.737 1.00 97.81 686 VAL A N 1
ATOM 5358 C CA . VAL A 1 686 ? -4.782 2.113 33.039 1.00 97.81 686 VAL A CA 1
ATOM 5359 C C . VAL A 1 686 ? -5.884 1.594 33.977 1.00 97.81 686 VAL A C 1
ATOM 5361 O O . VAL A 1 686 ? -5.692 0.628 34.722 1.00 97.81 686 VAL A O 1
ATOM 5364 N N . ARG A 1 687 ? -7.074 2.207 33.933 1.00 98.12 687 ARG A N 1
ATOM 5365 C CA . ARG A 1 687 ? -8.240 1.760 34.716 1.00 98.12 687 ARG A CA 1
ATOM 5366 C C . ARG A 1 687 ? -8.826 0.462 34.175 1.00 98.12 687 ARG A C 1
ATOM 5368 O O . ARG A 1 687 ? -9.199 -0.402 34.967 1.00 98.12 687 ARG A O 1
ATOM 5375 N N . LEU A 1 688 ? -8.870 0.318 32.853 1.00 98.50 688 LEU A N 1
ATOM 5376 C CA . LEU A 1 688 ? -9.262 -0.921 32.194 1.00 98.50 688 LEU A CA 1
ATOM 5377 C C . LEU A 1 688 ? -8.302 -2.064 32.546 1.00 98.50 688 LEU A C 1
ATOM 5379 O O . LEU A 1 688 ? -8.767 -3.114 32.973 1.00 98.50 688 LEU A O 1
ATOM 5383 N N . ASP A 1 689 ? -6.988 -1.851 32.468 1.00 97.94 689 ASP A N 1
ATOM 5384 C CA . ASP A 1 689 ? -5.977 -2.847 32.848 1.00 97.94 689 ASP A CA 1
ATOM 5385 C C . ASP A 1 689 ? -6.139 -3.272 34.314 1.00 97.94 689 ASP A C 1
ATOM 5387 O O . ASP A 1 689 ? -6.170 -4.457 34.630 1.00 97.94 689 ASP A O 1
ATOM 5391 N N . SER A 1 690 ? -6.385 -2.311 35.211 1.00 97.50 690 SER A N 1
ATOM 5392 C CA . SER A 1 690 ? -6.653 -2.589 36.631 1.00 97.50 690 SER A CA 1
ATOM 5393 C C . SER A 1 690 ? -7.898 -3.457 36.868 1.00 97.50 690 SER A C 1
ATOM 5395 O O . SER A 1 690 ? -7.989 -4.139 37.893 1.00 97.50 690 SER A O 1
ATOM 5397 N N . LEU A 1 691 ? -8.893 -3.397 35.975 1.00 97.50 691 LEU A N 1
ATOM 5398 C CA . LEU A 1 691 ? -10.053 -4.288 36.002 1.00 97.50 691 LEU A CA 1
ATOM 5399 C C . LEU A 1 691 ? -9.694 -5.658 35.416 1.00 97.50 691 LEU A C 1
ATOM 5401 O O . LEU A 1 691 ? -9.995 -6.668 36.045 1.00 97.50 691 LEU A O 1
ATOM 5405 N N . LEU A 1 692 ? -9.025 -5.692 34.262 1.00 97.00 692 LEU A N 1
ATOM 5406 C CA . LEU A 1 692 ? -8.629 -6.922 33.567 1.00 97.00 692 LEU A CA 1
ATOM 5407 C C . LEU A 1 692 ? -7.749 -7.831 34.438 1.00 97.00 692 LEU A C 1
ATOM 5409 O O . LEU A 1 692 ? -7.976 -9.037 34.474 1.00 97.00 692 LEU A O 1
ATOM 5413 N N . GLN A 1 693 ? -6.837 -7.259 35.230 1.00 95.19 693 GLN A N 1
ATOM 5414 C CA . GLN A 1 693 ? -6.009 -7.996 36.198 1.00 95.19 693 GLN A CA 1
ATOM 5415 C C . GLN A 1 693 ? -6.816 -8.718 37.295 1.00 95.19 693 GLN A C 1
ATOM 5417 O O . GLN A 1 693 ? -6.288 -9.600 37.971 1.00 95.19 693 GLN A O 1
ATOM 5422 N N . LYS A 1 694 ? -8.081 -8.338 37.512 1.00 94.62 694 LYS A N 1
ATOM 5423 C CA . LYS A 1 694 ? -8.974 -8.947 38.514 1.00 94.62 694 LYS A CA 1
ATOM 5424 C C . LYS A 1 694 ? -9.915 -9.989 37.915 1.00 94.62 694 LYS A C 1
ATOM 5426 O O . LYS A 1 694 ? -10.604 -10.673 38.670 1.00 94.62 694 LYS A O 1
ATOM 5431 N N . ILE A 1 695 ? -9.984 -10.076 36.589 1.00 92.25 695 ILE A N 1
ATOM 5432 C CA . ILE A 1 695 ? -10.839 -11.029 35.886 1.00 92.25 695 ILE A CA 1
ATOM 5433 C C . ILE A 1 695 ? -10.088 -12.365 35.783 1.00 92.25 695 ILE A C 1
ATOM 5435 O O . ILE A 1 695 ? -8.912 -12.361 35.410 1.00 92.25 695 ILE A O 1
ATOM 5439 N N . PRO A 1 696 ? -10.729 -13.504 36.107 1.00 78.62 696 PRO A N 1
ATOM 5440 C CA . PRO A 1 696 ? -10.148 -14.826 35.883 1.00 78.62 696 PRO A CA 1
ATOM 5441 C C . PRO A 1 696 ? -9.766 -15.011 34.407 1.00 78.62 696 PRO A C 1
ATOM 5443 O O . PRO A 1 696 ? -10.610 -14.826 33.530 1.00 78.62 696 PRO A O 1
ATOM 5446 N N . GLN A 1 697 ? -8.492 -15.329 34.157 1.00 68.56 697 GLN A N 1
ATOM 5447 C CA . GLN A 1 697 ? -7.908 -15.482 32.817 1.00 68.56 697 GLN A CA 1
ATOM 5448 C C . GLN A 1 697 ? -7.976 -16.909 32.291 1.00 68.56 697 GLN A C 1
ATOM 5450 O O . GLN A 1 697 ? -7.881 -17.843 33.121 1.00 68.56 697 GLN A O 1
#

Sequence (697 aa):
MAGNAMEWVNDFLGAFQDTSVSNFIGSPDGGAIGMRILKGGSFRSSASNMHIYSRGDVYTVTSSTKADYVGFRLALGPIPDGNSFDAEKPNSSTAKALASSQELKLKVGTTLARLAFRDDEIGKIVVVEYAIGSNSFFEIQTKSDPYHPNISPNGQWIAYTTLPEGISGFKSLYVQPFNAADTSVFLYSQTSAAEPRWKIQGGDTLIYFATDGGDNTNENPFFKGKTAAVSFSKKNFGEEILLFNGSYHGGVSDDGSLAVTRAKLLRAHIGGNDTVWYHG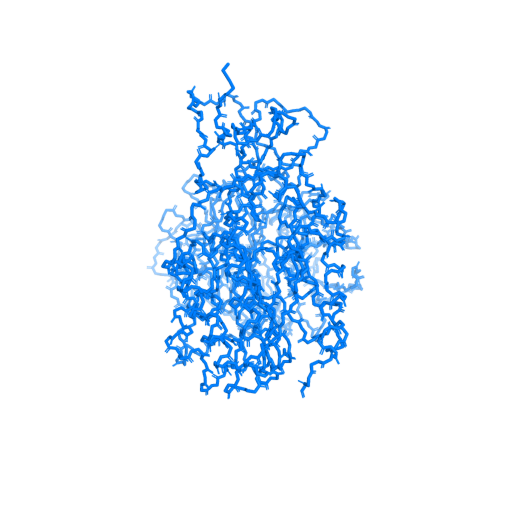KQACNVSLAPDSTKRVLFLDFGGKTGREFVSKNYTPHEYILIADSTGKLVQAIPAPDGYTFDHTEWTNVPDLIVATLVNADGGHSRIVLVDTRDSSVLHLVEGNELWHPSLWVSPNRNRLPSDKYAADSLGIYMTETSSIGSRIMKVKMDLFWTNRAKAQIAITGSSRTFAGVDPALLTTTGNTEAFNYSYSGQDMAATEFLIANYYLPLEKLKTLVIALNLDRWSYTDEAFQTLYNEVPGYIYDERHDFWQNGVPSNMAEIVLDNITPEPNEYNFYCYHNGLYRSIMIGYGDTPEITFRNYDTKAAQFNQEKLLSIIDLANSYGVNVVGVIFPQSPRYISNGTWGRYGPSLEDAKILLNFVNSLARQKSNFYVLDEYKNGKNDYSMQVFANDDHLNLLGAEKLTVRLDSLLQKIPQ

Foldseek 3Di:
DPDDFQEWAQAAAAADDPDDDPQERHAPANPLQRFTFTAFHFPLDDPVPTDRPHTQDPDTHHPPDDDPRYDYDDDPDDRPPHDHDHPLAPPPFPKAFDDALLNVCVVFVFSQKKKWWAPVVVQWIKIFRRQAQRGDIGTADDPARWDQWAAALQRFKTKTWHDDAAFWDAFWIWIFTPDNPGNDIAIDGPAGFDRWYWDAAPNFIKIKTKRTRHAPPDPVVQQCIFIWIWTADPNYTHDIGTLHRGGQNQDAERVRQWTFHQYQWTWIRHNNDIDTAPVRGGWHLWHFANDNFRKIKTWHQQDPSVCVVVVHGDGGQQWIWIATNVRHTDDIAGDPPQWGWDLWYHANGPQKIWTFTQGPVRWSFFIWIAGNVPRDIDTTMGHTHIGNMYMYGNPPQDNPPVVPDVLSAALWQDGSNGDPQSQLQLLLSLLQVVQLQQAAEEEEEAPQSQAFAQLCLQPLRPSPRHAYNYTHPDDLVNVLVCCVQRNLLRPNYAEYEYEPPVLCLQDPDPVVVVSCVNGRNNVRCVVCSVQSVHDDPCSSVSNSSHRHHDPVSSCQQCPNRGHRQQPAFFEDPQARAQEDERDPVSNVSSLVSVVSSLVSCVVSNHAYEYEHGAFALVCVVVQAQARHGDGPVVVVVSVVSLVVCCVVRLRYHYHYQNPSSPHPDDRGQANYRGHGHPNNSSVVNVVVSVVSVVRDD

Secondary structure (DSSP, 8-state):
----PEEEEEEEP----SS--SSB-B-SS-GGGTBEEEEB--TTS-GGG-BTT----SS--BTT---TTEEE----S--TT-B---SS-------EE-S-HHHHHHHHSSS-EEEEEEETTTTEEEEEETTBTT-EEEEE--SS--EEEEE-TTSSEEEEESS-TT-S----EEEEES-TT----EEE-SS--EEEEEEEETTEEEEEEES--S--SSHHHHHHSEEEEEEEETTEEEEEEEEEES--TTEE-TTSSEEE--SSB-EEEETTEEEE-GGG-B-EEEEE-SSTT--EEEE--S-HHHHHHHTS---TTSEEEEE-TTS-EEEEEEPPTT-EEEEEEE-SSTTEEEEEEE-TTS---EEEEEETTT--EEEEEE-SSEEEEEEEE-TT-----TTT--TTTTT----TT--HHHHHHHHHHHHHHHHTTT-SEEEE-SHHHHHH--GGG-GGGTTTSEEE---TT--HHHHHHHIIIIITT-TT--EEEEE--GGGTT----HHHHHHHH-HHHHHHHTTGGGTT---TTHHHHHHTS-B--HHHHHHHHHHHH----------SS---------HHHHHHHHHHHHHHHHHHHHTT-EEEEEE----THHHHTTBSSTT--BHHHHHHHHHHHHHHHHH-TTEEEEE-SGGGT----GGGEEETTEE-HHHHHHHHHHHHHHHTTS--

Radius of gyration: 30.37 Å; chains: 1; bounding box: 76×61×83 Å

pLDDT: mean 87.89, std 11.43, range [34.56, 98.75]